Protein AF-A0A845LA15-F1 (afdb_monomer)

InterPro domains:
  IPR004951 Protein of unknown function DUF268, Caenorhabditis species [PF03269] (158-229)

Nearest PDB structures (foldseek):
  6g4w-assembly1_q  TM=6.075E-01  e=6.977E-07  Homo sapiens
  4krg-assembly2_B  TM=3.910E-01  e=1.037E-08  Haemonchus contortus
  3zm8-assembly1_A  TM=5.331E-01  e=7.445E-05  Podospora anserina S mat+
  7ehg-assembly5_E  TM=5.276E-01  e=3.333E-04  Microbacterium sp. XT11
  1c28-assembly1_A  TM=5.295E-01  e=1.409E-03  Mus musculus

Radius of gyration: 29.68 Å; Cα contacts (8 Å, |Δi|>4): 1166; chains: 1; bounding box: 63×70×90 Å

pLDDT: mean 76.3, std 18.87, range [25.08, 98.31]

Structure (mmCIF, N/CA/C/O backbone):
data_AF-A0A845LA15-F1
#
_entry.id   AF-A0A845LA15-F1
#
loop_
_atom_site.group_PDB
_atom_site.id
_atom_site.type_symbol
_atom_site.label_atom_id
_atom_site.label_alt_id
_atom_site.label_comp_id
_atom_site.label_asym_id
_atom_site.label_entity_id
_atom_site.label_seq_id
_atom_site.pdbx_PDB_ins_code
_atom_site.Cartn_x
_atom_site.Cartn_y
_atom_site.Cartn_z
_atom_site.occupancy
_atom_site.B_iso_or_equiv
_atom_site.auth_seq_id
_atom_site.auth_comp_id
_atom_site.auth_asym_id
_atom_site.auth_atom_id
_atom_site.pdbx_PDB_model_num
ATOM 1 N N . MET A 1 1 ? -0.984 33.141 44.984 1.00 30.88 1 MET A N 1
ATOM 2 C CA . MET A 1 1 ? -0.407 31.795 45.170 1.00 30.88 1 MET A CA 1
ATOM 3 C C . MET A 1 1 ? -0.55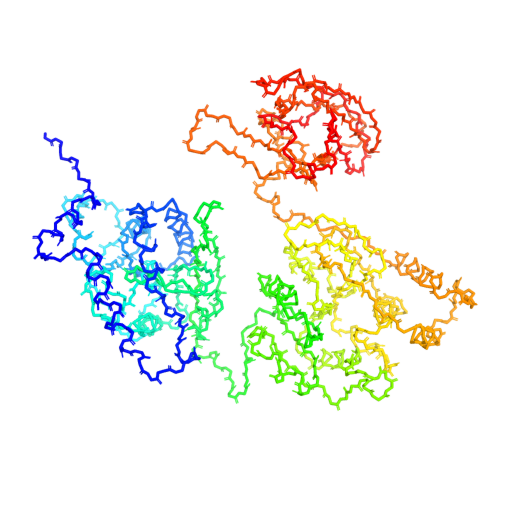1 31.074 43.846 1.00 30.88 1 MET A C 1
ATOM 5 O O . MET A 1 1 ? -1.642 30.621 43.533 1.00 30.88 1 MET A O 1
ATOM 9 N N . GLU A 1 2 ? 0.498 31.080 43.029 1.00 25.08 2 GLU A N 1
ATOM 10 C CA . GLU A 1 2 ? 0.548 30.295 41.794 1.00 25.08 2 GLU A CA 1
ATOM 11 C C . GLU A 1 2 ? 0.959 28.870 42.159 1.00 25.08 2 GLU A C 1
ATOM 13 O O . GLU A 1 2 ? 2.102 28.629 42.536 1.00 25.08 2 GLU A O 1
ATOM 18 N N . TYR A 1 3 ? 0.018 27.933 42.086 1.00 27.19 3 TYR A N 1
ATOM 19 C CA . TYR A 1 3 ? 0.346 26.514 42.022 1.00 27.19 3 TYR A CA 1
ATOM 20 C C . TYR A 1 3 ? 0.452 26.143 40.541 1.00 27.19 3 TYR A C 1
ATOM 22 O O . TYR A 1 3 ? -0.563 26.055 39.848 1.00 27.19 3 TYR A O 1
ATOM 30 N N . ARG A 1 4 ? 1.683 25.959 40.048 1.00 26.77 4 ARG A N 1
ATOM 31 C CA . ARG A 1 4 ? 1.937 25.173 38.835 1.00 26.77 4 ARG A CA 1
ATOM 32 C C . ARG A 1 4 ? 1.674 23.714 39.199 1.00 26.77 4 ARG A C 1
ATOM 34 O O . ARG A 1 4 ? 2.314 23.200 40.107 1.00 26.77 4 ARG A O 1
ATOM 41 N N . ILE A 1 5 ? 0.716 23.083 38.532 1.00 28.22 5 ILE A N 1
ATOM 42 C CA . ILE A 1 5 ? 0.511 21.637 38.616 1.00 28.22 5 ILE A CA 1
ATOM 43 C C . ILE A 1 5 ? 1.300 21.049 37.443 1.00 28.22 5 ILE A C 1
ATOM 45 O O . ILE A 1 5 ? 0.876 21.209 36.300 1.00 28.22 5 ILE A O 1
ATOM 49 N N . ASN A 1 6 ? 2.456 20.439 37.718 1.00 30.17 6 ASN A N 1
ATOM 50 C CA . ASN A 1 6 ? 3.094 19.509 36.786 1.00 30.17 6 ASN A CA 1
ATOM 51 C C . ASN A 1 6 ? 2.346 18.180 36.936 1.00 30.17 6 ASN A C 1
ATOM 53 O O . ASN A 1 6 ? 2.409 17.558 37.990 1.00 30.17 6 ASN A O 1
ATOM 57 N N . LEU A 1 7 ? 1.574 17.786 35.923 1.00 35.59 7 LEU A N 1
ATOM 58 C CA . LEU A 1 7 ? 0.745 16.574 35.976 1.00 35.59 7 LEU A CA 1
ATOM 59 C C . LEU A 1 7 ? 1.553 15.271 35.829 1.00 35.59 7 LEU A C 1
ATOM 61 O O . LEU A 1 7 ? 1.043 14.222 36.210 1.00 35.59 7 LEU A O 1
ATOM 65 N N . ASP A 1 8 ? 2.794 15.337 35.339 1.00 38.72 8 ASP A N 1
ATOM 66 C CA . ASP A 1 8 ? 3.554 14.141 34.949 1.00 38.72 8 ASP A CA 1
ATOM 67 C C . ASP A 1 8 ? 4.658 13.752 35.956 1.00 38.72 8 ASP A C 1
ATOM 69 O O . ASP A 1 8 ? 4.781 12.575 36.295 1.00 38.72 8 ASP A O 1
ATOM 73 N N . ASP A 1 9 ? 5.399 14.717 36.520 1.00 35.00 9 ASP A N 1
ATOM 74 C CA . ASP A 1 9 ? 6.544 14.423 37.408 1.00 35.00 9 ASP A CA 1
ATOM 75 C C . ASP A 1 9 ? 6.121 13.898 38.796 1.00 35.00 9 ASP A C 1
ATOM 77 O O . ASP A 1 9 ? 6.729 12.974 39.341 1.00 35.00 9 ASP A O 1
ATOM 81 N N . ASP A 1 10 ? 5.032 14.430 39.362 1.00 36.22 10 ASP A N 1
ATOM 82 C CA . ASP A 1 10 ? 4.578 14.069 40.714 1.00 36.22 10 ASP A CA 1
ATOM 83 C C . ASP A 1 10 ? 3.952 12.657 40.778 1.00 36.22 10 ASP A C 1
ATOM 85 O O . ASP A 1 10 ? 3.848 12.060 41.853 1.00 36.22 10 ASP A O 1
ATOM 89 N N . PHE A 1 11 ? 3.538 12.084 39.640 1.00 39.53 11 PHE A N 1
ATOM 90 C CA . PHE A 1 11 ? 2.797 10.818 39.598 1.00 39.53 11 PHE A CA 1
ATOM 91 C C . PHE A 1 11 ? 3.698 9.591 39.828 1.00 39.53 11 PHE A C 1
ATOM 93 O O . PHE A 1 11 ? 3.362 8.700 40.617 1.00 39.53 11 PHE A O 1
ATOM 100 N N . TYR A 1 12 ? 4.872 9.556 39.192 1.00 36.78 12 TYR A N 1
ATOM 101 C CA . TYR A 1 12 ? 5.842 8.465 39.356 1.00 36.78 12 TYR A CA 1
ATOM 102 C C . TYR A 1 12 ? 6.683 8.609 40.630 1.00 36.78 12 TYR A C 1
ATOM 104 O O . TYR A 1 12 ? 7.019 7.605 41.273 1.00 36.78 12 TYR A O 1
ATOM 112 N N . GLU A 1 13 ? 6.953 9.842 41.070 1.00 37.31 13 GLU A N 1
ATOM 113 C CA . GLU A 1 13 ? 7.638 10.085 42.342 1.00 37.31 13 GLU A CA 1
ATOM 114 C C . GLU A 1 13 ? 6.774 9.662 43.549 1.00 37.31 13 GLU A C 1
ATOM 116 O O . GLU A 1 13 ? 7.295 9.200 44.566 1.00 37.31 13 GLU A O 1
ATOM 121 N N . PHE A 1 14 ? 5.443 9.739 43.424 1.00 38.41 14 PHE A N 1
ATOM 122 C CA . PHE A 1 14 ? 4.502 9.252 44.435 1.00 38.41 14 PHE A CA 1
ATOM 123 C C . PHE A 1 14 ? 4.411 7.716 44.477 1.00 38.41 14 PHE A C 1
ATOM 125 O O . PHE A 1 14 ? 4.381 7.131 45.560 1.00 38.41 14 PHE A O 1
ATOM 132 N N . PHE A 1 15 ? 4.425 7.037 43.323 1.00 35.81 15 PHE A N 1
ATOM 133 C CA . PHE A 1 15 ? 4.341 5.569 43.257 1.00 35.81 15 PHE A CA 1
ATOM 134 C C . PHE A 1 15 ? 5.639 4.859 43.665 1.00 35.81 15 PHE A C 1
ATOM 136 O O . PHE A 1 15 ? 5.583 3.819 44.328 1.00 35.81 15 PHE A O 1
ATOM 143 N N . SER A 1 16 ? 6.803 5.423 43.326 1.00 38.25 16 SER A N 1
ATOM 144 C CA . SER A 1 16 ? 8.108 4.865 43.722 1.00 38.25 16 SER A CA 1
ATOM 145 C C . SER A 1 16 ? 8.349 4.922 45.236 1.00 38.25 16 SER A C 1
ATOM 147 O O . SER A 1 16 ? 9.049 4.073 45.780 1.00 38.25 16 SER A O 1
ATOM 149 N N . LYS A 1 17 ? 7.711 5.863 45.948 1.00 39.09 17 LYS A N 1
ATOM 150 C CA . LYS A 1 17 ? 7.799 5.984 47.414 1.00 39.09 17 LYS A CA 1
ATOM 151 C C . LYS A 1 17 ? 6.936 4.976 48.189 1.00 39.09 17 LYS A C 1
ATOM 153 O O . LYS A 1 17 ? 7.162 4.807 49.383 1.00 39.09 17 LYS A O 1
ATOM 158 N N . ILE A 1 18 ? 5.959 4.315 47.556 1.00 42.53 18 ILE A N 1
ATOM 159 C CA . ILE A 1 18 ? 4.987 3.428 48.239 1.00 42.53 18 ILE A CA 1
ATOM 160 C C . ILE A 1 18 ? 5.390 1.945 48.186 1.00 42.53 18 ILE A C 1
ATOM 162 O O . ILE A 1 18 ? 4.988 1.153 49.042 1.00 42.53 18 ILE A O 1
ATOM 166 N N . HIS A 1 19 ? 6.195 1.543 47.205 1.00 42.62 19 HIS A N 1
ATOM 167 C CA . HIS A 1 19 ? 6.642 0.165 47.045 1.00 42.62 19 HIS A CA 1
ATOM 168 C C . HIS A 1 19 ? 8.164 0.154 46.965 1.00 42.62 19 HIS A C 1
ATOM 170 O O . HIS A 1 19 ? 8.716 0.663 46.002 1.00 42.62 19 HIS A O 1
ATOM 176 N N . GLU A 1 20 ? 8.820 -0.415 47.979 1.00 48.84 20 GLU A N 1
ATOM 177 C CA . GLU A 1 20 ? 10.280 -0.543 48.166 1.00 48.84 20 GLU A CA 1
ATOM 178 C C . GLU A 1 20 ? 10.981 -1.406 47.080 1.00 48.84 20 GLU A C 1
ATOM 180 O O . GLU A 1 20 ? 11.827 -2.238 47.388 1.00 48.84 20 GLU A O 1
ATOM 185 N N . ILE A 1 21 ? 10.586 -1.279 45.811 1.00 55.25 21 ILE A N 1
ATOM 186 C CA . ILE A 1 21 ? 11.031 -2.075 44.664 1.00 55.25 21 ILE A CA 1
ATOM 187 C C . ILE A 1 21 ? 11.322 -1.105 43.518 1.00 55.25 21 ILE A C 1
ATOM 189 O O . ILE A 1 21 ? 10.469 -0.283 43.173 1.00 55.25 21 ILE A O 1
ATOM 193 N N . SER A 1 22 ? 12.499 -1.205 42.900 1.00 62.16 22 SER A N 1
ATOM 194 C CA . SER A 1 22 ? 12.835 -0.342 41.762 1.00 62.16 22 SER A CA 1
ATOM 195 C C . SER A 1 22 ? 11.936 -0.647 40.541 1.00 62.16 22 SER A C 1
ATOM 197 O O . SER A 1 22 ? 11.459 -1.778 40.383 1.00 62.16 22 SER A O 1
ATOM 199 N N . PRO A 1 23 ? 11.686 0.318 39.632 1.00 64.81 23 PRO A N 1
ATOM 200 C CA . PRO A 1 23 ? 10.934 0.065 38.396 1.00 64.81 23 PRO A CA 1
ATOM 201 C C . PRO A 1 23 ? 11.494 -1.105 37.568 1.00 64.81 23 PRO A C 1
ATOM 203 O O . PRO A 1 23 ? 10.730 -1.875 36.981 1.00 64.81 23 PRO A O 1
ATOM 206 N N . GLU A 1 24 ? 12.816 -1.286 37.581 1.00 65.38 24 GLU A N 1
ATOM 207 C CA . GLU A 1 24 ? 13.521 -2.372 36.892 1.00 65.38 24 GLU A CA 1
ATOM 208 C C . GLU A 1 24 ? 13.239 -3.741 37.530 1.00 65.38 24 GLU A C 1
ATOM 210 O O . GLU A 1 24 ? 12.949 -4.717 36.828 1.00 65.38 24 GLU A O 1
ATOM 215 N N . GLU A 1 25 ? 13.260 -3.814 38.865 1.00 65.88 25 GLU A N 1
ATOM 216 C CA . GLU A 1 25 ? 12.931 -5.022 39.626 1.00 65.88 25 GLU A CA 1
ATOM 217 C C . GLU A 1 25 ? 11.462 -5.414 39.434 1.00 65.88 25 GLU A C 1
ATOM 219 O O . GLU A 1 25 ? 11.152 -6.592 39.223 1.00 65.88 25 GLU A O 1
ATOM 224 N N . LYS A 1 26 ? 10.548 -4.431 39.433 1.00 74.00 26 LYS A N 1
ATOM 225 C CA . LYS A 1 26 ? 9.128 -4.653 39.122 1.00 74.00 26 LYS A CA 1
ATOM 226 C C . LYS A 1 26 ? 8.970 -5.230 37.712 1.00 74.00 26 LYS A C 1
ATOM 228 O O . LYS A 1 26 ? 8.324 -6.266 37.563 1.00 74.00 26 LYS A O 1
ATOM 233 N N . ARG A 1 27 ? 9.571 -4.602 36.694 1.00 74.06 27 ARG A N 1
ATOM 234 C CA . ARG A 1 27 ? 9.454 -5.014 35.282 1.00 74.06 27 ARG A CA 1
ATOM 235 C C . ARG A 1 27 ? 10.022 -6.412 35.047 1.00 74.06 27 ARG A C 1
ATOM 237 O O . ARG A 1 27 ? 9.375 -7.231 34.401 1.00 74.06 27 ARG A O 1
ATOM 244 N N . SER A 1 28 ? 11.176 -6.715 35.640 1.00 73.38 28 SER A N 1
ATOM 245 C CA . SER A 1 28 ? 11.803 -8.040 35.558 1.00 73.38 28 SER A CA 1
ATOM 246 C C . SER A 1 28 ? 10.932 -9.120 36.202 1.00 73.38 28 SER A C 1
ATOM 248 O O . SER A 1 28 ? 10.681 -10.169 35.607 1.00 73.38 28 SER A O 1
ATOM 250 N N . ARG A 1 29 ? 10.399 -8.852 37.400 1.00 78.56 29 ARG A N 1
ATOM 251 C CA . ARG A 1 29 ? 9.486 -9.766 38.099 1.00 78.56 29 ARG A CA 1
ATOM 252 C C . ARG A 1 29 ? 8.194 -9.994 37.314 1.00 78.56 29 ARG A C 1
ATOM 254 O O . ARG A 1 29 ? 7.706 -11.123 37.246 1.00 78.56 29 ARG A O 1
ATOM 261 N N . ASP A 1 30 ? 7.621 -8.933 36.762 1.00 82.44 30 ASP A N 1
ATOM 262 C CA . ASP A 1 30 ? 6.372 -9.001 36.012 1.00 82.44 30 ASP A CA 1
ATOM 263 C C . ASP A 1 30 ? 6.577 -9.741 34.676 1.00 82.44 30 ASP A C 1
ATOM 265 O O . ASP A 1 30 ? 5.717 -10.527 34.288 1.00 82.44 30 ASP A O 1
ATOM 269 N N . LEU A 1 31 ? 7.749 -9.623 34.036 1.00 81.56 31 LEU A N 1
ATOM 270 C CA . LEU A 1 31 ? 8.079 -10.363 32.812 1.00 81.56 31 LEU A CA 1
ATOM 271 C C . LEU A 1 31 ? 8.160 -11.865 33.057 1.00 81.56 31 LEU A C 1
ATOM 273 O O . LEU A 1 31 ? 7.640 -12.643 32.258 1.00 81.56 31 LEU A O 1
ATOM 277 N N . VAL A 1 32 ? 8.781 -12.280 34.165 1.00 79.75 32 VAL A N 1
ATOM 278 C CA . VAL A 1 32 ? 8.838 -13.696 34.557 1.00 79.75 32 VAL A CA 1
ATOM 279 C C . VAL A 1 32 ? 7.423 -14.247 34.718 1.00 79.75 32 VAL A C 1
ATOM 281 O O . VAL A 1 32 ? 7.100 -15.294 34.161 1.00 79.75 32 VAL A O 1
ATOM 284 N N . LYS A 1 33 ? 6.544 -13.509 35.408 1.00 83.38 33 LYS A N 1
ATOM 285 C CA . LYS A 1 33 ? 5.134 -13.896 35.564 1.00 83.38 33 LYS A CA 1
ATOM 286 C C . LYS A 1 33 ? 4.399 -13.943 34.224 1.00 83.38 33 LYS A C 1
ATOM 288 O O . LYS A 1 33 ? 3.691 -14.905 33.960 1.00 83.38 33 LYS A O 1
ATOM 293 N N . PHE A 1 34 ? 4.570 -12.936 33.373 1.00 83.50 34 PHE A N 1
ATOM 294 C CA . PHE A 1 34 ? 3.921 -12.864 32.062 1.00 83.50 34 PHE A CA 1
ATOM 295 C C . PHE A 1 34 ? 4.379 -13.975 31.111 1.00 83.50 34 PHE A C 1
ATOM 297 O O . PHE A 1 34 ? 3.571 -14.514 30.358 1.00 83.50 34 PHE A O 1
ATOM 304 N N . THR A 1 35 ? 5.660 -14.339 31.177 1.00 81.31 35 THR A N 1
ATOM 305 C CA . THR A 1 35 ? 6.244 -15.454 30.422 1.00 81.31 35 THR A CA 1
ATOM 306 C C . THR A 1 35 ? 5.689 -16.786 30.914 1.00 81.31 35 THR A C 1
ATOM 308 O O . THR A 1 35 ? 5.275 -17.603 30.096 1.00 81.31 35 THR A O 1
ATOM 311 N N . ALA A 1 36 ? 5.585 -16.968 32.236 1.00 81.69 36 ALA A N 1
ATOM 312 C CA . ALA A 1 36 ? 4.983 -18.155 32.844 1.00 81.69 36 ALA A CA 1
ATOM 313 C C . ALA A 1 36 ? 3.515 -18.356 32.425 1.00 81.69 36 ALA A C 1
ATOM 315 O O . ALA A 1 36 ? 3.083 -19.482 32.195 1.00 81.69 36 ALA A O 1
ATOM 316 N N . LEU A 1 37 ? 2.752 -17.271 32.236 1.00 82.31 37 LEU A N 1
ATOM 317 C CA . LEU A 1 37 ? 1.374 -17.330 31.718 1.00 82.31 37 LEU A CA 1
ATOM 318 C C . LEU A 1 37 ? 1.279 -17.821 30.259 1.00 82.31 37 LEU A C 1
ATOM 320 O O . LEU A 1 37 ? 0.179 -18.079 29.779 1.00 82.31 37 LEU A O 1
ATOM 324 N N . GLN A 1 38 ? 2.406 -17.931 29.553 1.00 77.94 38 GLN A N 1
ATOM 325 C CA . GLN A 1 38 ? 2.506 -18.366 28.154 1.00 77.94 38 GLN A CA 1
ATOM 326 C C . GLN A 1 38 ? 3.403 -19.607 27.989 1.00 77.94 38 GLN A C 1
ATOM 328 O O . GLN A 1 38 ? 3.808 -19.960 26.871 1.00 77.94 38 GLN A O 1
ATOM 333 N N . GLU A 1 39 ? 3.746 -20.266 29.099 1.00 75.56 39 GLU A N 1
ATOM 334 C CA . GLU A 1 39 ? 4.447 -21.546 29.087 1.00 75.56 39 GLU A CA 1
ATOM 335 C C . GLU A 1 39 ? 3.563 -22.628 28.455 1.00 75.56 39 GLU A C 1
ATOM 337 O O . GLU A 1 39 ? 2.364 -22.711 28.706 1.00 75.56 39 GLU A O 1
ATOM 342 N N . GLY A 1 40 ? 4.160 -23.452 27.591 1.00 65.31 40 GLY A N 1
ATOM 343 C CA . GLY A 1 40 ? 3.448 -24.500 26.852 1.00 65.31 40 GLY A CA 1
ATOM 344 C C . GLY A 1 40 ? 2.797 -24.055 25.537 1.00 65.31 40 GLY A C 1
ATOM 345 O O . GLY A 1 40 ? 2.449 -24.925 24.747 1.00 65.31 40 GLY A O 1
ATOM 346 N N . LEU A 1 41 ? 2.702 -22.749 25.258 1.00 71.44 41 LEU A N 1
ATOM 347 C CA . LEU A 1 41 ? 2.280 -22.245 23.946 1.00 71.44 41 LEU A CA 1
ATOM 348 C C . LEU A 1 41 ? 3.419 -22.372 22.923 1.00 71.44 41 LEU A C 1
ATOM 350 O O . LEU A 1 41 ? 4.568 -22.008 23.197 1.00 71.44 41 LEU A O 1
ATOM 354 N N . SER A 1 42 ? 3.095 -22.855 21.729 1.00 59.16 42 SER A N 1
ATOM 355 C CA . SER A 1 42 ? 3.957 -22.801 20.549 1.00 59.16 42 SER A CA 1
ATOM 356 C C . SER A 1 42 ? 4.228 -21.353 20.120 1.00 59.16 42 SER A C 1
ATOM 358 O O . SER A 1 42 ? 3.540 -20.414 20.524 1.00 59.16 42 SER A O 1
ATOM 360 N N . ASN A 1 43 ? 5.236 -21.148 19.269 1.00 55.75 43 ASN A N 1
ATOM 361 C CA . ASN A 1 43 ? 5.524 -19.816 18.728 1.00 55.75 43 ASN A CA 1
ATOM 362 C C . ASN A 1 43 ? 4.383 -19.267 17.851 1.00 55.75 43 ASN A C 1
ATOM 364 O O . ASN A 1 43 ? 4.262 -18.055 17.743 1.00 55.75 43 ASN A O 1
ATOM 368 N N . GLU A 1 44 ? 3.547 -20.131 17.268 1.00 50.69 44 GLU A N 1
ATOM 369 C CA . GLU A 1 44 ? 2.351 -19.728 16.512 1.00 50.69 44 GLU A CA 1
ATOM 370 C C . GLU A 1 44 ? 1.190 -19.338 17.437 1.00 50.69 44 GLU A C 1
ATOM 372 O O . GLU A 1 44 ? 0.450 -18.399 17.152 1.00 50.69 44 GLU A O 1
ATOM 377 N N . GLU A 1 45 ? 1.053 -20.011 18.583 1.00 55.97 45 GLU A N 1
ATOM 378 C CA . GLU A 1 45 ? 0.058 -19.663 19.606 1.00 55.97 45 GLU A CA 1
ATOM 379 C C . GLU A 1 45 ? 0.427 -18.370 20.351 1.00 55.97 45 GLU A C 1
ATOM 381 O O . GLU A 1 45 ? -0.441 -17.647 20.852 1.00 55.97 45 GLU A O 1
ATOM 386 N N . ARG A 1 46 ? 1.720 -18.029 20.385 1.00 66.56 46 ARG A N 1
ATOM 387 C CA . ARG A 1 46 ? 2.216 -16.750 20.897 1.00 66.56 46 ARG A CA 1
ATOM 388 C C . ARG A 1 46 ? 1.976 -15.645 19.874 1.00 66.56 46 ARG A C 1
ATOM 390 O O . ARG A 1 46 ? 2.759 -15.422 18.958 1.00 66.56 46 ARG A O 1
ATOM 397 N N . ARG A 1 47 ? 0.904 -14.876 20.091 1.00 74.62 47 ARG A N 1
ATOM 398 C CA . ARG A 1 47 ? 0.528 -13.723 19.248 1.00 74.62 47 ARG A CA 1
ATOM 399 C C . ARG A 1 47 ? 1.640 -12.686 19.093 1.00 74.62 47 ARG A C 1
ATOM 401 O O . ARG A 1 47 ? 1.668 -11.983 18.092 1.00 74.62 47 ARG A O 1
ATOM 408 N N . PHE A 1 48 ? 2.526 -12.545 20.073 1.00 80.94 48 PHE A N 1
ATOM 409 C CA . PHE A 1 48 ? 3.659 -11.628 20.013 1.00 80.94 48 PHE A CA 1
ATOM 410 C C . PHE A 1 48 ? 4.939 -12.349 20.431 1.00 80.94 48 PHE A C 1
ATOM 412 O O . PHE A 1 48 ? 4.891 -13.159 21.361 1.00 80.94 48 PHE A O 1
ATOM 419 N N . PRO A 1 49 ? 6.087 -12.029 19.808 1.00 78.44 49 PRO A N 1
ATOM 420 C CA . PRO A 1 49 ? 7.367 -12.503 20.308 1.00 78.44 49 PRO A CA 1
ATOM 421 C C . PRO A 1 49 ? 7.606 -11.942 21.715 1.00 78.44 49 PRO A C 1
ATOM 423 O O . PRO A 1 49 ? 7.363 -10.759 21.972 1.00 78.44 49 PRO A O 1
ATOM 426 N N . LEU A 1 50 ? 8.068 -12.800 22.627 1.00 73.62 50 LEU A N 1
ATOM 427 C CA . LEU A 1 50 ? 8.487 -12.371 23.958 1.00 73.62 50 LEU A CA 1
ATOM 428 C C . LEU A 1 50 ? 9.829 -11.639 23.854 1.00 73.62 50 LEU A C 1
ATOM 430 O O . LEU A 1 50 ? 10.718 -12.130 23.154 1.00 73.62 50 LEU A O 1
ATOM 434 N N . PRO A 1 51 ? 9.995 -10.502 24.546 1.00 72.06 51 PRO A N 1
ATOM 435 C CA . PRO A 1 51 ? 11.266 -9.803 24.551 1.00 72.06 51 PRO A CA 1
ATOM 436 C C . PRO A 1 51 ? 12.306 -10.605 25.338 1.00 72.06 51 PRO A C 1
ATOM 438 O O . PRO A 1 51 ? 12.020 -11.192 26.385 1.00 72.06 51 PRO A O 1
ATOM 441 N N . SER A 1 52 ? 13.533 -10.613 24.838 1.00 69.12 52 SER A N 1
ATOM 442 C CA . SER A 1 52 ? 14.707 -11.101 25.549 1.00 69.12 52 SER A CA 1
ATOM 443 C C . SER A 1 52 ? 14.999 -10.241 26.791 1.00 69.12 52 SER A C 1
ATOM 445 O O . SER A 1 52 ? 14.615 -9.069 26.846 1.00 69.12 52 SER A O 1
ATOM 447 N N . PRO A 1 53 ? 15.730 -10.773 27.790 1.00 66.25 53 PRO A N 1
ATOM 448 C CA . PRO A 1 53 ? 16.141 -9.991 28.956 1.00 66.25 53 PRO A CA 1
ATOM 449 C C . PRO A 1 53 ? 16.894 -8.702 28.595 1.00 66.25 53 PRO A C 1
ATOM 451 O O . PRO A 1 53 ? 16.706 -7.689 29.261 1.00 66.25 53 PRO A O 1
ATOM 454 N N . GLN A 1 54 ? 17.694 -8.715 27.522 1.00 66.62 54 GLN A N 1
ATOM 455 C CA . GLN A 1 54 ? 18.408 -7.527 27.051 1.00 66.62 54 GLN A CA 1
ATOM 456 C C . GLN A 1 54 ? 17.452 -6.485 26.457 1.00 66.62 54 GLN A C 1
ATOM 458 O O . GLN A 1 54 ? 17.531 -5.319 26.823 1.00 66.62 54 GLN A O 1
ATOM 463 N N . GLU A 1 55 ? 16.483 -6.901 25.634 1.00 66.56 55 GLU A N 1
ATOM 464 C CA . GLU A 1 55 ? 15.455 -5.993 25.102 1.00 66.56 55 GLU A CA 1
ATOM 465 C C . GLU A 1 55 ? 14.634 -5.343 26.221 1.00 66.56 55 GLU A C 1
ATOM 467 O O . GLU A 1 55 ? 14.171 -4.217 26.080 1.00 66.56 55 GLU A O 1
ATOM 472 N N . VAL A 1 56 ? 14.446 -6.021 27.354 1.00 65.69 56 VAL A N 1
ATOM 473 C CA . VAL A 1 56 ? 13.741 -5.455 28.515 1.00 65.69 56 VAL A CA 1
ATOM 474 C C . VAL A 1 56 ? 14.561 -4.342 29.161 1.00 65.69 56 VAL A C 1
ATOM 476 O O . VAL A 1 56 ? 13.984 -3.312 29.499 1.00 65.69 56 VAL A O 1
ATOM 479 N N . VAL A 1 57 ? 15.880 -4.518 29.285 1.00 62.62 57 VAL A N 1
ATOM 480 C CA . VAL A 1 57 ? 16.809 -3.491 29.787 1.00 62.62 57 VAL A CA 1
ATOM 481 C C . VAL A 1 57 ? 16.876 -2.302 28.825 1.00 62.62 57 VAL A C 1
ATOM 483 O O . VAL A 1 57 ? 16.711 -1.158 29.243 1.00 62.62 57 VAL A O 1
ATOM 486 N N . ASP A 1 58 ? 17.011 -2.557 27.525 1.00 61.22 58 ASP A N 1
ATOM 487 C CA . ASP A 1 58 ? 17.082 -1.505 26.504 1.00 61.22 58 ASP A CA 1
ATOM 488 C C . ASP A 1 58 ? 15.763 -0.711 26.417 1.00 61.22 58 ASP A C 1
ATOM 490 O O . ASP A 1 58 ? 15.758 0.512 26.257 1.00 61.22 58 ASP A O 1
ATOM 494 N N . ASN A 1 59 ? 14.622 -1.387 26.603 1.00 61.25 59 ASN A N 1
ATOM 495 C CA . ASN A 1 59 ? 13.304 -0.758 26.693 1.00 61.25 59 ASN A CA 1
ATOM 496 C C . ASN A 1 59 ? 13.105 0.064 27.975 1.00 61.25 59 ASN A C 1
ATOM 498 O O . ASN A 1 59 ? 12.119 0.789 28.048 1.00 61.25 59 ASN A O 1
ATOM 502 N N . ILE A 1 60 ? 13.939 -0.076 29.012 1.00 56.81 60 ILE A N 1
ATOM 503 C CA . ILE A 1 60 ? 13.912 0.792 30.206 1.00 56.81 60 ILE A CA 1
ATOM 504 C C . ILE A 1 60 ? 14.663 2.089 29.904 1.00 56.81 60 ILE A C 1
ATOM 506 O O . ILE A 1 60 ? 14.141 3.168 30.167 1.00 56.81 60 ILE A O 1
ATOM 510 N N . ALA A 1 61 ? 15.840 1.990 29.281 1.00 48.53 61 ALA A N 1
ATOM 511 C CA . ALA A 1 61 ? 16.676 3.145 28.953 1.00 48.53 61 ALA A CA 1
ATOM 512 C C . ALA A 1 61 ? 16.040 4.099 27.921 1.00 48.53 61 ALA A C 1
ATOM 514 O O . ALA A 1 61 ? 16.342 5.290 27.917 1.00 48.53 61 ALA A O 1
ATOM 515 N N . ASN A 1 62 ? 15.153 3.585 27.060 1.00 46.31 62 ASN A N 1
ATOM 516 C CA . ASN A 1 62 ? 14.550 4.329 25.949 1.00 46.31 62 ASN A CA 1
ATOM 517 C C . ASN A 1 62 ? 13.133 4.870 26.212 1.00 46.31 62 ASN A C 1
ATOM 519 O O . ASN A 1 62 ? 12.533 5.447 25.301 1.00 46.31 62 ASN A O 1
ATOM 523 N N . ILE A 1 63 ? 12.572 4.722 27.420 1.00 52.06 63 ILE A N 1
ATOM 524 C CA . ILE A 1 63 ? 11.291 5.370 27.744 1.00 52.06 63 ILE A CA 1
ATOM 525 C C . ILE A 1 63 ? 11.543 6.869 27.921 1.00 52.06 63 ILE A C 1
ATOM 527 O O . ILE A 1 63 ? 11.895 7.336 28.999 1.00 52.06 63 ILE A O 1
ATOM 531 N N . LYS A 1 64 ? 11.344 7.650 26.858 1.00 45.66 64 LYS A N 1
ATOM 532 C CA . LYS A 1 64 ? 11.119 9.090 27.003 1.00 45.66 64 LYS A CA 1
ATOM 533 C C . LYS A 1 64 ? 9.692 9.268 27.532 1.00 45.66 64 LYS A C 1
ATOM 535 O O . LYS A 1 64 ? 8.738 9.136 26.773 1.00 45.66 64 LYS A O 1
ATOM 540 N N . GLU A 1 65 ? 9.546 9.531 28.829 1.00 40.03 65 GLU A N 1
ATOM 541 C CA . GLU A 1 65 ? 8.263 9.693 29.549 1.00 40.03 65 GLU A CA 1
ATOM 542 C C . GLU A 1 65 ? 7.493 10.990 29.202 1.00 40.03 65 GLU A C 1
ATOM 544 O O . GLU A 1 65 ? 6.745 11.519 30.015 1.00 40.03 65 GLU A O 1
ATOM 549 N N . GLY A 1 66 ? 7.638 11.515 27.983 1.00 39.28 66 GLY A N 1
ATOM 550 C CA . GLY A 1 66 ? 6.877 12.669 27.504 1.00 39.28 66 GLY A CA 1
ATOM 551 C C . GLY A 1 66 ? 5.777 12.250 26.534 1.00 39.28 66 GLY A C 1
ATOM 552 O O . GLY A 1 66 ? 5.990 11.375 25.694 1.00 39.28 66 GLY A O 1
ATOM 553 N N . TYR A 1 67 ? 4.610 12.896 26.603 1.00 44.91 67 TYR A N 1
ATOM 554 C CA . TYR A 1 67 ? 3.624 12.838 25.522 1.00 44.91 67 TYR A CA 1
ATOM 555 C C . TYR A 1 67 ? 4.306 13.247 24.210 1.00 44.91 67 TYR A C 1
ATOM 557 O O . TYR A 1 67 ? 4.694 14.406 24.048 1.00 44.91 67 TYR A O 1
ATOM 565 N N . SER A 1 68 ? 4.487 12.304 23.281 1.00 53.19 68 SER A N 1
ATOM 566 C CA . SER A 1 68 ? 5.023 12.638 21.966 1.00 53.19 68 SER A CA 1
ATOM 567 C C . SER A 1 68 ? 4.064 13.555 21.210 1.00 53.19 68 SER A C 1
ATOM 569 O O . SER A 1 68 ? 2.845 13.496 21.376 1.00 53.19 68 SER A O 1
ATOM 571 N N . HIS A 1 69 ? 4.632 14.419 20.365 1.00 55.75 69 HIS A N 1
ATOM 572 C CA . HIS A 1 69 ? 3.920 15.420 19.559 1.00 55.75 69 HIS A CA 1
ATOM 573 C C . HIS A 1 69 ? 2.743 14.817 18.762 1.00 55.75 69 HIS A C 1
ATOM 575 O O . HIS A 1 69 ? 1.729 15.479 18.540 1.00 55.75 69 HIS A O 1
ATOM 581 N N . ASN A 1 70 ? 2.840 13.524 18.432 1.00 71.44 70 ASN A N 1
ATOM 582 C CA . ASN A 1 70 ? 1.818 12.754 17.730 1.00 71.44 70 ASN A CA 1
ATOM 583 C C . ASN A 1 70 ? 0.443 12.712 18.419 1.00 71.44 70 ASN A C 1
ATOM 585 O O . ASN A 1 70 ? -0.555 12.499 17.735 1.00 71.44 70 ASN A O 1
ATOM 589 N N . ILE A 1 71 ? 0.338 12.933 19.737 1.00 77.12 71 ILE A N 1
ATOM 590 C CA . ILE A 1 71 ? -0.960 12.870 20.425 1.00 77.12 71 ILE A CA 1
ATOM 591 C C . ILE A 1 71 ? -1.931 13.928 19.898 1.00 77.12 71 ILE A C 1
ATOM 593 O O . ILE A 1 71 ? -3.115 13.642 19.739 1.00 77.12 71 ILE A O 1
ATOM 597 N N . PHE A 1 72 ? -1.443 15.126 19.567 1.00 82.19 72 PHE A N 1
ATOM 598 C CA . PHE A 1 72 ? -2.283 16.207 19.055 1.00 82.19 72 PHE A CA 1
ATOM 599 C C . PHE A 1 72 ? -2.815 15.904 17.655 1.00 82.19 72 PHE A C 1
ATOM 601 O O . PHE A 1 72 ? -3.981 16.174 17.377 1.00 82.19 72 PHE A O 1
ATOM 608 N N . GLU A 1 73 ? -1.998 15.289 16.801 1.00 82.06 73 GLU A N 1
ATOM 609 C CA . GLU A 1 73 ? -2.411 14.860 15.462 1.00 82.06 73 GLU A CA 1
ATOM 610 C C . GLU A 1 73 ? -3.459 13.748 15.528 1.00 82.06 73 GLU A C 1
ATOM 612 O O . GLU A 1 73 ? -4.470 13.805 14.824 1.00 82.06 73 GLU A O 1
ATOM 617 N N . ILE A 1 74 ? -3.274 12.777 16.429 1.00 86.44 74 ILE A N 1
ATOM 618 C CA . ILE A 1 74 ? -4.265 11.719 16.646 1.00 86.44 74 ILE A CA 1
ATOM 619 C C . ILE A 1 74 ? -5.582 12.324 17.157 1.00 86.44 74 ILE A C 1
ATOM 621 O O . ILE A 1 74 ? -6.650 12.000 16.636 1.00 86.44 74 ILE A O 1
ATOM 625 N N . LEU A 1 75 ? -5.522 13.234 18.138 1.00 88.75 75 LEU A N 1
ATOM 626 C CA . LEU A 1 75 ? -6.701 13.929 18.665 1.00 88.75 75 LEU A CA 1
ATOM 627 C C . LEU A 1 75 ? -7.422 14.733 17.572 1.00 88.75 75 LEU A C 1
ATOM 629 O O . LEU A 1 75 ? -8.649 14.672 17.479 1.00 88.75 75 LEU A O 1
ATOM 633 N N . ALA A 1 76 ? -6.679 15.450 16.723 1.00 87.56 76 ALA A N 1
ATOM 634 C CA . ALA A 1 76 ? -7.238 16.216 15.613 1.00 87.56 76 ALA A CA 1
ATOM 635 C C . ALA A 1 76 ? -7.935 15.306 14.594 1.00 87.56 76 ALA A C 1
ATOM 637 O O . ALA A 1 76 ? -9.080 15.562 14.215 1.00 87.56 76 ALA A O 1
ATOM 638 N N . TRP A 1 77 ? -7.286 14.211 14.191 1.00 91.88 77 TRP A N 1
ATOM 639 C CA . TRP A 1 77 ? -7.873 13.250 13.262 1.00 91.88 77 TRP A CA 1
ATOM 640 C C . TRP A 1 77 ? -9.131 12.588 13.837 1.00 91.88 77 TRP A C 1
ATOM 642 O O . TRP A 1 77 ? -10.149 12.494 13.145 1.00 91.88 77 TRP A O 1
ATOM 652 N N . MET A 1 78 ? -9.106 12.180 15.111 1.00 92.38 78 MET A N 1
ATOM 653 C CA . MET A 1 78 ? -10.272 11.592 15.777 1.00 92.38 78 MET A CA 1
ATOM 654 C C . MET A 1 78 ? -11.431 12.583 15.852 1.00 92.38 78 MET A C 1
ATOM 656 O O . MET A 1 78 ? -12.558 12.227 15.511 1.00 92.38 78 MET A O 1
ATOM 660 N N . MET A 1 79 ? -11.158 13.831 16.239 1.00 90.62 79 MET A N 1
ATOM 661 C CA . MET A 1 79 ? -12.168 14.885 16.293 1.00 90.62 79 MET A CA 1
ATOM 662 C C . MET A 1 79 ? -12.829 15.087 14.927 1.00 90.62 79 MET A C 1
ATOM 664 O O . MET A 1 79 ? -14.055 15.069 14.841 1.00 90.62 79 MET A O 1
ATOM 668 N N . LEU A 1 80 ? -12.037 15.231 13.859 1.00 89.94 80 LEU A N 1
ATOM 669 C CA . LEU A 1 80 ? -12.558 15.398 12.500 1.00 89.94 80 LEU A CA 1
ATOM 670 C C . LEU A 1 80 ? -13.381 14.181 12.060 1.00 89.94 80 LEU A C 1
ATOM 672 O O . LEU A 1 80 ? -14.446 14.338 11.468 1.00 89.94 80 LEU A O 1
ATOM 676 N N . SER A 1 81 ? -12.928 12.972 12.385 1.00 92.06 81 SER A N 1
ATOM 677 C CA . SER A 1 81 ? -13.631 11.727 12.060 1.00 92.06 81 SER A CA 1
ATOM 678 C C . SER A 1 81 ? -14.985 11.629 12.768 1.00 92.06 81 SER A C 1
ATOM 680 O O . SER A 1 81 ? -16.001 11.336 12.138 1.00 92.06 81 SER A O 1
ATOM 682 N N . ILE A 1 82 ? -15.031 11.951 14.062 1.00 93.25 82 ILE A N 1
ATOM 683 C CA . ILE A 1 82 ? -16.266 11.943 14.856 1.00 93.25 82 ILE A CA 1
ATOM 684 C C . ILE A 1 82 ? -17.215 13.058 14.396 1.00 93.25 82 ILE A C 1
ATOM 686 O O . ILE A 1 82 ? -18.419 12.834 14.284 1.00 93.25 82 ILE A O 1
ATOM 690 N N . GLN A 1 83 ? -16.696 14.240 14.054 1.00 88.56 83 GLN A N 1
ATOM 691 C CA . GLN A 1 83 ? -17.499 15.336 13.503 1.00 88.56 83 GLN A CA 1
ATOM 692 C C . GLN A 1 83 ? -18.113 14.993 12.141 1.00 88.56 83 GLN A C 1
ATOM 694 O O . GLN A 1 83 ? -19.274 15.327 11.916 1.00 88.56 83 GLN A O 1
ATOM 699 N N . LYS A 1 84 ? -17.383 14.295 11.255 1.00 88.31 84 LYS A N 1
ATOM 700 C CA . LYS A 1 84 ? -17.924 13.799 9.974 1.00 88.31 84 LYS A CA 1
ATOM 701 C C . LYS A 1 84 ? -19.108 12.850 10.187 1.00 88.31 84 LYS A C 1
ATOM 703 O O . LYS A 1 84 ? -20.077 12.917 9.438 1.00 88.31 84 LYS A O 1
ATOM 708 N N . ILE A 1 85 ? -19.032 11.983 11.201 1.00 91.62 85 ILE A N 1
ATOM 709 C CA . ILE A 1 85 ? -20.129 11.072 11.572 1.00 91.62 85 ILE A CA 1
ATOM 710 C C . ILE A 1 85 ? -21.322 11.847 12.143 1.00 91.62 85 ILE A C 1
ATOM 712 O O . ILE A 1 85 ? -22.466 11.450 11.934 1.00 91.62 85 ILE A O 1
ATOM 716 N N . ASN A 1 86 ? -21.050 12.941 12.861 1.00 88.69 86 ASN A N 1
ATOM 717 C CA . ASN A 1 86 ? -22.038 13.776 13.542 1.00 88.69 86 ASN A CA 1
ATOM 718 C C . ASN A 1 86 ? -23.017 12.955 14.414 1.00 88.69 86 ASN A C 1
ATOM 720 O O . ASN A 1 86 ? -24.228 12.946 14.164 1.00 88.69 86 ASN A O 1
ATOM 724 N N . PRO A 1 87 ? -22.512 12.209 15.416 1.00 92.19 87 PRO A N 1
ATOM 725 C CA . PRO A 1 87 ? -23.343 11.309 16.198 1.00 92.19 87 PRO A CA 1
ATOM 726 C C . PRO A 1 87 ? -24.268 12.069 17.157 1.00 92.19 87 PRO A C 1
ATOM 728 O O . PRO A 1 87 ? -23.942 13.145 17.654 1.00 92.19 87 PRO A O 1
ATOM 731 N N . ILE A 1 88 ? -25.410 11.456 17.481 1.00 89.44 88 ILE A N 1
ATOM 732 C CA . ILE A 1 88 ? -26.374 11.995 18.458 1.00 89.44 88 ILE A CA 1
ATOM 733 C C . ILE A 1 88 ? -25.756 12.067 19.865 1.00 89.44 88 ILE A C 1
ATOM 735 O O . ILE A 1 88 ? -26.064 12.979 20.625 1.00 89.44 88 ILE A O 1
ATOM 739 N N . GLN A 1 89 ? -24.889 11.110 20.199 1.00 92.25 89 GLN A N 1
ATOM 740 C CA . GLN A 1 89 ? -24.096 11.056 21.426 1.00 92.25 89 GLN A CA 1
ATOM 741 C C . GLN A 1 89 ? -22.798 10.295 21.147 1.00 92.25 89 GLN A C 1
ATOM 743 O O . GLN A 1 89 ? -22.779 9.412 20.282 1.00 92.25 89 GLN A O 1
ATOM 748 N N . HIS A 1 90 ? -21.741 10.599 21.891 1.00 96.00 90 HIS A N 1
ATOM 749 C CA . HIS A 1 90 ? -20.454 9.926 21.755 1.00 96.00 90 HIS A CA 1
ATOM 750 C C . HIS A 1 90 ? -19.941 9.420 23.105 1.00 96.00 90 HIS A C 1
ATOM 752 O O . HIS A 1 90 ? -20.055 10.106 24.117 1.00 96.00 90 HIS A O 1
ATOM 758 N N . VAL A 1 91 ? -19.374 8.217 23.121 1.00 96.06 91 VAL A N 1
ATOM 759 C CA . VAL A 1 91 ? -18.715 7.645 24.299 1.00 96.06 91 VAL A CA 1
ATOM 760 C C . VAL A 1 91 ? -17.215 7.632 24.056 1.00 96.06 91 VAL A C 1
ATOM 762 O O . VAL A 1 91 ? -16.769 7.099 23.053 1.00 96.06 91 VAL A O 1
ATOM 765 N N . ASP A 1 92 ? -16.426 8.173 24.968 1.00 94.44 92 ASP A N 1
ATOM 766 C CA . ASP A 1 92 ? -14.968 8.182 24.852 1.00 94.44 92 ASP A CA 1
ATOM 767 C C . ASP A 1 92 ? -14.358 7.403 26.014 1.00 94.44 92 ASP A C 1
ATOM 769 O O . ASP A 1 92 ? -14.682 7.658 27.175 1.00 94.44 92 ASP A O 1
ATOM 773 N N . ILE A 1 93 ? -13.501 6.430 25.703 1.00 92.38 93 ILE A N 1
ATOM 774 C CA . ILE A 1 93 ? -12.780 5.619 26.687 1.00 92.38 93 ILE A CA 1
ATOM 775 C C . ILE A 1 93 ? -11.286 5.751 26.414 1.00 92.38 93 ILE A C 1
ATOM 777 O O . ILE A 1 93 ? -10.709 4.972 25.646 1.00 92.38 93 ILE A O 1
ATOM 781 N N . SER A 1 94 ? -10.677 6.765 27.020 1.00 85.88 94 SER A N 1
ATOM 782 C CA . SER A 1 94 ? -9.346 7.240 26.650 1.00 85.88 94 SER A CA 1
ATOM 783 C C . SER A 1 94 ? -8.630 7.883 27.843 1.00 85.88 94 SER A C 1
ATOM 785 O O . SER A 1 94 ? -9.283 8.536 28.654 1.00 85.88 94 SER A O 1
ATOM 787 N N . PRO A 1 95 ? -7.286 7.846 27.892 1.00 77.12 95 PRO A N 1
ATOM 788 C CA . PRO A 1 95 ? -6.511 8.450 28.979 1.00 77.12 95 PRO A CA 1
ATOM 789 C C . PRO A 1 95 ? -6.485 9.985 28.949 1.00 77.12 95 PRO A C 1
ATOM 791 O O . PRO A 1 95 ? -5.931 10.612 29.849 1.00 77.12 95 PRO A O 1
ATOM 794 N N . VAL A 1 96 ? -7.056 10.613 27.913 1.00 76.69 96 VAL A N 1
ATOM 795 C CA . VAL A 1 96 ? -6.985 12.059 27.674 1.00 76.69 96 VAL A CA 1
ATOM 796 C C . VAL A 1 96 ? -8.388 12.633 27.489 1.00 76.69 96 VAL A C 1
ATOM 798 O O . VAL A 1 96 ? -9.021 12.425 26.458 1.00 76.69 96 VAL A O 1
ATOM 801 N N . ILE A 1 97 ? -8.846 13.434 28.455 1.00 79.88 97 ILE A N 1
ATOM 802 C CA . ILE A 1 97 ? -10.180 14.064 28.433 1.00 79.88 97 ILE A CA 1
ATOM 803 C C . ILE A 1 97 ? -10.333 15.158 27.363 1.00 79.88 97 ILE A C 1
ATOM 805 O O . ILE A 1 97 ? -11.448 15.519 26.998 1.00 79.88 97 ILE A O 1
ATOM 809 N N . THR A 1 98 ? -9.226 15.686 26.831 1.00 82.94 98 THR A N 1
ATOM 810 C CA . THR A 1 98 ? -9.208 16.825 25.898 1.00 82.94 98 THR A CA 1
ATOM 811 C C . THR A 1 98 ? -10.131 16.636 24.694 1.00 82.94 98 THR A C 1
ATOM 813 O O . THR A 1 98 ? -10.858 17.565 24.341 1.00 82.94 98 THR A O 1
ATOM 816 N N . LEU A 1 99 ? -10.147 15.441 24.086 1.00 85.50 99 LEU A N 1
ATOM 817 C CA . LEU A 1 99 ? -11.046 15.128 22.968 1.00 85.50 99 LEU A CA 1
ATOM 818 C C . LEU A 1 99 ? -12.509 15.315 23.381 1.00 85.50 99 LEU A C 1
ATOM 820 O O . LEU A 1 99 ? -13.261 16.044 22.733 1.00 85.50 99 LEU A O 1
ATOM 824 N N . SER A 1 100 ? -12.879 14.694 24.499 1.00 87.69 100 SER A N 1
ATOM 825 C CA . SER A 1 100 ? -14.220 14.755 25.070 1.00 87.69 100 SER A CA 1
ATOM 826 C C . SER A 1 100 ? -14.645 16.176 25.430 1.00 87.69 100 SER A C 1
ATOM 828 O O . SER A 1 100 ? -15.758 16.582 25.097 1.00 87.69 100 SER A O 1
ATOM 830 N N . SER A 1 101 ? -13.757 16.969 26.036 1.00 82.00 101 SER A N 1
ATOM 831 C CA . SER A 1 101 ? -14.027 18.376 26.351 1.00 82.00 101 SER A CA 1
ATOM 832 C C . SER A 1 101 ? -14.356 19.187 25.096 1.00 82.00 101 SER A C 1
ATOM 834 O O . SER A 1 101 ? -15.340 19.926 25.093 1.00 82.00 101 SER A O 1
ATOM 836 N N . ILE A 1 102 ? -13.595 19.018 24.010 1.00 84.69 102 ILE A N 1
ATOM 837 C CA . ILE A 1 102 ? -13.827 19.750 22.756 1.00 84.69 102 ILE A CA 1
ATOM 838 C C . ILE A 1 102 ? -15.113 19.274 22.071 1.00 84.69 102 ILE A C 1
ATOM 840 O O . ILE A 1 102 ? -15.949 20.096 21.692 1.00 84.69 102 ILE A O 1
ATOM 844 N N . LEU A 1 103 ? -15.317 17.961 21.942 1.00 87.62 103 LEU A N 1
ATOM 845 C CA . LEU A 1 103 ? -16.517 17.398 21.314 1.00 87.62 103 LEU A CA 1
ATOM 846 C C . LEU A 1 103 ? -17.799 17.802 22.059 1.00 87.62 103 LEU A C 1
ATOM 848 O O . LEU A 1 103 ? -18.802 18.127 21.416 1.00 87.62 103 LEU A O 1
ATOM 852 N N . SER A 1 104 ? -17.740 17.887 23.395 1.00 87.00 104 SER A N 1
ATOM 853 C CA . SER A 1 104 ? -18.885 18.238 24.250 1.00 87.00 104 SER A CA 1
ATOM 854 C C . SER A 1 104 ? -19.487 19.627 23.993 1.00 87.00 104 SER A C 1
ATOM 856 O O . SER A 1 104 ? -20.609 19.917 24.414 1.00 87.00 104 SER A O 1
ATOM 858 N N . THR A 1 105 ? -18.774 20.490 23.261 1.00 84.50 105 THR A N 1
ATOM 859 C CA . THR A 1 105 ? -19.285 21.794 22.811 1.00 84.50 105 THR A CA 1
ATOM 860 C C . THR A 1 105 ? -20.436 21.659 21.809 1.00 84.50 105 THR A C 1
ATOM 862 O O . THR A 1 105 ? -21.329 22.505 21.786 1.00 84.50 105 THR A O 1
ATOM 865 N N . ASN A 1 106 ? -20.455 20.585 21.010 1.00 84.62 106 ASN A N 1
ATOM 866 C CA . ASN A 1 106 ? -21.385 20.419 19.889 1.00 84.62 106 ASN A CA 1
ATOM 867 C C . ASN A 1 106 ? -22.237 19.144 19.962 1.00 84.62 106 ASN A C 1
ATOM 869 O O . ASN A 1 106 ? -23.349 19.140 19.417 1.00 84.62 106 ASN A O 1
ATOM 873 N N . ILE A 1 107 ? -21.771 18.103 20.657 1.00 89.00 107 ILE A N 1
ATOM 874 C CA . ILE A 1 107 ? -22.465 16.818 20.841 1.00 89.00 107 ILE A CA 1
ATOM 875 C C . ILE A 1 107 ? -22.417 16.388 22.318 1.00 89.00 107 ILE A C 1
ATOM 877 O O . ILE A 1 107 ? -21.439 16.699 22.982 1.00 89.00 107 ILE A O 1
ATOM 881 N N . PRO A 1 108 ? -23.431 15.698 22.869 1.00 90.50 108 PRO A N 1
ATOM 882 C CA . PRO A 1 108 ? -23.330 15.063 24.185 1.00 90.50 108 PRO A CA 1
ATOM 883 C C . PRO A 1 108 ? -22.210 14.013 24.223 1.00 90.50 108 PRO A C 1
ATOM 885 O O . PRO A 1 108 ? -22.127 13.172 23.319 1.00 90.50 108 PRO A O 1
ATOM 888 N N . VAL A 1 109 ? -21.366 14.045 25.259 1.00 91.69 109 VAL A N 1
ATOM 889 C CA . VAL A 1 109 ? -20.227 13.124 25.406 1.00 91.69 109 VAL A CA 1
ATOM 890 C C . VAL A 1 109 ? -20.208 12.462 26.783 1.00 91.69 109 VAL A C 1
ATOM 892 O O . VAL A 1 109 ? -20.349 13.127 27.809 1.00 91.69 109 VAL A O 1
ATOM 895 N N . SER A 1 110 ? -19.961 11.153 26.814 1.00 91.62 110 SER A N 1
ATOM 896 C CA . SER A 1 110 ? -19.657 10.410 28.038 1.00 91.62 110 SER A CA 1
ATOM 897 C C . SER A 1 110 ? -18.209 9.935 28.031 1.00 91.62 110 SER A C 1
ATOM 899 O O . SER A 1 110 ? -17.861 9.015 27.296 1.00 91.62 110 SER A O 1
ATOM 901 N N . PHE A 1 111 ? -17.377 10.566 28.855 1.00 89.88 111 PHE A N 1
ATOM 902 C CA . PHE A 1 111 ? -15.965 10.245 29.021 1.00 89.88 111 PHE A CA 1
ATOM 903 C C . PHE A 1 111 ? -15.760 9.241 30.157 1.00 89.88 111 PHE A C 1
ATOM 905 O O . PHE A 1 111 ? -16.274 9.430 31.264 1.00 89.88 111 PHE A O 1
ATOM 912 N N . TYR A 1 112 ? -14.970 8.201 29.910 1.00 88.44 112 TYR A N 1
ATOM 913 C CA . TYR A 1 112 ? -14.635 7.190 30.901 1.00 88.44 112 TYR A CA 1
ATOM 914 C C . TYR A 1 112 ? -13.141 6.870 30.925 1.00 88.44 112 TYR A C 1
ATOM 916 O O . TYR A 1 112 ? -12.506 6.741 29.885 1.00 88.44 112 TYR A O 1
ATOM 924 N N . GLU A 1 113 ? -12.608 6.656 32.128 1.00 81.06 113 GLU A N 1
ATOM 925 C CA . GLU A 1 113 ? -11.198 6.315 32.352 1.00 81.06 113 GLU A CA 1
ATOM 926 C C . GLU A 1 113 ? -11.059 5.279 33.485 1.00 81.06 113 GLU A C 1
ATOM 928 O O . GLU A 1 113 ? -11.930 5.159 34.351 1.00 81.06 113 GLU A O 1
ATOM 933 N N . TYR A 1 114 ? -9.979 4.498 33.498 1.00 77.38 114 TYR A N 1
ATOM 934 C CA . TYR A 1 114 ? -9.685 3.521 34.544 1.00 77.38 114 TYR A CA 1
ATOM 935 C C . TYR A 1 114 ? -9.078 4.168 35.802 1.00 77.38 114 TYR A C 1
ATOM 937 O O . TYR A 1 114 ? -9.358 3.720 36.918 1.00 77.38 114 TYR A O 1
ATOM 945 N N . SER A 1 115 ? -8.268 5.226 35.668 1.00 67.31 115 SER A N 1
ATOM 946 C CA . SER A 1 115 ? -7.600 5.883 36.806 1.00 67.31 115 SER A CA 1
ATOM 947 C C . SER A 1 115 ? -8.334 7.137 37.322 1.00 67.31 115 SER A C 1
ATOM 949 O O . SER A 1 115 ? -8.516 8.096 36.573 1.00 67.31 115 SER A O 1
ATOM 951 N N . PRO A 1 116 ? -8.678 7.217 38.627 1.00 54.62 116 PRO A N 1
ATOM 952 C CA . PRO A 1 116 ? -9.256 8.424 39.228 1.00 54.62 116 PRO A CA 1
ATOM 953 C C . PRO A 1 116 ? -8.331 9.649 39.190 1.00 54.62 116 PRO A C 1
ATOM 955 O O . PRO A 1 116 ? -8.824 10.770 39.245 1.00 54.62 116 PRO A O 1
ATOM 958 N N . ALA A 1 117 ? -7.008 9.458 39.107 1.00 51.09 117 ALA A N 1
ATOM 959 C CA . ALA A 1 117 ? -6.024 10.545 39.142 1.00 51.09 117 ALA A CA 1
ATOM 960 C C . ALA A 1 117 ? -6.175 11.521 37.962 1.00 51.09 117 ALA A C 1
ATOM 962 O O . ALA A 1 117 ? -6.045 12.726 38.148 1.00 51.09 117 ALA A O 1
ATOM 963 N N . CYS A 1 118 ? -6.560 11.024 36.782 1.00 50.62 118 CYS A N 1
ATOM 964 C CA . CYS A 1 118 ? -6.833 11.846 35.598 1.00 50.62 118 CYS A CA 1
ATOM 965 C C . CYS A 1 118 ? -8.139 12.656 35.710 1.00 50.62 118 CYS A C 1
ATOM 967 O O . CYS A 1 118 ? -8.380 13.553 34.906 1.00 50.62 118 CYS A O 1
ATOM 969 N N . LEU A 1 119 ? -8.980 12.361 36.709 1.00 52.12 119 LEU A N 1
ATOM 970 C CA . LEU A 1 119 ? -10.222 13.087 36.990 1.00 52.12 119 LEU A CA 1
ATOM 971 C C . LEU A 1 119 ? -10.018 14.214 38.024 1.00 52.12 119 LEU A C 1
ATOM 973 O O . LEU A 1 119 ? -10.888 15.077 38.181 1.00 52.12 119 LEU A O 1
ATOM 977 N N . TYR A 1 120 ? -8.872 14.243 38.720 1.00 44.09 120 TYR A N 1
ATOM 978 C CA . TYR A 1 120 ? -8.553 15.279 39.704 1.00 44.09 120 TYR A CA 1
ATOM 979 C C . TYR A 1 120 ? -8.240 16.612 39.008 1.00 44.09 120 TYR A C 1
ATOM 981 O O . TYR A 1 120 ? -7.180 16.805 38.425 1.00 44.09 120 TYR A O 1
ATOM 989 N N . GLY A 1 121 ? -9.174 17.562 39.104 1.00 46.91 121 GLY A N 1
ATOM 990 C CA . GLY A 1 121 ? -9.021 18.933 38.597 1.00 46.91 121 GLY A CA 1
ATOM 991 C C . GLY A 1 121 ? -10.124 19.393 37.644 1.00 46.91 121 GLY A C 1
ATOM 992 O O . GLY A 1 121 ? -10.215 20.591 37.372 1.00 46.91 121 GLY A O 1
ATOM 993 N N . TYR A 1 122 ? -10.984 18.480 37.178 1.00 50.94 122 TYR A N 1
ATOM 994 C CA . TYR A 1 122 ? -12.078 18.820 36.263 1.00 50.94 122 TYR A CA 1
ATOM 995 C C . TYR A 1 122 ? -13.314 19.374 36.995 1.00 50.94 122 TYR A C 1
ATOM 997 O O . TYR A 1 122 ? -13.889 20.379 36.577 1.00 50.94 122 TYR A O 1
ATOM 1005 N N . ASP A 1 123 ? -13.663 18.781 38.141 1.00 51.25 123 ASP A N 1
ATOM 1006 C CA . ASP A 1 123 ? -14.929 19.026 38.856 1.00 51.25 123 ASP A CA 1
ATOM 1007 C C . ASP A 1 123 ? -15.063 20.455 39.436 1.00 51.25 123 ASP A C 1
ATOM 1009 O O . ASP A 1 123 ? -16.161 20.986 39.593 1.00 51.25 123 ASP A O 1
ATOM 1013 N N . SER A 1 124 ? -13.941 21.137 39.710 1.00 45.47 124 SER A N 1
ATOM 1014 C CA . SER A 1 124 ? -13.945 22.477 40.325 1.00 45.47 124 SER A CA 1
ATOM 1015 C C . SER A 1 124 ? -13.700 23.644 39.362 1.00 45.47 124 SER A C 1
ATOM 1017 O O . SER A 1 124 ? -13.992 24.782 39.725 1.00 45.47 124 SER A O 1
ATOM 1019 N N . LYS A 1 125 ? -13.180 23.406 38.146 1.00 49.72 125 LYS A N 1
ATOM 1020 C CA . LYS A 1 125 ? -12.792 24.476 37.197 1.00 49.72 125 LYS A CA 1
ATOM 1021 C C . LYS A 1 125 ? -13.749 24.672 36.018 1.00 49.72 125 LYS A C 1
ATOM 1023 O O . LYS A 1 125 ? -13.686 25.717 35.379 1.00 49.72 125 LYS A O 1
ATOM 1028 N N . TRP A 1 126 ? -14.624 23.706 35.737 1.00 51.06 126 TRP A N 1
ATOM 1029 C CA . TRP A 1 126 ? -15.481 23.705 34.540 1.00 51.06 126 TRP A CA 1
ATOM 1030 C C . TRP A 1 126 ? -16.975 23.932 34.814 1.00 51.06 126 TRP A C 1
ATOM 1032 O O . TRP A 1 126 ? -17.784 23.897 33.885 1.00 51.06 126 TRP A O 1
ATOM 1042 N N . GLN A 1 127 ? -17.360 24.226 36.061 1.00 45.94 127 GLN A N 1
ATOM 1043 C CA . GLN A 1 127 ? -18.734 24.626 36.372 1.00 45.94 127 GLN A CA 1
ATOM 1044 C C . GLN A 1 127 ? -19.068 25.957 35.672 1.00 45.94 127 GLN A C 1
ATOM 1046 O O . GLN A 1 127 ? -18.551 27.008 36.044 1.00 45.94 127 GLN A O 1
ATOM 1051 N N . GLY A 1 128 ? -19.929 25.904 34.648 1.00 51.25 128 GLY A N 1
ATOM 1052 C CA . GLY A 1 128 ? -20.440 27.077 33.920 1.00 51.25 128 GLY A CA 1
ATOM 1053 C C . GLY A 1 128 ? -19.989 27.227 32.460 1.00 51.25 128 GLY A C 1
ATOM 1054 O O . GLY A 1 128 ? -20.409 28.182 31.809 1.00 51.25 128 GLY A O 1
ATOM 1055 N N . HIS A 1 129 ? -19.174 26.315 31.917 1.00 53.81 129 HIS A N 1
ATOM 1056 C CA . HIS A 1 129 ? -18.784 26.360 30.501 1.00 53.81 129 HIS A CA 1
ATOM 1057 C C . HIS A 1 129 ? -19.925 25.844 29.595 1.00 53.81 129 HIS A C 1
ATOM 1059 O O . HIS A 1 129 ? -20.531 24.822 29.927 1.00 53.81 129 HIS A O 1
ATOM 1065 N N . PRO A 1 130 ? -20.232 26.495 28.453 1.00 52.66 130 PRO A N 1
ATOM 1066 C CA . PRO A 1 130 ? -21.283 26.047 27.540 1.00 52.66 130 PRO A CA 1
ATOM 1067 C C . PRO A 1 130 ? -20.881 24.728 26.864 1.00 52.66 130 PRO A C 1
ATOM 1069 O O . PRO A 1 130 ? -20.175 24.712 25.859 1.00 52.66 130 PRO A O 1
ATOM 1072 N N . THR A 1 131 ? -21.320 23.615 27.441 1.00 60.22 131 THR A N 1
ATOM 1073 C CA . THR A 1 131 ? -21.266 22.272 26.848 1.00 60.22 131 THR A CA 1
ATOM 1074 C C . THR A 1 131 ? -22.699 21.776 26.687 1.00 60.22 131 THR A C 1
ATOM 1076 O O . THR A 1 131 ? -23.577 22.184 27.452 1.00 60.22 131 THR A O 1
ATOM 1079 N N . LYS A 1 132 ? -22.972 20.944 25.673 1.00 58.94 132 LYS A N 1
ATOM 1080 C CA . LYS A 1 132 ? -24.309 20.356 25.511 1.00 58.94 132 LYS A CA 1
ATOM 1081 C C . LYS A 1 132 ? -24.613 19.365 26.631 1.00 58.94 132 LYS A C 1
ATOM 1083 O O . LYS A 1 132 ? -25.718 19.419 27.150 1.00 58.94 132 LYS A O 1
ATOM 1088 N N . GLU A 1 133 ? -23.636 18.524 26.989 1.00 75.56 133 GLU A N 1
ATOM 1089 C CA . GLU A 1 133 ? -23.588 17.652 28.176 1.00 75.56 133 GLU A CA 1
ATOM 1090 C C . GLU A 1 133 ? -22.246 16.883 28.155 1.00 75.56 133 GLU A C 1
ATOM 1092 O O . GLU A 1 133 ? -21.935 16.250 27.145 1.00 75.56 133 GLU A O 1
ATOM 1097 N N . LEU A 1 134 ? -21.436 16.934 29.223 1.00 82.81 134 LEU A N 1
ATOM 1098 C CA . LEU A 1 134 ? -20.250 16.077 29.392 1.00 82.81 134 LEU A CA 1
ATOM 1099 C C . LEU A 1 134 ? -20.368 15.303 30.704 1.00 82.81 134 LEU A C 1
ATOM 1101 O O . LEU A 1 134 ? -20.290 15.890 31.783 1.00 82.81 134 LEU A O 1
ATOM 1105 N N . THR A 1 135 ? -20.523 13.986 30.616 1.00 84.19 135 THR A N 1
ATOM 1106 C CA . THR A 1 135 ? -20.547 13.105 31.790 1.00 84.19 135 THR A CA 1
ATOM 1107 C C . THR A 1 135 ? -19.213 12.398 31.938 1.00 84.19 135 THR A C 1
ATOM 1109 O O . THR A 1 135 ? -18.672 11.905 30.952 1.00 84.19 135 THR A O 1
ATOM 1112 N N . ILE A 1 136 ? -18.713 12.297 33.165 1.00 83.75 136 ILE A N 1
ATOM 1113 C CA . ILE A 1 136 ? -17.430 11.665 33.471 1.00 83.75 136 ILE A CA 1
ATOM 1114 C C . ILE A 1 136 ? -17.680 10.447 34.353 1.00 83.75 136 ILE A C 1
ATOM 1116 O O . ILE A 1 136 ? -18.423 10.526 35.332 1.00 83.75 136 ILE A O 1
ATOM 1120 N N . GLY A 1 137 ? -17.049 9.324 34.027 1.00 83.69 137 GLY A N 1
ATOM 1121 C CA . GLY A 1 137 ? -17.163 8.100 34.804 1.00 83.69 137 GLY A CA 1
ATOM 1122 C C . GLY A 1 137 ? -15.886 7.272 34.832 1.00 83.69 137 GLY A C 1
ATOM 1123 O O . GLY A 1 137 ? -14.869 7.610 34.232 1.00 83.69 137 GLY A O 1
ATOM 1124 N N . LYS A 1 138 ? -15.965 6.146 35.543 1.00 85.38 138 LYS A N 1
ATOM 1125 C CA . LYS A 1 138 ? -14.882 5.169 35.654 1.00 85.38 138 LYS A CA 1
ATOM 1126 C C . LYS A 1 138 ? -15.296 3.840 35.030 1.00 85.38 138 LYS A C 1
ATOM 1128 O O . LYS A 1 138 ? -16.372 3.342 35.360 1.00 85.38 138 LYS A O 1
ATOM 1133 N N . VAL A 1 139 ? -14.445 3.246 34.191 1.00 88.00 139 VAL A N 1
ATOM 1134 C CA . VAL A 1 139 ? -14.686 1.914 33.597 1.00 88.00 139 VAL A CA 1
ATOM 1135 C C . VAL A 1 139 ? -13.424 1.062 33.554 1.00 88.00 139 VAL A C 1
ATOM 1137 O O . VAL A 1 139 ? -12.311 1.573 33.508 1.00 88.00 139 VAL A O 1
ATOM 1140 N N . ASP A 1 140 ? -13.618 -0.255 33.545 1.00 86.06 140 ASP A N 1
ATOM 1141 C CA . ASP A 1 140 ? -12.600 -1.231 33.160 1.00 86.06 140 ASP A CA 1
ATOM 1142 C C . ASP A 1 140 ? -12.871 -1.657 31.715 1.00 86.06 140 ASP A C 1
ATOM 1144 O O . ASP A 1 140 ? -13.949 -2.172 31.408 1.00 86.06 140 ASP A O 1
ATOM 1148 N N . LEU A 1 141 ? -11.903 -1.445 30.821 1.00 88.06 141 LEU A N 1
ATOM 1149 C CA . LEU A 1 141 ? -12.046 -1.771 29.403 1.00 88.06 141 LEU A CA 1
ATOM 1150 C C . LEU A 1 141 ? -12.223 -3.282 29.161 1.00 88.06 141 LEU A C 1
ATOM 1152 O O . LEU A 1 141 ? -12.877 -3.673 28.197 1.00 88.06 141 LEU A O 1
ATOM 1156 N N . ASN A 1 142 ? -11.731 -4.140 30.063 1.00 83.06 142 ASN A N 1
ATOM 1157 C CA . ASN A 1 142 ? -11.977 -5.585 30.006 1.00 83.06 142 ASN A CA 1
ATOM 1158 C C . ASN A 1 142 ? -13.399 -5.972 30.432 1.00 83.06 142 ASN A C 1
ATOM 1160 O O . ASN A 1 142 ? -13.826 -7.107 30.201 1.00 83.06 142 ASN A O 1
ATOM 1164 N N . ARG A 1 143 ? -14.153 -5.047 31.039 1.00 86.94 143 ARG A N 1
ATOM 1165 C CA . ARG A 1 143 ? -15.523 -5.272 31.506 1.00 86.94 143 ARG A CA 1
ATOM 1166 C C . ARG A 1 143 ? -16.342 -3.979 31.479 1.00 86.94 143 ARG A C 1
ATOM 1168 O O . ARG A 1 143 ? -16.622 -3.373 32.514 1.00 86.94 143 ARG A O 1
ATOM 1175 N N . LEU A 1 144 ? -16.779 -3.594 30.284 1.00 89.19 144 LEU A N 1
ATOM 1176 C CA . LEU A 1 144 ? -17.573 -2.383 30.104 1.00 89.19 144 LEU A CA 1
ATOM 1177 C C . LEU A 1 144 ? -18.989 -2.532 30.698 1.00 89.19 144 LEU A C 1
ATOM 1179 O O . LEU A 1 144 ? -19.661 -3.526 30.412 1.00 89.19 144 LEU A O 1
ATOM 1183 N N . PRO A 1 145 ? -19.493 -1.549 31.469 1.00 92.00 145 PRO A N 1
ATOM 1184 C CA . PRO A 1 145 ? -20.802 -1.613 32.127 1.00 92.00 145 PRO A CA 1
ATOM 1185 C C . PRO A 1 145 ? -21.978 -1.241 31.203 1.00 92.00 145 PRO A C 1
ATOM 1187 O O . PRO A 1 145 ? -23.041 -0.853 31.679 1.00 92.00 145 PRO A O 1
ATOM 1190 N N . PHE A 1 146 ? -21.797 -1.335 29.885 1.00 92.69 146 PHE A N 1
ATOM 1191 C CA . PHE A 1 146 ? -22.832 -1.036 28.894 1.00 92.69 146 PHE A CA 1
ATOM 1192 C C . PHE A 1 146 ? -23.500 -2.318 28.403 1.00 92.69 146 PHE A C 1
ATOM 1194 O O . PHE A 1 146 ? -22.883 -3.389 28.417 1.00 92.69 146 PHE A O 1
ATOM 1201 N N . ALA A 1 147 ? -24.751 -2.210 27.961 1.00 91.62 147 ALA A N 1
ATOM 1202 C CA . ALA A 1 147 ? -25.448 -3.314 27.317 1.00 91.62 147 ALA A CA 1
ATOM 1203 C C . ALA A 1 147 ? -24.816 -3.639 25.951 1.00 91.62 147 ALA A C 1
ATOM 1205 O O . ALA A 1 147 ? -24.077 -2.841 25.373 1.00 91.62 147 ALA A O 1
ATOM 1206 N N . ASP A 1 148 ? -25.081 -4.840 25.449 1.00 90.06 148 ASP A N 1
ATOM 1207 C CA . ASP A 1 148 ? -24.699 -5.211 24.088 1.00 90.06 148 ASP A CA 1
ATOM 1208 C C . ASP A 1 148 ? -25.432 -4.301 23.095 1.00 90.06 148 ASP A C 1
ATOM 1210 O O . ASP A 1 148 ? -26.602 -3.972 23.297 1.00 90.06 148 ASP A O 1
ATOM 1214 N N . ASN A 1 149 ? -24.755 -3.920 22.012 1.00 90.62 149 ASN A N 1
ATOM 1215 C CA . ASN A 1 149 ? -25.333 -3.143 20.917 1.00 90.62 149 ASN A CA 1
ATOM 1216 C C . ASN A 1 149 ? -26.049 -1.844 21.345 1.00 90.62 149 ASN A C 1
ATOM 1218 O O . ASN A 1 149 ? -27.056 -1.472 20.745 1.00 90.62 149 ASN A O 1
ATOM 1222 N N . SER A 1 150 ? -25.561 -1.150 22.377 1.00 94.25 150 SER A N 1
ATOM 1223 C CA . SER A 1 150 ? -26.228 0.038 22.927 1.00 94.25 150 SER A CA 1
ATOM 1224 C C . SER A 1 150 ? -25.561 1.368 22.574 1.00 94.25 150 SER A C 1
ATOM 1226 O O . SER A 1 150 ? -26.132 2.421 22.850 1.00 94.25 150 SER A O 1
ATOM 1228 N N . ILE A 1 151 ? -24.340 1.349 22.029 1.00 95.56 151 ILE A N 1
ATOM 1229 C CA . ILE A 1 151 ? -23.545 2.562 21.799 1.00 95.56 151 ILE A CA 1
ATOM 1230 C C . ILE A 1 151 ? -23.483 2.900 20.301 1.00 95.56 151 ILE A C 1
ATOM 1232 O O . ILE A 1 151 ? -22.957 2.103 19.524 1.00 95.56 151 ILE A O 1
ATOM 1236 N N . PRO A 1 152 ? -23.967 4.084 19.874 1.00 93.06 152 PRO A N 1
ATOM 1237 C CA . PRO A 1 152 ? -23.952 4.501 18.470 1.00 93.06 152 PRO A CA 1
ATOM 1238 C C . PRO A 1 152 ? -22.580 4.965 17.972 1.00 93.06 152 PRO A C 1
ATOM 1240 O O . PRO A 1 152 ? -22.280 4.828 16.788 1.00 93.06 152 PRO A O 1
ATOM 1243 N N . SER A 1 153 ? -21.756 5.541 18.846 1.00 97.38 153 SER A N 1
ATOM 1244 C CA . SER A 1 153 ? -20.443 6.074 18.495 1.00 97.38 153 SER A CA 1
ATOM 1245 C C . SER A 1 153 ? -19.521 6.005 19.707 1.00 97.38 153 SER A C 1
ATOM 1247 O O . SER A 1 153 ? -19.896 6.491 20.776 1.00 97.38 153 SER A O 1
ATOM 1249 N N . LEU A 1 154 ? -18.349 5.388 19.544 1.00 97.81 154 LEU A N 1
ATOM 1250 C CA . LEU A 1 154 ? -17.361 5.234 20.609 1.00 97.81 154 LEU A CA 1
ATOM 1251 C C . LEU A 1 154 ? -15.942 5.519 20.114 1.00 97.81 154 LEU A C 1
ATOM 1253 O O . LEU A 1 154 ? -15.577 5.047 19.038 1.00 97.81 154 LEU A O 1
ATOM 1257 N N . SER A 1 155 ? -15.131 6.218 20.906 1.00 96.56 155 SER A N 1
ATOM 1258 C CA . SER A 1 155 ? -13.679 6.302 20.728 1.00 96.56 155 SER A CA 1
ATOM 1259 C C . SER A 1 155 ? -12.914 5.534 21.803 1.00 96.56 155 SER A C 1
ATOM 1261 O O . SER A 1 155 ? -13.321 5.474 22.962 1.00 96.56 155 SER A O 1
ATOM 1263 N N . CYS A 1 156 ? -11.789 4.935 21.411 1.00 94.12 156 CYS A N 1
ATOM 1264 C CA . CYS A 1 156 ? -10.810 4.375 22.335 1.00 94.12 156 CYS A CA 1
ATOM 1265 C C . CYS A 1 156 ? -9.391 4.683 21.844 1.00 94.12 156 CYS A C 1
ATOM 1267 O O . CYS A 1 156 ? -8.896 4.105 20.870 1.00 94.12 156 CYS A O 1
ATOM 1269 N N . LEU A 1 157 ? -8.751 5.640 22.512 1.00 88.50 157 LEU A N 1
ATOM 1270 C CA . LEU A 1 157 ? -7.463 6.207 22.131 1.00 88.50 157 LEU A CA 1
ATOM 1271 C C . LEU A 1 157 ? -6.338 5.611 22.984 1.00 88.50 157 LEU A C 1
ATOM 1273 O O . LEU A 1 157 ? -6.322 5.796 24.197 1.00 88.50 157 LEU A O 1
ATOM 1277 N N . ARG A 1 158 ? -5.354 4.972 22.340 1.00 85.62 158 ARG A N 1
ATOM 1278 C CA . ARG A 1 158 ? -4.047 4.605 22.931 1.00 85.62 158 ARG A CA 1
ATOM 1279 C C . ARG A 1 158 ? -4.141 3.875 24.274 1.00 85.62 158 ARG A C 1
ATOM 1281 O O . ARG A 1 158 ? -3.435 4.185 25.239 1.00 85.62 158 ARG A O 1
ATOM 1288 N N . LEU A 1 159 ? -5.081 2.943 24.341 1.00 87.19 159 LEU A N 1
ATOM 1289 C CA . LEU A 1 159 ? -5.406 2.218 25.559 1.00 87.19 159 LEU A CA 1
ATOM 1290 C C . LEU A 1 159 ? -5.303 0.703 25.366 1.00 87.19 159 LEU A C 1
ATOM 1292 O O . LEU A 1 159 ? -4.701 0.021 26.196 1.00 87.19 159 LEU A O 1
ATOM 1296 N N . ILE A 1 160 ? -5.832 0.177 24.252 1.00 92.38 160 ILE A N 1
ATOM 1297 C CA . ILE A 1 160 ? -5.876 -1.263 23.934 1.00 92.38 160 ILE A CA 1
ATOM 1298 C C . ILE A 1 160 ? -4.487 -1.902 24.033 1.00 92.38 160 ILE A C 1
ATOM 1300 O O . ILE A 1 160 ? -4.342 -2.993 24.586 1.00 92.38 160 ILE A O 1
ATOM 1304 N N . GLU A 1 161 ? -3.458 -1.216 23.538 1.00 90.38 161 GLU A N 1
ATOM 1305 C CA . GLU A 1 161 ? -2.096 -1.731 23.466 1.00 90.38 161 GLU A CA 1
ATOM 1306 C C . GLU A 1 161 ? -1.473 -2.027 24.833 1.00 90.38 161 GLU A C 1
ATOM 1308 O O . GLU A 1 161 ? -0.556 -2.848 24.922 1.00 90.38 161 GLU A O 1
ATOM 1313 N N . ARG A 1 162 ? -1.974 -1.382 25.892 1.00 88.25 162 ARG A N 1
ATOM 1314 C CA . ARG A 1 162 ? -1.425 -1.453 27.252 1.00 88.25 162 ARG A CA 1
ATOM 1315 C C . ARG A 1 162 ? -2.094 -2.532 28.103 1.00 88.25 162 ARG A C 1
ATOM 1317 O O . ARG A 1 162 ? -1.507 -3.004 29.073 1.00 88.25 162 ARG A O 1
ATOM 1324 N N . ILE A 1 163 ? -3.305 -2.960 27.738 1.00 87.69 163 ILE A N 1
ATOM 1325 C CA . ILE A 1 163 ? -4.142 -3.812 28.591 1.00 87.69 163 ILE A CA 1
ATOM 1326 C C . ILE A 1 163 ? -3.484 -5.171 28.860 1.00 87.69 163 ILE A C 1
ATOM 1328 O O . ILE A 1 163 ? -3.151 -5.919 27.939 1.00 87.69 163 ILE A O 1
ATOM 1332 N N . GLY A 1 164 ? -3.328 -5.515 30.140 1.00 87.94 164 GLY A N 1
ATOM 1333 C CA . GLY A 1 164 ? -2.762 -6.795 30.571 1.00 87.94 164 GLY A CA 1
ATOM 1334 C C . GLY A 1 164 ? -1.232 -6.850 30.553 1.00 87.94 164 GLY A C 1
ATOM 1335 O O . GLY A 1 164 ? -0.672 -7.939 30.683 1.00 87.94 164 GLY A O 1
ATOM 1336 N N . LEU A 1 165 ? -0.552 -5.709 30.392 1.00 87.94 165 LEU A N 1
ATOM 1337 C CA . LEU A 1 165 ? 0.907 -5.614 30.515 1.00 87.94 165 LEU A CA 1
ATOM 1338 C C . LEU A 1 165 ? 1.372 -5.147 31.900 1.00 87.94 165 LEU A C 1
ATOM 1340 O O . LEU A 1 165 ? 2.570 -5.114 32.130 1.00 87.94 165 LEU A O 1
ATOM 1344 N N . GLY A 1 166 ? 0.478 -4.804 32.829 1.00 81.81 166 GLY A N 1
ATOM 1345 C CA . GLY A 1 166 ? 0.848 -4.376 34.184 1.00 81.81 166 GLY A CA 1
ATOM 1346 C C . GLY A 1 166 ? 1.379 -2.940 34.259 1.00 81.81 166 GLY A C 1
ATOM 1347 O O . GLY A 1 166 ? 2.054 -2.583 35.233 1.00 81.81 166 GLY A O 1
ATOM 1348 N N . HIS A 1 167 ? 1.077 -2.116 33.249 1.00 75.50 167 HIS A N 1
ATOM 1349 C CA . HIS A 1 167 ? 1.592 -0.754 33.089 1.00 75.50 167 HIS A CA 1
ATOM 1350 C C . HIS A 1 167 ? 1.234 0.137 34.292 1.00 75.50 167 HIS A C 1
ATOM 1352 O O . HIS A 1 167 ? 2.101 0.782 34.879 1.00 75.50 167 HIS A O 1
ATOM 1358 N N . HIS A 1 168 ? -0.014 0.073 34.758 1.00 67.88 168 HIS A N 1
ATOM 1359 C CA . HIS A 1 168 ? -0.522 0.796 35.928 1.00 67.88 168 HIS A CA 1
ATOM 1360 C C . HIS A 1 168 ? -0.663 -0.099 37.173 1.00 67.88 168 HIS A C 1
ATOM 1362 O O . HIS A 1 168 ? -1.277 0.293 38.165 1.00 67.88 168 HIS A O 1
ATOM 1368 N N . GLY A 1 169 ? -0.077 -1.302 37.148 1.00 72.44 169 GLY A N 1
ATOM 1369 C CA . GLY A 1 169 ? -0.209 -2.299 38.217 1.00 72.44 169 GLY A CA 1
ATOM 1370 C C . GLY A 1 169 ? -1.479 -3.150 38.129 1.00 72.44 169 GLY A C 1
ATOM 1371 O O . GLY A 1 169 ? -1.803 -3.861 39.080 1.00 72.44 169 GLY A O 1
ATOM 1372 N N . GLU A 1 170 ? -2.193 -3.095 37.004 1.00 79.00 170 GLU A N 1
ATOM 1373 C CA . GLU A 1 170 ? -3.277 -4.017 36.683 1.00 79.00 170 GLU A CA 1
ATOM 1374 C C . GLU A 1 170 ? -2.771 -5.467 36.529 1.00 79.00 170 GLU A C 1
ATOM 1376 O O . GLU A 1 170 ? -1.580 -5.691 36.288 1.00 79.00 170 GLU A O 1
ATOM 1381 N N . PRO A 1 171 ? -3.647 -6.480 36.676 1.00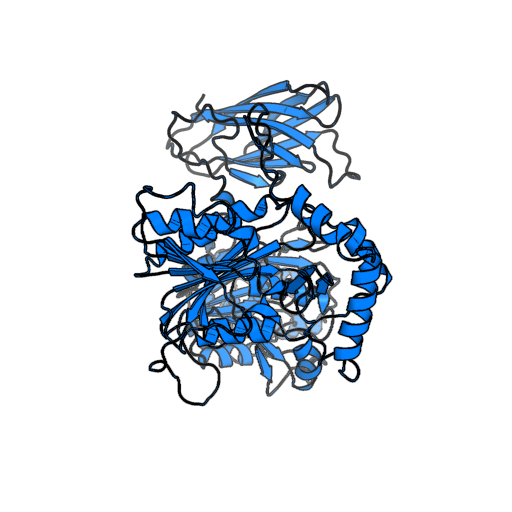 82.69 171 PRO A N 1
ATOM 1382 C CA . PRO A 1 171 ? -3.254 -7.873 36.495 1.00 82.69 171 PRO A CA 1
ATOM 1383 C C . PRO A 1 171 ? -2.637 -8.136 35.115 1.00 82.69 171 PRO A C 1
ATOM 1385 O O . PRO A 1 171 ? -3.147 -7.674 34.094 1.00 82.69 171 PRO A O 1
ATOM 1388 N N . LEU A 1 172 ? -1.564 -8.929 35.092 1.00 87.44 172 LEU A N 1
ATOM 1389 C CA . LEU A 1 172 ? -0.952 -9.406 33.854 1.00 87.44 172 LEU A CA 1
ATOM 1390 C C . LEU A 1 172 ? -1.901 -10.371 33.142 1.00 87.44 172 LEU A C 1
ATOM 1392 O O . LEU A 1 172 ? -2.374 -11.341 33.734 1.00 87.44 172 LEU A O 1
ATOM 1396 N N . ASP A 1 173 ? -2.146 -10.108 31.864 1.00 85.19 173 ASP A N 1
ATOM 1397 C CA . ASP A 1 173 ? -3.044 -10.884 31.019 1.00 85.19 173 ASP A CA 1
ATOM 1398 C C . ASP A 1 173 ? -2.547 -10.847 29.565 1.00 85.19 173 ASP A C 1
ATOM 1400 O O . ASP A 1 173 ? -2.709 -9.830 28.876 1.00 85.19 173 ASP A O 1
ATOM 1404 N N . PRO A 1 174 ? -1.940 -11.942 29.066 1.00 83.69 174 PRO A N 1
ATOM 1405 C CA . PRO A 1 174 ? -1.476 -12.027 27.687 1.00 83.69 174 PRO A CA 1
ATOM 1406 C C . PRO A 1 174 ? -2.555 -11.711 26.648 1.00 83.69 174 PRO A C 1
ATOM 1408 O O . PRO A 1 174 ? -2.214 -11.152 25.606 1.00 83.69 174 PRO A O 1
ATOM 1411 N N . ASP A 1 175 ? -3.831 -11.993 26.937 1.00 81.44 175 ASP A N 1
ATOM 1412 C CA . ASP A 1 175 ? -4.990 -11.747 26.064 1.00 81.44 175 ASP A CA 1
ATOM 1413 C C . ASP A 1 175 ? -5.814 -10.509 26.475 1.00 81.44 175 ASP A C 1
ATOM 1415 O O . ASP A 1 175 ? -6.930 -10.314 25.983 1.00 81.44 175 ASP A O 1
ATOM 1419 N N . GLY A 1 176 ? -5.289 -9.658 27.363 1.00 85.12 176 GLY A N 1
ATOM 1420 C CA . GLY A 1 176 ? -6.000 -8.479 27.864 1.00 85.12 176 GLY A CA 1
ATOM 1421 C C . GLY A 1 176 ? -6.481 -7.536 26.753 1.00 85.12 176 GLY A C 1
ATOM 1422 O O . GLY A 1 176 ? -7.637 -7.127 26.738 1.00 85.12 176 GLY A O 1
ATOM 1423 N N . ASP A 1 177 ? -5.644 -7.264 25.753 1.00 89.81 177 ASP A N 1
ATOM 1424 C CA . ASP A 1 177 ? -6.022 -6.468 24.577 1.00 89.81 177 ASP A CA 1
ATOM 1425 C C . ASP A 1 177 ? -7.187 -7.091 23.784 1.00 89.81 177 ASP A C 1
ATOM 1427 O O . ASP A 1 177 ? -8.087 -6.380 23.344 1.00 89.81 177 ASP A O 1
ATOM 1431 N N . ARG A 1 178 ? -7.237 -8.422 23.641 1.00 83.00 178 ARG A N 1
ATOM 1432 C CA . ARG A 1 178 ? -8.345 -9.117 22.958 1.00 83.00 178 ARG A CA 1
ATOM 1433 C C . ARG A 1 178 ? -9.645 -9.038 23.740 1.00 83.00 178 ARG A C 1
ATOM 1435 O O . ARG A 1 178 ? -10.704 -8.898 23.130 1.00 83.00 178 ARG A O 1
ATOM 1442 N N . LYS A 1 179 ? -9.581 -9.125 25.070 1.00 83.62 179 LYS A N 1
ATOM 1443 C CA . LYS A 1 179 ? -10.751 -8.960 25.947 1.00 83.62 179 LYS A CA 1
ATOM 1444 C C . LYS A 1 179 ? -11.291 -7.533 25.866 1.00 83.62 179 LYS A C 1
ATOM 1446 O O . LYS A 1 179 ? -12.497 -7.362 25.691 1.00 83.62 179 LYS A O 1
ATOM 1451 N N . ALA A 1 180 ? -10.405 -6.540 25.886 1.00 87.69 180 ALA A N 1
ATOM 1452 C CA . ALA A 1 180 ? -10.739 -5.140 25.647 1.00 87.69 180 ALA A CA 1
ATOM 1453 C C . ALA A 1 180 ? -11.403 -4.930 24.275 1.00 87.69 180 ALA A C 1
ATOM 1455 O O . ALA A 1 180 ? -12.502 -4.380 24.197 1.00 87.69 180 ALA A O 1
ATOM 1456 N N . ILE A 1 181 ? -10.795 -5.438 23.196 1.00 88.38 181 ILE A N 1
ATOM 1457 C CA . ILE A 1 181 ? -11.374 -5.352 21.847 1.00 88.38 181 ILE A CA 1
ATOM 1458 C C . ILE A 1 181 ? -12.744 -6.037 21.799 1.00 88.38 181 ILE A C 1
ATOM 1460 O O . ILE A 1 181 ? -13.693 -5.465 21.273 1.00 88.38 181 ILE A O 1
ATOM 1464 N N . PHE A 1 182 ? -12.894 -7.225 22.389 1.00 81.50 182 PHE A N 1
ATOM 1465 C CA . PHE A 1 182 ? -14.187 -7.906 22.459 1.00 81.50 182 PHE A CA 1
ATOM 1466 C C . PHE A 1 182 ? -15.261 -7.041 23.134 1.00 81.50 182 PHE A C 1
ATOM 1468 O O . PHE A 1 182 ? -16.366 -6.929 22.606 1.00 81.50 182 PHE A O 1
ATOM 1475 N N . GLN A 1 183 ? -14.946 -6.390 24.260 1.00 90.50 183 GLN A N 1
ATOM 1476 C CA . GLN A 1 183 ? -15.887 -5.494 24.933 1.00 90.50 183 GLN A CA 1
ATOM 1477 C C . GLN A 1 183 ? -16.265 -4.290 24.069 1.00 90.50 183 GLN A C 1
ATOM 1479 O O . GLN A 1 183 ? -17.451 -3.988 23.963 1.00 90.50 183 GLN A O 1
ATOM 1484 N N . LEU A 1 184 ? -15.294 -3.645 23.416 1.00 95.12 184 LEU A N 1
ATOM 1485 C CA . LEU A 1 184 ? -15.547 -2.531 22.497 1.00 95.12 184 LEU A CA 1
ATOM 1486 C C . LEU A 1 184 ? -16.502 -2.949 21.372 1.00 95.12 184 LEU A C 1
ATOM 1488 O O . LEU A 1 184 ? -17.503 -2.283 21.121 1.00 95.12 184 LEU A O 1
ATOM 1492 N N . LYS A 1 185 ? -16.258 -4.103 20.747 1.00 91.69 185 LYS A N 1
ATOM 1493 C CA . LYS A 1 185 ? -17.117 -4.630 19.677 1.00 91.69 185 LYS A CA 1
ATOM 1494 C C . LYS A 1 185 ? -18.520 -4.993 20.163 1.00 91.69 185 LYS A C 1
ATOM 1496 O O . LYS A 1 185 ? -19.499 -4.755 19.453 1.00 91.69 185 LYS A O 1
ATOM 1501 N N . ARG A 1 186 ? -18.624 -5.554 21.372 1.00 92.81 186 ARG A N 1
ATOM 1502 C CA . ARG A 1 186 ? -19.887 -5.954 22.009 1.00 92.81 186 ARG A CA 1
ATOM 1503 C C . ARG A 1 186 ? -20.821 -4.764 22.230 1.00 92.81 186 ARG A C 1
ATOM 1505 O O . ARG A 1 186 ? -22.010 -4.873 21.947 1.00 92.81 186 ARG A O 1
ATOM 1512 N N . VAL A 1 187 ? -20.301 -3.648 22.740 1.00 94.81 187 VAL A N 1
ATOM 1513 C CA . VAL A 1 187 ? -21.134 -2.503 23.155 1.00 94.81 187 VAL A CA 1
ATOM 1514 C C . VAL A 1 187 ? -21.584 -1.624 21.991 1.00 94.81 187 VAL A C 1
ATOM 1516 O O . VAL A 1 187 ? -22.621 -0.971 22.094 1.00 94.81 187 VAL A O 1
ATOM 1519 N N . ILE A 1 188 ? -20.843 -1.612 20.879 1.00 96.00 188 ILE A N 1
ATOM 1520 C CA . ILE A 1 188 ? -21.226 -0.856 19.683 1.00 96.00 188 ILE A CA 1
ATOM 1521 C C . ILE A 1 188 ? -22.476 -1.466 19.051 1.00 96.00 188 ILE A C 1
ATOM 1523 O O . ILE A 1 188 ? -22.524 -2.668 18.787 1.00 96.00 188 ILE A O 1
ATOM 1527 N N . GLN A 1 189 ? -23.480 -0.629 18.799 1.00 93.88 189 GLN A N 1
ATOM 1528 C CA . GLN A 1 189 ? -24.701 -1.016 18.097 1.00 93.88 189 GLN A CA 1
ATOM 1529 C C . GLN A 1 189 ? -24.443 -1.297 16.614 1.00 93.88 189 GLN A C 1
ATOM 1531 O O . GLN A 1 189 ? -23.465 -0.835 16.028 1.00 93.88 189 GLN A O 1
ATOM 1536 N N . GLU A 1 190 ? -25.367 -2.000 15.977 1.00 90.62 190 GLU A N 1
ATOM 1537 C CA . GLU A 1 190 ? -25.349 -2.207 14.530 1.00 90.62 190 GLU A CA 1
ATOM 1538 C C . GLU A 1 190 ? -25.425 -0.886 13.752 1.00 90.62 190 GLU A C 1
ATOM 1540 O O . GLU A 1 190 ? -26.215 0.007 14.064 1.00 90.62 190 GLU A O 1
ATOM 1545 N N . GLY A 1 191 ? -24.577 -0.736 12.734 1.00 89.50 191 GLY A N 1
ATOM 1546 C CA . GLY A 1 191 ? -24.389 0.528 12.021 1.00 89.50 191 GLY A CA 1
ATOM 1547 C C . GLY A 1 191 ? -23.699 1.624 12.841 1.00 89.50 191 GLY A C 1
ATOM 1548 O O . GLY A 1 191 ? -23.530 2.727 12.321 1.00 89.50 191 GLY A O 1
ATOM 1549 N N . GLY A 1 192 ? -23.329 1.352 14.097 1.00 95.00 192 GLY A N 1
ATOM 1550 C CA . GLY A 1 192 ? -22.588 2.264 14.961 1.00 95.00 192 GLY A CA 1
ATOM 1551 C C . GLY A 1 192 ? -21.102 2.328 14.615 1.00 95.00 192 GLY A C 1
ATOM 1552 O O . GLY A 1 192 ? -20.574 1.465 13.912 1.00 95.00 192 GLY A O 1
ATOM 1553 N N . TYR A 1 193 ? -20.428 3.355 15.125 1.00 97.50 193 TYR A N 1
ATOM 1554 C CA . TYR A 1 193 ? -19.047 3.678 14.772 1.00 97.50 193 TYR A CA 1
ATOM 1555 C C . TYR A 1 193 ? -18.084 3.474 15.939 1.00 97.50 193 TYR A C 1
ATOM 1557 O O . TYR A 1 193 ? -18.380 3.850 17.073 1.00 97.50 193 TYR A O 1
ATOM 1565 N N . LEU A 1 194 ? -16.906 2.939 15.635 1.00 97.44 194 LEU A N 1
ATOM 1566 C CA . LEU A 1 194 ? -15.804 2.734 16.561 1.00 97.44 194 LEU A CA 1
ATOM 1567 C C . LEU A 1 194 ? -14.549 3.437 16.028 1.00 97.44 194 LEU A C 1
ATOM 1569 O O . LEU A 1 194 ? -14.043 3.090 14.965 1.00 97.44 194 LEU A O 1
ATOM 1573 N N . CYS A 1 195 ? -14.051 4.425 16.765 1.00 96.50 195 CYS A N 1
ATOM 1574 C CA . CYS A 1 195 ? -12.856 5.196 16.435 1.00 96.50 195 CYS A CA 1
ATOM 1575 C C . CYS A 1 195 ? -11.696 4.761 17.345 1.00 96.50 195 CYS A C 1
ATOM 1577 O O . CYS A 1 195 ? -11.790 4.883 18.563 1.00 96.50 195 CYS A O 1
ATOM 1579 N N . LEU A 1 196 ? -10.611 4.224 16.792 1.00 95.50 196 LEU A N 1
ATOM 1580 C CA . LEU A 1 196 ? -9.512 3.631 17.564 1.00 95.50 196 LEU A CA 1
ATOM 1581 C C . LEU A 1 196 ? -8.172 4.254 17.213 1.00 95.50 196 LEU A C 1
ATOM 1583 O O . LEU A 1 196 ? -7.965 4.671 16.077 1.00 95.50 196 LEU A O 1
ATOM 1587 N N . SER A 1 197 ? -7.223 4.208 18.148 1.00 92.56 197 SER A N 1
ATOM 1588 C CA . SER A 1 197 ? -5.807 4.355 17.805 1.00 92.56 197 SER A CA 1
ATOM 1589 C C . SER A 1 197 ? -4.926 3.344 18.524 1.00 92.56 197 SER A C 1
ATOM 1591 O O . SER A 1 197 ? -5.063 3.179 19.737 1.00 92.56 197 SER A O 1
ATOM 1593 N N . VAL A 1 198 ? -3.958 2.766 17.815 1.00 91.81 198 VAL A N 1
ATOM 1594 C CA . VAL A 1 198 ? -2.954 1.853 18.385 1.00 91.81 198 VAL A CA 1
ATOM 1595 C C . VAL A 1 198 ? -1.586 2.028 17.717 1.00 91.81 198 VAL A C 1
ATOM 1597 O O . VAL A 1 198 ? -1.525 2.480 16.571 1.00 91.81 198 VAL A O 1
ATOM 1600 N N . PRO A 1 199 ? -0.479 1.641 18.374 1.00 87.44 199 PRO A N 1
ATOM 1601 C CA . PRO A 1 199 ? 0.830 1.620 17.736 1.00 87.44 199 PRO A CA 1
ATOM 1602 C C . PRO A 1 199 ? 0.880 0.572 16.613 1.00 87.44 199 PRO A C 1
ATOM 1604 O O . PRO A 1 199 ? 0.518 -0.590 16.820 1.00 87.44 199 PRO A O 1
ATOM 1607 N N . LEU A 1 200 ? 1.363 0.975 15.439 1.00 82.62 200 LEU A N 1
ATOM 1608 C CA . LEU A 1 200 ? 1.528 0.156 14.244 1.00 82.62 200 LEU A CA 1
ATOM 1609 C C . LEU A 1 200 ? 2.980 0.124 13.761 1.00 82.62 200 LEU A C 1
ATOM 1611 O O . LEU A 1 200 ? 3.584 1.162 13.495 1.00 82.62 200 LEU A O 1
ATOM 1615 N N . GLY A 1 201 ? 3.509 -1.081 13.565 1.00 76.38 201 GLY A N 1
ATOM 1616 C CA . GLY A 1 201 ? 4.861 -1.317 13.068 1.00 76.38 201 GLY A CA 1
ATOM 1617 C C . GLY A 1 201 ? 5.187 -2.807 12.995 1.00 76.38 201 GLY A C 1
ATOM 1618 O O . GLY A 1 201 ? 4.299 -3.650 12.838 1.00 76.38 201 GLY A O 1
ATOM 1619 N N . LYS A 1 202 ? 6.472 -3.157 13.131 1.00 76.94 202 LYS A N 1
ATOM 1620 C CA . LYS A 1 202 ? 6.872 -4.559 13.313 1.00 76.94 202 LYS A CA 1
ATOM 1621 C C . LYS A 1 202 ? 6.253 -5.079 14.610 1.00 76.94 202 LYS A C 1
ATOM 1623 O O . LYS A 1 202 ? 6.421 -4.459 15.654 1.00 76.94 202 LYS A O 1
ATOM 1628 N N . GLN A 1 203 ? 5.563 -6.212 14.555 1.00 79.31 203 GLN A N 1
ATOM 1629 C CA . GLN A 1 203 ? 4.825 -6.732 15.702 1.00 79.31 203 GLN A CA 1
ATOM 1630 C C . GLN A 1 203 ? 5.753 -7.148 16.850 1.00 79.31 203 GLN A C 1
ATOM 1632 O O . GLN A 1 203 ? 6.583 -8.038 16.673 1.00 79.31 203 GLN A O 1
ATOM 1637 N N . HIS A 1 204 ? 5.612 -6.519 18.016 1.00 82.62 204 HIS A N 1
ATOM 1638 C CA . HIS A 1 204 ? 6.392 -6.837 19.216 1.00 82.62 204 HIS A CA 1
ATOM 1639 C C . HIS A 1 204 ? 5.719 -6.301 20.488 1.00 82.62 204 HIS A C 1
ATOM 1641 O O . HIS A 1 204 ? 4.749 -5.541 20.425 1.00 82.62 204 HIS A O 1
ATOM 1647 N N . ILE A 1 205 ? 6.239 -6.706 21.648 1.00 83.25 205 ILE A N 1
ATOM 1648 C CA . ILE A 1 205 ? 5.841 -6.182 22.958 1.00 83.25 205 ILE A CA 1
ATOM 1649 C C . ILE A 1 205 ? 6.982 -5.339 23.527 1.00 83.25 205 ILE A C 1
ATOM 1651 O O . ILE A 1 205 ? 8.082 -5.842 23.742 1.00 83.25 205 ILE A O 1
ATOM 1655 N N . GLN A 1 206 ? 6.688 -4.080 23.847 1.00 81.50 206 GLN A N 1
ATOM 1656 C CA . GLN A 1 206 ? 7.480 -3.274 24.772 1.00 81.50 206 GLN A CA 1
ATOM 1657 C C . GLN A 1 206 ? 6.908 -3.521 26.174 1.00 81.50 206 GLN A C 1
ATOM 1659 O O . GLN A 1 206 ? 5.915 -2.917 26.581 1.00 81.50 206 GLN A O 1
ATOM 1664 N N . PHE A 1 207 ? 7.458 -4.513 26.877 1.00 82.56 207 PHE A N 1
ATOM 1665 C CA . PHE A 1 207 ? 6.824 -5.107 28.064 1.00 82.56 207 PHE A CA 1
ATOM 1666 C C . PHE A 1 207 ? 6.576 -4.082 29.186 1.00 82.56 207 PHE A C 1
ATOM 1668 O O . PHE A 1 207 ? 7.402 -3.204 29.379 1.00 82.56 207 PHE A O 1
ATOM 1675 N N . ASN A 1 208 ? 5.466 -4.154 29.930 1.00 80.12 208 ASN A N 1
ATOM 1676 C CA . ASN A 1 208 ? 4.987 -3.104 30.859 1.00 80.12 208 ASN A CA 1
ATOM 1677 C C . ASN A 1 208 ? 4.724 -1.708 30.246 1.00 80.12 208 ASN A C 1
ATOM 1679 O O . ASN A 1 208 ? 4.479 -0.766 30.995 1.00 80.12 208 ASN A O 1
ATOM 1683 N N . ASP A 1 209 ? 4.760 -1.542 28.923 1.00 80.62 209 ASP A N 1
ATOM 1684 C CA . ASP A 1 209 ? 4.398 -0.283 28.256 1.00 80.62 209 ASP A CA 1
ATOM 1685 C C . ASP A 1 209 ? 3.288 -0.521 27.230 1.00 80.62 209 ASP A C 1
ATOM 1687 O O . ASP A 1 209 ? 2.142 -0.145 27.466 1.00 80.62 209 ASP A O 1
ATOM 1691 N N . ARG A 1 210 ? 3.592 -1.194 26.114 1.00 85.75 210 ARG A N 1
ATOM 1692 C CA . ARG A 1 210 ? 2.638 -1.354 25.010 1.00 85.75 210 ARG A CA 1
A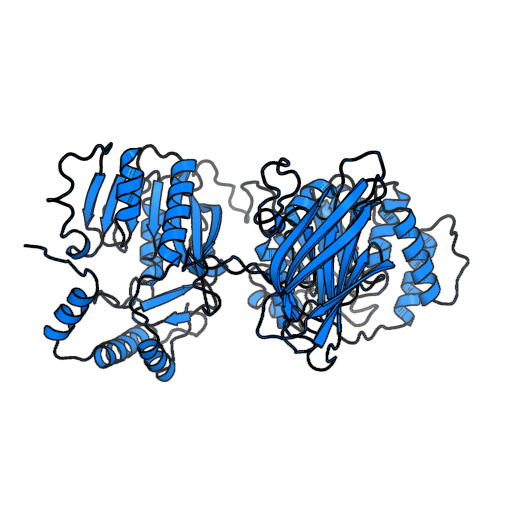TOM 1693 C C . ARG A 1 210 ? 2.921 -2.534 24.090 1.00 85.75 210 ARG A C 1
ATOM 1695 O O . ARG A 1 210 ? 4.045 -3.017 23.963 1.00 85.75 210 ARG A O 1
ATOM 1702 N N . ARG A 1 211 ? 1.878 -2.950 23.375 1.00 88.69 211 ARG A N 1
ATOM 1703 C CA . ARG A 1 211 ? 1.954 -3.785 22.170 1.00 88.69 211 ARG A CA 1
ATOM 1704 C C . ARG A 1 211 ? 2.088 -2.901 20.932 1.00 88.69 211 ARG A C 1
ATOM 1706 O O . ARG A 1 211 ? 1.331 -1.949 20.768 1.00 88.69 211 ARG A O 1
ATOM 1713 N N . VAL A 1 212 ? 3.002 -3.252 20.035 1.00 84.12 212 VAL A N 1
ATOM 1714 C CA . VAL A 1 212 ? 3.039 -2.700 18.676 1.00 84.12 212 VAL A CA 1
ATOM 1715 C C . VAL A 1 212 ? 2.439 -3.737 17.748 1.00 84.12 212 VAL A C 1
ATOM 1717 O O . VAL A 1 212 ? 2.944 -4.857 17.651 1.00 84.12 212 VAL A O 1
ATOM 1720 N N . TYR A 1 213 ? 1.336 -3.387 17.098 1.00 82.19 213 TYR A N 1
ATOM 1721 C CA . TYR A 1 213 ? 0.623 -4.287 16.204 1.00 82.19 213 TYR A CA 1
ATOM 1722 C C . TYR A 1 213 ? 1.168 -4.167 14.786 1.00 82.19 213 TYR A C 1
ATOM 1724 O O . TYR A 1 213 ? 1.593 -3.098 14.358 1.00 82.19 213 TYR A O 1
ATOM 1732 N N . SER A 1 214 ? 1.085 -5.242 14.007 1.00 76.31 214 SER A N 1
ATOM 1733 C CA . SER A 1 214 ? 1.045 -5.056 12.558 1.00 76.31 214 SER A CA 1
ATOM 1734 C C . SER A 1 214 ? -0.362 -4.594 12.163 1.00 76.31 214 SER A C 1
ATOM 1736 O O . SER A 1 214 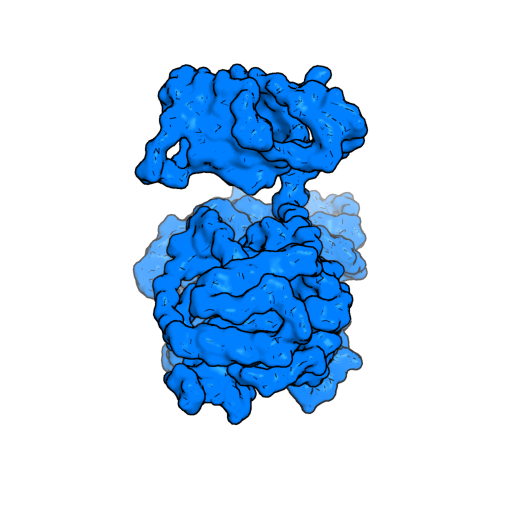? -1.352 -5.104 12.697 1.00 76.31 214 SER A O 1
ATOM 1738 N N . TYR A 1 215 ? -0.457 -3.647 11.223 1.00 70.19 215 TYR A N 1
ATOM 1739 C CA . TYR A 1 215 ? -1.731 -3.180 10.655 1.00 70.19 215 TYR A CA 1
ATOM 1740 C C . TYR A 1 215 ? -2.720 -4.324 10.358 1.00 70.19 215 TYR A C 1
ATOM 1742 O O . TYR A 1 215 ? -3.851 -4.286 10.849 1.00 70.19 215 TYR A O 1
ATOM 1750 N N . PRO A 1 216 ? -2.317 -5.393 9.648 1.00 55.59 216 PRO A N 1
ATOM 1751 C CA . PRO A 1 216 ? -3.262 -6.444 9.311 1.00 55.59 216 PRO A CA 1
ATOM 1752 C C . PRO A 1 216 ? -3.688 -7.336 10.477 1.00 55.59 216 PRO A C 1
ATOM 1754 O O . PRO A 1 216 ? -4.852 -7.730 10.541 1.00 55.59 216 PRO A O 1
ATOM 1757 N N . HIS A 1 217 ? -2.785 -7.682 11.404 1.00 66.12 217 HIS A N 1
ATOM 1758 C CA . HIS A 1 217 ? -3.194 -8.460 12.576 1.00 66.12 217 HIS A CA 1
ATOM 1759 C C . HIS A 1 217 ? -4.154 -7.668 13.456 1.00 66.12 217 HIS A C 1
ATOM 1761 O O . HIS A 1 217 ? -5.043 -8.265 14.057 1.00 66.12 217 HIS A O 1
ATOM 1767 N N . PHE A 1 218 ? -4.012 -6.341 13.499 1.00 81.81 218 PHE A N 1
ATOM 1768 C CA . PHE A 1 218 ? -4.954 -5.498 14.217 1.00 81.81 218 PHE A CA 1
ATOM 1769 C C . PHE A 1 218 ? -6.345 -5.499 13.567 1.00 81.81 218 PHE A C 1
ATOM 1771 O O . PHE A 1 218 ? -7.336 -5.731 14.257 1.00 81.81 218 PHE A O 1
ATOM 1778 N N . LEU A 1 219 ? -6.438 -5.329 12.241 1.00 79.19 219 LEU A N 1
ATOM 1779 C CA . LEU A 1 219 ? -7.733 -5.340 11.543 1.00 79.19 219 LEU A CA 1
ATOM 1780 C C . LEU A 1 219 ? -8.470 -6.683 11.636 1.00 79.19 219 LEU A C 1
ATOM 1782 O O . LEU A 1 219 ? -9.697 -6.698 11.708 1.00 79.19 219 LEU A O 1
ATOM 1786 N N . ARG A 1 220 ? -7.753 -7.811 11.729 1.00 74.06 220 ARG A N 1
ATOM 1787 C CA . ARG A 1 220 ? -8.365 -9.140 11.938 1.00 74.06 220 ARG A CA 1
ATOM 1788 C C . ARG A 1 220 ? -9.183 -9.254 13.226 1.00 74.06 220 ARG A C 1
ATOM 1790 O O . ARG A 1 220 ? -9.982 -10.180 13.340 1.00 74.06 220 ARG A O 1
ATOM 1797 N N . TYR A 1 221 ? -9.017 -8.350 14.193 1.00 77.69 221 TYR A N 1
ATOM 1798 C CA . TYR A 1 221 ? -9.868 -8.348 15.380 1.00 77.69 221 TYR A CA 1
ATOM 1799 C C . TYR A 1 221 ? -11.287 -7.836 15.117 1.00 77.69 221 TYR A C 1
ATOM 1801 O O . TYR A 1 221 ? -12.158 -8.072 15.957 1.00 77.69 221 TYR A O 1
ATOM 1809 N N . PHE A 1 222 ? -11.541 -7.191 13.975 1.00 84.62 222 PHE A N 1
ATOM 1810 C CA . PHE A 1 222 ? -12.800 -6.513 13.661 1.00 84.62 222 PHE A CA 1
ATOM 1811 C C . PHE A 1 222 ? -13.497 -7.062 12.396 1.00 84.62 222 PHE A C 1
ATOM 1813 O O . PHE A 1 222 ? -13.871 -6.272 11.535 1.00 84.62 222 PHE A O 1
ATOM 1820 N N . PRO A 1 223 ? -13.698 -8.388 12.242 1.00 70.12 223 PRO A N 1
ATOM 1821 C CA . PRO A 1 223 ? -14.335 -8.953 11.047 1.00 70.12 223 PRO A CA 1
ATOM 1822 C C . PRO A 1 223 ? -15.798 -8.515 10.864 1.00 70.12 223 PRO A C 1
ATOM 1824 O O . PRO A 1 223 ? -16.307 -8.542 9.750 1.00 70.12 223 PRO A O 1
ATOM 1827 N N . GLU A 1 224 ? -16.477 -8.115 11.942 1.00 79.62 224 GLU A N 1
ATOM 1828 C CA . GLU A 1 224 ? -17.847 -7.589 11.928 1.00 79.62 224 GLU A CA 1
ATOM 1829 C C . GLU A 1 224 ? -17.925 -6.057 11.745 1.00 79.62 224 GLU A C 1
ATOM 1831 O O . GLU A 1 224 ? -18.971 -5.443 11.969 1.00 79.62 224 GLU A O 1
ATOM 1836 N N . PHE A 1 225 ? -16.818 -5.419 11.354 1.00 84.00 225 PHE A N 1
ATOM 1837 C CA . PHE A 1 225 ? -16.752 -3.987 11.082 1.00 84.00 225 PHE A CA 1
ATOM 1838 C C . PHE A 1 225 ? -16.177 -3.707 9.690 1.00 84.00 225 PHE A C 1
ATOM 1840 O O . PHE A 1 225 ? -15.267 -4.382 9.219 1.00 84.00 225 PHE A O 1
ATOM 1847 N N . GLU A 1 226 ? -16.686 -2.657 9.058 1.00 84.81 226 GLU A N 1
ATOM 1848 C CA . GLU A 1 226 ? -16.145 -2.056 7.844 1.00 84.81 226 GLU A CA 1
ATOM 1849 C C . GLU A 1 226 ? -15.158 -0.937 8.208 1.00 84.81 226 GLU A C 1
ATOM 1851 O O . GLU A 1 226 ? -15.428 -0.142 9.110 1.00 84.81 226 GLU A O 1
ATOM 1856 N N . LEU A 1 227 ? -14.020 -0.858 7.514 1.00 84.25 227 LEU A N 1
ATOM 1857 C CA . LEU A 1 227 ? -13.067 0.245 7.659 1.00 84.25 227 LEU A CA 1
ATOM 1858 C C . LEU A 1 227 ? -13.509 1.441 6.809 1.00 84.25 227 LEU A C 1
ATOM 1860 O O . LEU A 1 227 ? -13.477 1.373 5.585 1.00 84.25 227 LEU A O 1
ATOM 1864 N N . ILE A 1 228 ? -13.879 2.536 7.469 1.00 86.75 228 ILE A N 1
ATOM 1865 C CA . ILE A 1 228 ? -14.397 3.758 6.842 1.00 86.75 228 ILE A CA 1
ATOM 1866 C C . ILE A 1 228 ? -13.284 4.764 6.540 1.00 86.75 228 ILE A C 1
ATOM 1868 O O . ILE A 1 228 ? -13.272 5.369 5.473 1.00 86.75 228 ILE A O 1
ATOM 1872 N N . ASP A 1 229 ? -12.367 4.972 7.485 1.00 80.75 229 ASP A N 1
ATOM 1873 C CA . ASP A 1 229 ? -11.254 5.918 7.350 1.00 80.75 229 ASP A CA 1
ATOM 1874 C C . ASP A 1 229 ? -10.039 5.397 8.131 1.00 80.75 229 ASP A C 1
ATOM 1876 O O . ASP A 1 229 ? -10.181 4.685 9.134 1.00 80.75 229 ASP A O 1
ATOM 1880 N N . TYR A 1 230 ? -8.840 5.735 7.667 1.00 87.88 230 TYR A N 1
ATOM 1881 C CA . TYR A 1 230 ? -7.583 5.317 8.275 1.00 87.88 230 TYR A CA 1
ATOM 1882 C C . TYR A 1 230 ? -6.486 6.356 8.051 1.00 87.88 230 TYR A C 1
ATOM 1884 O O . TYR A 1 230 ? -6.328 6.882 6.952 1.00 87.88 230 TYR A O 1
ATOM 1892 N N . THR A 1 231 ? -5.666 6.585 9.075 1.00 81.12 231 THR A N 1
ATOM 1893 C CA . THR A 1 231 ? -4.395 7.301 8.923 1.00 81.12 231 THR A CA 1
ATOM 1894 C C . THR A 1 231 ? -3.302 6.691 9.796 1.00 81.12 231 THR A C 1
ATOM 1896 O O . THR A 1 231 ? -3.584 6.030 10.797 1.00 81.12 231 THR A O 1
ATOM 1899 N N . LEU A 1 232 ? -2.043 6.935 9.435 1.00 82.38 232 LEU A N 1
ATOM 1900 C CA . LEU A 1 232 ? -0.872 6.586 10.232 1.00 82.38 232 LEU A CA 1
ATOM 1901 C C . LEU A 1 232 ? -0.148 7.864 10.657 1.00 82.38 232 LEU A C 1
ATOM 1903 O O . LEU A 1 232 ? 0.455 8.541 9.829 1.00 82.38 232 LEU A O 1
ATOM 1907 N N . VAL A 1 233 ? -0.157 8.150 11.954 1.00 78.25 233 VAL A N 1
ATOM 1908 C CA . VAL A 1 233 ? 0.558 9.280 12.558 1.00 78.25 233 VAL A CA 1
ATOM 1909 C C . VAL A 1 233 ? 1.950 8.809 12.987 1.00 78.25 233 VAL A C 1
ATOM 1911 O O . VAL A 1 233 ? 2.060 7.925 13.836 1.00 78.25 233 VAL A O 1
ATOM 1914 N N . ARG A 1 234 ? 3.029 9.339 12.404 1.00 71.25 234 ARG A N 1
ATOM 1915 C CA . ARG A 1 234 ? 4.409 8.916 12.727 1.00 71.25 234 ARG A CA 1
ATOM 1916 C C . ARG A 1 234 ? 4.983 9.720 13.897 1.00 71.25 234 ARG A C 1
ATOM 1918 O O . ARG A 1 234 ? 4.616 10.870 14.100 1.00 71.25 234 ARG A O 1
ATOM 1925 N N . ASP A 1 235 ? 5.864 9.103 14.682 1.00 58.22 235 ASP A N 1
ATOM 1926 C CA . ASP A 1 235 ? 6.535 9.747 15.819 1.00 58.22 235 ASP A CA 1
ATOM 1927 C C . ASP A 1 235 ? 7.955 10.168 15.407 1.00 58.22 235 ASP A C 1
ATOM 1929 O O . ASP A 1 235 ? 8.880 9.392 15.568 1.00 58.22 235 ASP A O 1
ATOM 1933 N N . THR A 1 236 ? 8.106 11.346 14.790 1.00 52.75 236 THR A N 1
ATOM 1934 C CA . THR A 1 236 ? 9.368 11.859 14.201 1.00 52.75 236 THR A CA 1
ATOM 1935 C C . THR A 1 236 ? 10.097 10.885 13.242 1.00 52.75 236 THR A C 1
ATOM 1937 O O . THR A 1 236 ? 9.732 9.723 13.071 1.00 52.75 236 THR A O 1
ATOM 1940 N N . ASP A 1 237 ? 11.126 11.359 12.535 1.00 43.88 237 ASP A N 1
ATOM 1941 C CA . ASP A 1 237 ? 11.828 10.564 11.507 1.00 43.88 237 ASP A CA 1
ATOM 1942 C C . ASP A 1 237 ? 12.672 9.396 12.068 1.00 43.88 237 ASP A C 1
ATOM 1944 O O . ASP A 1 237 ? 13.222 8.600 11.308 1.00 43.88 237 ASP A O 1
ATOM 1948 N N . GLU A 1 238 ? 12.754 9.256 13.397 1.00 37.94 238 GLU A N 1
ATOM 1949 C CA . GLU A 1 238 ? 13.570 8.245 14.084 1.00 37.94 238 GLU A CA 1
ATOM 1950 C C . GLU A 1 238 ? 12.763 7.067 14.669 1.00 37.94 238 GLU A C 1
ATOM 1952 O O . GLU A 1 238 ? 13.362 6.067 15.078 1.00 37.94 238 GLU A O 1
ATOM 1957 N N . ALA A 1 239 ? 11.424 7.127 14.738 1.00 46.50 239 ALA A N 1
ATOM 1958 C CA . ALA A 1 239 ? 10.659 6.049 15.369 1.00 46.50 239 ALA A CA 1
ATOM 1959 C C . ALA A 1 239 ? 10.480 4.810 14.480 1.00 46.50 239 ALA A C 1
ATOM 1961 O O . ALA A 1 239 ? 10.081 4.863 13.318 1.00 46.50 239 ALA A O 1
ATOM 1962 N N . VAL A 1 240 ? 10.667 3.644 15.103 1.00 58.19 240 VAL A N 1
ATOM 1963 C CA . VAL A 1 240 ? 10.516 2.305 14.500 1.00 58.19 240 VAL A CA 1
ATOM 1964 C C . VAL A 1 240 ? 9.037 1.935 14.235 1.00 58.19 240 VAL A C 1
ATOM 1966 O O . VAL A 1 240 ? 8.749 0.915 13.604 1.00 58.19 240 VAL A O 1
ATOM 1969 N N . TYR A 1 241 ? 8.076 2.736 14.713 1.00 67.00 241 TYR A N 1
ATOM 1970 C CA . TYR A 1 241 ? 6.633 2.527 14.539 1.00 67.00 241 TYR A CA 1
ATOM 1971 C C . TYR A 1 241 ? 5.846 3.852 14.624 1.00 67.00 241 TYR A C 1
ATOM 1973 O O . TYR A 1 241 ? 6.330 4.833 15.179 1.00 67.00 241 TYR A O 1
ATOM 1981 N N . GLY A 1 242 ? 4.622 3.876 14.081 1.00 78.94 242 GLY A N 1
ATOM 1982 C CA . GLY A 1 242 ? 3.685 5.009 14.177 1.00 78.94 242 GLY A CA 1
ATOM 1983 C C . GLY A 1 242 ? 2.399 4.635 14.917 1.00 78.94 242 GLY A C 1
ATOM 1984 O O . GLY A 1 242 ? 2.289 3.538 15.450 1.00 78.94 242 GLY A O 1
ATOM 1985 N N . TYR A 1 243 ? 1.405 5.517 14.934 1.00 85.69 243 TYR A N 1
ATOM 1986 C CA . TYR A 1 243 ? 0.074 5.287 15.493 1.00 85.69 243 TYR A CA 1
ATOM 1987 C C . TYR A 1 243 ? -0.964 5.215 14.382 1.00 85.69 243 TYR A C 1
ATOM 1989 O O . TYR A 1 243 ? -1.248 6.201 13.705 1.00 85.69 243 TYR A O 1
ATOM 1997 N N . GLY A 1 244 ? -1.532 4.029 14.187 1.00 86.00 244 GLY A N 1
ATOM 1998 C CA . GLY A 1 244 ? -2.666 3.849 13.294 1.00 86.00 244 GLY A CA 1
ATOM 1999 C C . GLY A 1 244 ? -3.930 4.356 13.951 1.00 86.00 244 GLY A C 1
ATOM 2000 O O . GLY A 1 244 ? -4.226 3.948 15.072 1.00 86.00 244 GLY A O 1
ATOM 2001 N N . CYS A 1 245 ? -4.675 5.194 13.245 1.00 91.50 245 CYS A N 1
ATOM 2002 C CA . CYS A 1 245 ? -5.978 5.683 13.662 1.00 91.50 245 CYS A CA 1
ATOM 2003 C C . CYS A 1 245 ? -7.031 5.113 12.712 1.00 91.50 245 CYS A C 1
ATOM 2005 O O . CYS A 1 245 ? -6.872 5.204 11.497 1.00 91.50 245 CYS A O 1
ATOM 2007 N N . PHE A 1 246 ? -8.068 4.487 13.258 1.00 92.06 246 PHE A N 1
ATOM 2008 C CA . PHE A 1 246 ? -9.041 3.695 12.512 1.00 92.06 246 PHE A CA 1
ATOM 2009 C C . PHE A 1 246 ? -10.448 4.176 12.811 1.00 92.06 246 PHE A C 1
ATOM 2011 O O . PHE A 1 246 ? -10.824 4.287 13.977 1.00 92.06 246 PHE A O 1
ATOM 2018 N N . LEU A 1 247 ? -11.237 4.404 11.768 1.00 95.50 247 LEU A N 1
ATOM 2019 C CA . LEU A 1 247 ? -12.663 4.643 11.877 1.00 95.50 247 LEU A CA 1
ATOM 2020 C C . LEU A 1 247 ? -13.385 3.431 11.307 1.00 95.50 247 LEU A C 1
ATOM 2022 O O . LEU A 1 247 ? -13.307 3.160 10.114 1.00 95.50 247 LEU A O 1
ATOM 2026 N N . LEU A 1 248 ? -14.069 2.699 12.173 1.00 92.81 248 LEU A N 1
ATOM 2027 C CA . LEU A 1 248 ? -14.740 1.448 11.856 1.00 92.81 248 LEU A CA 1
ATOM 2028 C C . LEU A 1 248 ? -16.255 1.616 12.001 1.00 92.81 248 LEU A C 1
ATOM 2030 O O . LEU A 1 248 ? -16.708 2.298 12.919 1.00 92.81 248 LEU A O 1
ATOM 2034 N N . GLN A 1 249 ? -17.046 0.961 11.155 1.00 96.19 249 GLN A N 1
ATOM 2035 C CA . GLN A 1 249 ? -18.504 0.901 11.282 1.00 96.19 249 GLN A CA 1
ATOM 2036 C C . GLN A 1 249 ? -18.977 -0.545 11.418 1.00 96.19 249 GLN A C 1
ATOM 2038 O O . GLN A 1 249 ? -18.627 -1.393 10.605 1.00 96.19 249 GLN A O 1
ATOM 2043 N N . LYS A 1 250 ? -19.789 -0.846 12.433 1.00 92.62 250 LYS A N 1
ATOM 2044 C CA . LYS A 1 250 ? -20.321 -2.197 12.646 1.00 92.62 250 LYS A CA 1
ATOM 2045 C C . LYS A 1 250 ? -21.367 -2.532 11.585 1.00 92.62 250 LYS A C 1
ATOM 2047 O O . LYS A 1 250 ? -22.290 -1.744 11.367 1.00 92.62 250 LYS A O 1
ATOM 2052 N N . THR A 1 251 ? -21.267 -3.698 10.954 1.00 84.69 251 THR A N 1
ATOM 2053 C CA . THR A 1 251 ? -22.262 -4.144 9.962 1.00 84.69 251 THR A CA 1
ATOM 2054 C C . THR A 1 251 ? -23.630 -4.395 10.617 1.00 84.69 251 THR A C 1
ATOM 2056 O O . THR A 1 251 ? -23.713 -4.716 11.802 1.00 84.69 251 THR A O 1
ATOM 2059 N N . ARG A 1 252 ? -24.726 -4.204 9.866 1.00 74.94 252 ARG A N 1
ATOM 2060 C CA . ARG A 1 252 ? -26.103 -4.481 10.333 1.00 74.94 252 ARG A CA 1
ATOM 2061 C C . ARG A 1 252 ? -26.449 -5.960 10.137 1.00 74.94 252 ARG A C 1
ATOM 2063 O O . ARG A 1 252 ? -26.075 -6.520 9.111 1.00 74.94 252 ARG A O 1
ATOM 2070 N N . ALA A 1 253 ? -27.182 -6.580 11.063 1.00 55.16 253 ALA A N 1
ATOM 2071 C CA . ALA A 1 253 ? -27.540 -8.002 10.992 1.00 55.16 253 ALA A CA 1
ATOM 2072 C C . ALA A 1 253 ? -28.420 -8.339 9.775 1.00 55.16 253 ALA A C 1
ATOM 2074 O O . ALA A 1 253 ? -28.300 -9.420 9.203 1.00 55.16 253 ALA A O 1
ATOM 2075 N N . ASP A 1 254 ? -29.238 -7.391 9.315 1.00 45.75 254 ASP A N 1
ATOM 2076 C CA . ASP A 1 254 ? -30.068 -7.512 8.107 1.00 45.75 254 ASP A CA 1
ATOM 2077 C C . ASP A 1 254 ? -29.227 -7.601 6.819 1.00 45.75 254 ASP A C 1
ATOM 2079 O O . ASP A 1 254 ? -29.731 -7.964 5.757 1.00 45.75 254 ASP A O 1
ATOM 2083 N N . ALA A 1 255 ? -27.939 -7.257 6.915 1.00 38.31 255 ALA A N 1
ATOM 2084 C CA . ALA A 1 255 ? -26.942 -7.365 5.862 1.00 38.31 255 ALA A CA 1
ATOM 2085 C C . ALA A 1 255 ? -26.068 -8.625 6.022 1.00 38.31 255 ALA A C 1
ATOM 2087 O O . ALA A 1 255 ? -24.908 -8.619 5.618 1.00 38.31 255 ALA A O 1
ATOM 2088 N N . LEU A 1 256 ? -26.597 -9.705 6.613 1.00 30.59 256 LEU A N 1
ATOM 2089 C CA . LEU A 1 256 ? -25.950 -11.018 6.574 1.00 30.59 256 LEU A CA 1
ATOM 2090 C C . LEU A 1 256 ? -26.053 -11.617 5.157 1.00 30.59 256 LEU A C 1
ATOM 2092 O O . LEU A 1 256 ? -27.163 -11.893 4.693 1.00 30.59 256 LEU A O 1
ATOM 2096 N N . PRO A 1 257 ? -24.930 -11.892 4.469 1.00 29.34 257 PRO A N 1
ATOM 2097 C CA . PRO A 1 257 ? -24.929 -12.785 3.320 1.00 29.34 257 PRO A CA 1
ATOM 2098 C C . PRO A 1 257 ? -25.155 -14.237 3.784 1.00 29.34 257 PRO A C 1
ATOM 2100 O O . PRO A 1 257 ? -24.880 -14.568 4.944 1.00 29.34 257 PRO A O 1
ATOM 2103 N N . PRO A 1 258 ? -25.630 -15.138 2.902 1.00 27.75 258 PRO A N 1
ATOM 2104 C CA . PRO A 1 258 ? -25.756 -16.550 3.228 1.00 27.75 258 PRO A CA 1
ATOM 2105 C C . PRO A 1 258 ? -24.385 -17.150 3.545 1.00 27.75 258 PRO A C 1
ATOM 2107 O O . PRO A 1 258 ? -23.359 -16.743 3.008 1.00 27.75 258 PRO A O 1
ATOM 2110 N N . THR A 1 259 ? -24.389 -18.168 4.399 1.00 30.88 259 THR A N 1
ATOM 2111 C CA . THR A 1 259 ? -23.250 -19.030 4.721 1.00 30.88 259 THR A CA 1
ATOM 2112 C C . THR A 1 259 ? -22.645 -19.676 3.468 1.00 30.88 259 THR A C 1
ATOM 2114 O O . THR A 1 259 ? -23.005 -20.795 3.107 1.00 30.88 259 THR A O 1
ATOM 2117 N N . SER A 1 260 ? -21.722 -18.975 2.814 1.00 29.89 260 SER A N 1
ATOM 2118 C CA . SER A 1 260 ? -20.792 -19.490 1.805 1.00 29.89 260 SER A CA 1
ATOM 2119 C C . SER A 1 260 ? -19.742 -18.419 1.488 1.00 29.89 260 SER A C 1
ATOM 2121 O O . SER A 1 260 ? -19.997 -17.551 0.664 1.00 29.89 260 SER A O 1
ATOM 2123 N N . GLY A 1 261 ? -18.565 -18.494 2.119 1.00 27.23 261 GLY A N 1
ATOM 2124 C CA . GLY A 1 261 ? -17.410 -17.654 1.766 1.00 27.23 261 GLY A CA 1
ATOM 2125 C C . GLY A 1 261 ? -17.591 -16.139 1.989 1.00 27.23 261 GLY A C 1
ATOM 2126 O O . GLY A 1 261 ? -18.684 -15.667 2.291 1.00 27.23 261 GLY A O 1
ATOM 2127 N N . PRO A 1 262 ? -16.504 -15.352 1.913 1.00 29.03 262 PRO A N 1
ATOM 2128 C CA . PRO A 1 262 ? -16.575 -13.908 2.077 1.00 29.03 262 PRO A CA 1
ATOM 2129 C C . PRO A 1 262 ? -17.151 -13.270 0.804 1.00 29.03 262 PRO A C 1
ATOM 2131 O O . PRO A 1 262 ? -16.498 -13.203 -0.232 1.00 29.03 262 PRO A O 1
ATOM 2134 N N . THR A 1 263 ? -18.402 -12.825 0.863 1.00 25.56 263 THR A N 1
ATOM 2135 C CA . THR A 1 263 ? -19.080 -11.989 -0.151 1.00 25.56 263 THR A CA 1
ATOM 2136 C C . THR A 1 263 ? -20.320 -11.443 0.568 1.00 25.56 263 THR A C 1
ATOM 2138 O O . THR A 1 263 ? -21.096 -12.240 1.066 1.00 25.56 263 THR A O 1
ATOM 2141 N N . THR A 1 264 ? -20.614 -10.156 0.768 1.00 29.75 264 THR A N 1
ATOM 2142 C CA . THR A 1 264 ? -20.177 -8.910 0.125 1.00 29.75 264 THR A CA 1
ATOM 2143 C C . THR A 1 264 ? -20.758 -7.728 0.916 1.00 29.75 264 THR A C 1
ATOM 2145 O O . THR A 1 264 ? -21.948 -7.742 1.220 1.00 29.75 264 THR A O 1
ATOM 2148 N N . ALA A 1 265 ? -19.978 -6.664 1.116 1.00 26.02 265 ALA A N 1
ATOM 2149 C CA . ALA A 1 265 ? -20.467 -5.287 1.045 1.00 26.02 265 ALA A CA 1
ATOM 2150 C C . ALA A 1 265 ? -19.520 -4.533 0.099 1.00 26.02 265 ALA A C 1
ATOM 2152 O O . ALA A 1 265 ? -18.299 -4.618 0.208 1.00 26.02 265 ALA A O 1
ATOM 2153 N N . ILE A 1 266 ? -20.103 -3.931 -0.930 1.00 30.97 266 ILE A N 1
ATOM 2154 C CA . ILE A 1 266 ? -19.451 -3.532 -2.174 1.00 30.97 266 ILE A CA 1
ATOM 2155 C C . ILE A 1 266 ? -18.994 -2.075 -2.060 1.00 30.97 266 ILE A C 1
ATOM 2157 O O . ILE A 1 266 ? -19.752 -1.157 -2.351 1.00 30.97 266 ILE A O 1
ATOM 2161 N N . GLY A 1 267 ? -17.722 -1.880 -1.728 1.00 32.25 267 GLY A N 1
ATOM 2162 C CA . GLY A 1 267 ? -16.841 -1.026 -2.518 1.00 32.25 267 GLY A CA 1
ATOM 2163 C C . GLY A 1 267 ? -15.892 -1.976 -3.238 1.00 32.25 267 GLY A C 1
ATOM 2164 O O . GLY A 1 267 ? -14.996 -2.513 -2.596 1.00 32.25 267 GLY A O 1
ATOM 2165 N N . ARG A 1 268 ? -16.145 -2.300 -4.517 1.00 45.75 268 ARG A N 1
ATOM 2166 C CA . ARG A 1 268 ? -15.372 -3.324 -5.249 1.00 45.75 268 ARG A CA 1
ATOM 2167 C C . ARG A 1 268 ? -13.875 -3.042 -5.101 1.00 45.75 268 ARG A C 1
ATOM 2169 O O . ARG A 1 268 ? -13.381 -2.043 -5.617 1.00 45.75 268 ARG A O 1
ATOM 2176 N N . THR A 1 269 ? -13.159 -3.906 -4.389 1.00 66.88 269 THR A N 1
ATOM 2177 C CA . THR A 1 269 ? -11.699 -3.895 -4.394 1.00 66.88 269 THR A CA 1
ATOM 2178 C C . THR A 1 269 ? -11.240 -4.271 -5.800 1.00 66.88 269 THR A C 1
ATOM 2180 O O . THR A 1 269 ? -11.784 -5.189 -6.419 1.00 66.88 269 THR A O 1
ATOM 2183 N N . LEU A 1 270 ? -10.293 -3.506 -6.343 1.00 85.06 270 LEU A N 1
ATOM 2184 C CA . LEU A 1 270 ? -9.715 -3.750 -7.662 1.00 85.06 270 LEU A CA 1
ATOM 2185 C C . LEU A 1 270 ? -8.752 -4.946 -7.550 1.00 85.06 270 LEU A C 1
ATOM 2187 O O . LEU A 1 270 ? -7.777 -4.840 -6.798 1.00 85.06 270 LEU A O 1
ATOM 2191 N N . PRO A 1 271 ? -9.018 -6.086 -8.217 1.00 94.38 271 PRO A N 1
ATOM 2192 C CA . PRO A 1 271 ? -8.154 -7.249 -8.116 1.00 94.38 271 PRO A CA 1
ATOM 2193 C C . PRO A 1 271 ? -6.875 -7.083 -8.945 1.00 94.38 271 PRO A C 1
ATOM 2195 O O . PRO A 1 271 ? -6.911 -6.579 -10.069 1.00 94.38 271 PRO A O 1
ATOM 2198 N N . ILE A 1 272 ? -5.758 -7.560 -8.404 1.00 96.38 272 ILE A N 1
ATOM 2199 C CA . ILE A 1 272 ? -4.498 -7.787 -9.112 1.00 96.38 272 ILE A CA 1
ATOM 2200 C C . ILE A 1 272 ? -4.217 -9.284 -9.087 1.00 96.38 272 ILE A C 1
ATOM 2202 O O . ILE A 1 272 ? -4.092 -9.880 -8.019 1.00 96.38 272 ILE A O 1
ATOM 2206 N N . ALA A 1 273 ? -4.068 -9.868 -10.270 1.00 97.88 273 ALA A N 1
ATOM 2207 C CA . ALA A 1 273 ? -3.643 -11.238 -10.456 1.00 97.88 273 ALA A CA 1
ATOM 2208 C C . ALA A 1 273 ? -2.130 -11.286 -10.642 1.00 97.88 273 ALA A C 1
ATOM 2210 O O . ALA A 1 273 ? -1.540 -10.450 -11.332 1.00 97.88 273 ALA A O 1
ATOM 2211 N N . THR A 1 274 ? -1.508 -12.289 -10.042 1.00 98.00 274 THR A N 1
ATOM 2212 C CA . THR A 1 274 ? -0.075 -12.542 -10.161 1.00 98.00 274 THR A CA 1
ATOM 2213 C C . THR A 1 274 ? 0.222 -14.039 -10.027 1.00 98.00 274 THR A C 1
ATOM 2215 O O . THR A 1 274 ? -0.690 -14.855 -9.881 1.00 98.00 274 THR A O 1
ATOM 2218 N N . SER A 1 275 ? 1.499 -14.407 -10.087 1.00 97.19 275 SER A N 1
ATOM 2219 C CA . SER A 1 275 ? 2.000 -15.757 -9.820 1.00 97.19 275 SER A CA 1
ATOM 2220 C C . SER A 1 275 ? 3.268 -15.641 -8.980 1.00 97.19 275 SER A C 1
ATOM 2222 O O . SER A 1 275 ? 4.356 -15.421 -9.512 1.00 97.19 275 SER A O 1
ATOM 2224 N N . ILE A 1 276 ? 3.135 -15.774 -7.662 1.00 96.56 276 ILE A N 1
ATOM 2225 C CA . ILE A 1 276 ? 4.254 -15.637 -6.722 1.00 96.56 276 ILE A CA 1
ATOM 2226 C C . ILE A 1 276 ? 5.168 -16.854 -6.832 1.00 96.56 276 ILE A C 1
ATOM 2228 O O . ILE A 1 276 ? 4.713 -17.989 -6.731 1.00 96.56 276 ILE A O 1
ATOM 2232 N N . ALA A 1 277 ? 6.469 -16.639 -6.996 1.00 93.44 277 ALA A N 1
ATOM 2233 C CA 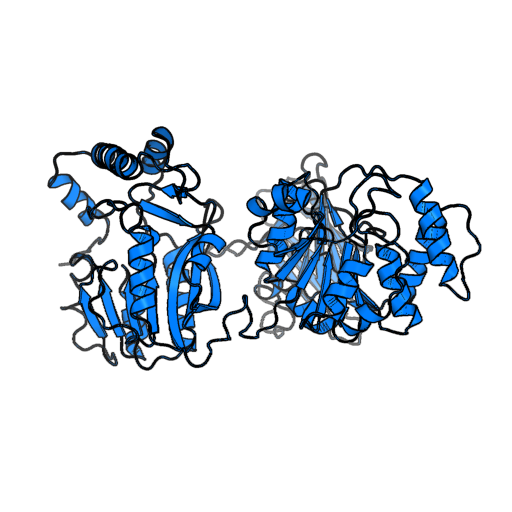. ALA A 1 277 ? 7.429 -17.735 -7.042 1.00 93.44 277 ALA A CA 1
ATOM 2234 C C . ALA A 1 277 ? 7.865 -18.153 -5.619 1.00 93.44 277 ALA A C 1
ATOM 2236 O O . ALA A 1 277 ? 8.085 -17.276 -4.780 1.00 93.44 277 ALA A O 1
ATOM 2237 N N . PRO A 1 278 ? 8.115 -19.448 -5.337 1.00 92.44 278 PRO A N 1
ATOM 2238 C CA . PRO A 1 278 ? 8.638 -19.946 -4.052 1.00 92.44 278 PRO A CA 1
ATOM 2239 C C . PRO A 1 278 ? 10.146 -19.662 -3.872 1.00 92.44 278 PRO A C 1
ATOM 2241 O O . PRO A 1 278 ? 10.928 -20.504 -3.434 1.00 92.44 278 PRO A O 1
ATOM 2244 N N . ARG A 1 279 ? 10.592 -18.474 -4.280 1.00 89.81 279 ARG A N 1
ATOM 2245 C CA . ARG A 1 279 ? 11.972 -17.976 -4.212 1.00 89.81 279 ARG A CA 1
ATOM 2246 C C . ARG A 1 279 ? 11.936 -16.463 -4.081 1.00 89.81 279 ARG A C 1
ATOM 2248 O O . ARG A 1 279 ? 10.964 -15.856 -4.493 1.00 89.81 279 ARG A O 1
ATOM 2255 N N . ASP A 1 280 ? 12.991 -15.855 -3.552 1.00 85.38 280 ASP A N 1
ATOM 2256 C CA . ASP A 1 280 ? 13.051 -14.394 -3.374 1.00 85.38 280 ASP A CA 1
ATOM 2257 C C . ASP A 1 280 ? 11.802 -13.815 -2.668 1.00 85.38 280 ASP A C 1
ATOM 2259 O O . ASP A 1 280 ? 11.187 -12.829 -3.080 1.00 85.38 280 ASP A O 1
ATOM 2263 N N . ILE A 1 281 ? 11.383 -14.509 -1.604 1.00 80.31 281 ILE A N 1
ATOM 2264 C CA . ILE A 1 281 ? 10.149 -14.225 -0.865 1.00 80.31 281 ILE A CA 1
ATOM 2265 C C . ILE A 1 281 ? 10.144 -12.787 -0.343 1.00 80.31 281 ILE A C 1
ATOM 2267 O O . ILE A 1 281 ? 9.138 -12.104 -0.469 1.00 80.31 281 ILE A O 1
ATOM 2271 N N . THR A 1 282 ? 11.269 -12.297 0.184 1.00 69.44 282 THR A N 1
ATOM 2272 C CA . THR A 1 282 ? 11.376 -10.952 0.767 1.00 69.44 282 THR A CA 1
ATOM 2273 C C . THR A 1 282 ? 11.088 -9.843 -0.247 1.00 69.44 282 THR A C 1
ATOM 2275 O O . THR A 1 282 ? 10.386 -8.884 0.079 1.00 69.44 282 THR A O 1
ATOM 2278 N N . THR A 1 283 ? 11.618 -9.950 -1.468 1.00 71.69 283 THR A N 1
ATOM 2279 C CA . THR A 1 283 ? 11.412 -8.940 -2.518 1.00 71.69 283 THR A CA 1
ATOM 2280 C C . THR A 1 283 ? 9.955 -8.928 -2.961 1.00 71.69 283 THR A C 1
ATOM 2282 O O . THR A 1 283 ? 9.317 -7.875 -2.938 1.00 71.69 283 THR A O 1
ATOM 2285 N N . GLN A 1 284 ? 9.390 -10.107 -3.236 1.00 87.88 284 GLN A N 1
ATOM 2286 C CA . GLN A 1 284 ? 7.980 -10.240 -3.604 1.00 87.88 284 GLN A CA 1
ATOM 2287 C C . GLN A 1 284 ? 7.038 -9.806 -2.470 1.00 87.88 284 GLN A C 1
ATOM 2289 O O . GLN A 1 284 ? 6.019 -9.172 -2.721 1.00 87.88 284 GLN A O 1
ATOM 2294 N N . GLN A 1 285 ? 7.385 -10.070 -1.205 1.00 72.81 285 GLN A N 1
ATOM 2295 C CA . GLN A 1 285 ? 6.637 -9.574 -0.046 1.00 72.81 285 GLN A CA 1
ATOM 2296 C C . GLN A 1 285 ? 6.594 -8.052 -0.036 1.00 72.81 285 GLN A C 1
ATOM 2298 O O . GLN A 1 285 ? 5.515 -7.491 0.106 1.00 72.81 285 GLN A O 1
ATOM 2303 N N . ARG A 1 286 ? 7.734 -7.373 -0.214 1.00 61.97 286 ARG A N 1
ATOM 2304 C CA . ARG A 1 286 ? 7.781 -5.902 -0.253 1.00 61.97 286 ARG A CA 1
ATOM 2305 C C . ARG A 1 286 ? 6.982 -5.333 -1.422 1.00 61.97 286 ARG A C 1
ATOM 2307 O O . ARG A 1 286 ? 6.297 -4.330 -1.241 1.00 61.97 286 ARG A O 1
ATOM 2314 N N . ALA A 1 287 ? 7.077 -5.949 -2.597 1.00 74.00 287 ALA A N 1
ATOM 2315 C CA . ALA A 1 287 ? 6.302 -5.580 -3.777 1.00 74.00 287 ALA A CA 1
ATOM 2316 C C . ALA A 1 287 ? 4.796 -5.710 -3.509 1.00 74.00 287 ALA A C 1
ATOM 2318 O O . ALA A 1 287 ? 4.081 -4.712 -3.512 1.00 74.00 287 ALA A O 1
ATOM 2319 N N . ILE A 1 288 ? 4.327 -6.894 -3.124 1.00 72.12 288 ILE A N 1
ATOM 2320 C CA . ILE A 1 288 ? 2.909 -7.148 -2.840 1.00 72.12 288 ILE A CA 1
ATOM 2321 C C . ILE A 1 288 ? 2.391 -6.280 -1.692 1.00 72.12 288 ILE A C 1
ATOM 2323 O O . ILE A 1 288 ? 1.264 -5.790 -1.747 1.00 72.12 288 ILE A O 1
ATOM 2327 N N . TRP A 1 289 ? 3.213 -6.017 -0.672 1.00 60.03 289 TRP A N 1
ATOM 2328 C CA . TRP A 1 289 ? 2.834 -5.128 0.425 1.00 60.03 289 TRP A CA 1
ATOM 2329 C C . TRP A 1 289 ? 2.519 -3.714 -0.058 1.00 60.03 289 TRP A C 1
ATOM 2331 O O . TRP A 1 289 ? 1.568 -3.103 0.424 1.00 60.03 289 TRP A O 1
ATOM 2341 N N . SER A 1 290 ? 3.271 -3.205 -1.037 1.00 63.88 290 SER A N 1
ATOM 2342 C CA . SER A 1 290 ? 2.997 -1.895 -1.633 1.00 63.88 290 SER A CA 1
ATOM 2343 C C . SER A 1 290 ? 1.630 -1.841 -2.324 1.00 63.88 290 SER A C 1
ATOM 2345 O O . SER A 1 290 ? 0.971 -0.807 -2.289 1.00 63.88 290 SER A O 1
ATOM 2347 N N . TRP A 1 291 ? 1.154 -2.962 -2.876 1.00 77.88 291 TRP A N 1
ATOM 2348 C CA . TRP A 1 291 ? -0.166 -3.061 -3.504 1.00 77.88 291 TRP A CA 1
ATOM 2349 C C . TRP A 1 291 ? -1.271 -3.137 -2.450 1.00 77.88 291 TRP A C 1
ATOM 2351 O O . TRP A 1 291 ? -2.279 -2.436 -2.535 1.00 77.88 291 TRP A O 1
ATOM 2361 N N . VAL A 1 292 ? -1.060 -3.949 -1.411 1.00 58.84 292 VAL A N 1
ATOM 2362 C CA . VAL A 1 292 ? -1.995 -4.084 -0.285 1.00 58.84 292 VAL A CA 1
ATOM 2363 C C . VAL A 1 292 ? -2.200 -2.738 0.415 1.00 58.84 292 VAL A C 1
ATOM 2365 O O . VAL A 1 292 ? -3.337 -2.375 0.709 1.00 58.84 292 VAL A O 1
ATOM 2368 N N . LEU A 1 293 ? -1.131 -1.958 0.620 1.00 49.81 293 LEU A N 1
ATOM 2369 C CA . LEU A 1 293 ? -1.205 -0.615 1.213 1.00 49.81 293 LEU A CA 1
ATOM 2370 C C . LEU A 1 293 ? -2.050 0.372 0.393 1.00 49.81 293 LEU A C 1
ATOM 2372 O O . LEU A 1 293 ? -2.579 1.326 0.955 1.00 49.81 293 LEU A O 1
ATOM 2376 N N . GLN A 1 294 ? -2.212 0.135 -0.908 1.00 61.78 294 GLN A N 1
ATOM 2377 C CA . GLN A 1 294 ? -3.060 0.941 -1.795 1.00 61.78 294 GLN A CA 1
ATOM 2378 C C . GLN A 1 294 ? -4.493 0.390 -1.918 1.00 61.78 294 GLN A C 1
ATOM 2380 O O . GLN A 1 294 ? -5.323 0.924 -2.657 1.00 61.78 294 GLN A O 1
ATOM 2385 N N . GLY A 1 295 ? -4.811 -0.681 -1.187 1.00 60.22 295 GLY A N 1
ATOM 2386 C CA . GLY A 1 295 ? -6.146 -1.269 -1.129 1.00 60.22 295 GLY A CA 1
ATOM 2387 C C . GLY A 1 295 ? -6.508 -2.162 -2.318 1.00 60.22 295 GLY A C 1
ATOM 2388 O O . GLY A 1 295 ? -7.698 -2.352 -2.580 1.00 60.22 295 GLY A O 1
ATOM 2389 N N . PHE A 1 296 ? -5.525 -2.698 -3.047 1.00 78.94 296 PHE A N 1
ATOM 2390 C CA . PHE A 1 296 ? -5.767 -3.732 -4.058 1.00 78.94 296 PHE A CA 1
ATOM 2391 C C . PHE A 1 296 ? -6.099 -5.085 -3.414 1.00 78.94 296 PHE A C 1
ATOM 2393 O O . PHE A 1 296 ? -5.580 -5.426 -2.350 1.00 78.94 296 PHE A O 1
ATOM 2400 N N . HIS A 1 297 ? -6.936 -5.877 -4.087 1.00 84.81 297 HIS A N 1
ATOM 2401 C CA . HIS A 1 297 ? -7.187 -7.273 -3.724 1.00 84.81 297 HIS A CA 1
ATOM 2402 C C . HIS A 1 297 ? -6.229 -8.181 -4.496 1.00 84.81 297 HIS A C 1
ATOM 2404 O O . HIS A 1 297 ? -6.234 -8.164 -5.721 1.00 84.81 297 HIS A O 1
ATOM 2410 N N . ILE A 1 298 ? -5.373 -8.938 -3.812 1.00 90.44 298 ILE A N 1
ATOM 2411 C CA . ILE A 1 298 ? -4.296 -9.674 -4.485 1.00 90.44 298 ILE A CA 1
ATOM 2412 C C . ILE A 1 298 ? -4.679 -11.139 -4.636 1.00 90.44 298 ILE A C 1
ATOM 2414 O O . ILE A 1 298 ? -4.985 -11.797 -3.647 1.00 90.44 298 ILE A O 1
ATOM 2418 N N . ILE A 1 299 ? -4.609 -11.644 -5.865 1.00 96.75 299 ILE A N 1
ATOM 2419 C CA . ILE A 1 299 ? -4.931 -13.023 -6.225 1.00 96.75 299 ILE A CA 1
ATOM 2420 C C . ILE A 1 299 ? -3.683 -13.647 -6.855 1.00 96.75 299 ILE A C 1
ATOM 2422 O O . ILE A 1 299 ? -3.241 -13.225 -7.922 1.00 96.75 299 ILE A O 1
ATOM 2426 N N . SER A 1 300 ? -3.086 -14.643 -6.207 1.00 98.00 300 SER A N 1
ATOM 2427 C CA . SER A 1 300 ? -1.953 -15.384 -6.763 1.00 98.00 300 SER A CA 1
ATOM 2428 C C . SER A 1 300 ? -2.400 -16.742 -7.270 1.00 98.00 300 SER A C 1
ATOM 2430 O O . SER A 1 300 ? -2.999 -17.535 -6.545 1.00 98.00 300 SER A O 1
ATOM 2432 N N . PHE A 1 301 ? -2.076 -17.018 -8.524 1.00 98.31 301 PHE A N 1
ATOM 2433 C CA . PHE A 1 301 ? -2.319 -18.299 -9.164 1.00 98.31 301 PHE A CA 1
ATOM 2434 C C . PHE A 1 301 ? -1.057 -19.139 -9.047 1.00 98.31 301 PHE A C 1
ATOM 2436 O O . PHE A 1 301 ? 0.027 -18.667 -9.375 1.00 98.31 301 PHE A O 1
ATOM 2443 N N . ASN A 1 302 ? -1.187 -20.371 -8.564 1.00 98.00 302 ASN A N 1
ATOM 2444 C CA . ASN A 1 302 ? -0.048 -21.251 -8.313 1.00 98.00 302 ASN A CA 1
ATOM 2445 C C . ASN A 1 302 ? -0.479 -22.720 -8.339 1.00 98.00 302 ASN A C 1
ATOM 2447 O O . ASN A 1 302 ? -1.658 -23.044 -8.164 1.00 98.00 302 ASN A O 1
ATOM 2451 N N . ILE A 1 303 ? 0.481 -23.632 -8.505 1.00 96.69 303 ILE A N 1
ATOM 2452 C CA . ILE A 1 303 ? 0.223 -25.060 -8.282 1.00 96.69 303 ILE A CA 1
ATOM 2453 C C . ILE A 1 303 ? 0.056 -25.349 -6.777 1.00 96.69 303 ILE A C 1
ATOM 2455 O O . ILE A 1 303 ? 0.653 -24.651 -5.952 1.00 96.69 303 ILE A O 1
ATOM 2459 N N . PRO A 1 304 ? -0.693 -26.397 -6.378 1.00 96.50 304 PRO A N 1
ATOM 2460 C CA . PRO A 1 304 ? -0.976 -26.676 -4.966 1.00 96.50 304 PRO A CA 1
ATOM 2461 C C . PRO A 1 304 ? 0.259 -26.749 -4.054 1.00 96.50 304 PRO A C 1
ATOM 2463 O O . PRO A 1 304 ? 0.226 -26.233 -2.940 1.00 96.50 304 PRO A O 1
ATOM 2466 N N . SER A 1 305 ? 1.363 -27.335 -4.528 1.00 94.38 305 SER A N 1
ATOM 2467 C CA . SER A 1 305 ? 2.600 -27.446 -3.743 1.00 94.38 305 SER A CA 1
ATOM 2468 C C . SER A 1 305 ? 3.303 -26.103 -3.527 1.00 94.38 305 SER A C 1
ATOM 2470 O O . SER A 1 305 ? 3.925 -25.898 -2.489 1.00 94.38 305 SER A O 1
ATOM 2472 N N . GLU A 1 306 ? 3.208 -25.171 -4.481 1.00 96.56 306 GLU A N 1
ATOM 2473 C CA . GLU A 1 306 ? 3.730 -23.814 -4.288 1.00 96.56 306 GLU A CA 1
ATOM 2474 C C . GLU A 1 306 ? 2.865 -23.046 -3.288 1.00 96.56 306 GLU A C 1
ATOM 2476 O O . GLU A 1 306 ? 3.411 -22.420 -2.382 1.00 96.56 306 GLU A O 1
ATOM 2481 N N . ILE A 1 307 ? 1.534 -23.164 -3.382 1.00 95.75 307 ILE A N 1
ATOM 2482 C CA . ILE A 1 307 ? 0.595 -22.537 -2.436 1.00 95.75 307 ILE A CA 1
ATOM 2483 C C . ILE A 1 307 ? 0.908 -22.965 -1.003 1.00 95.75 307 ILE A C 1
ATOM 2485 O O . ILE A 1 307 ? 0.960 -22.122 -0.109 1.00 95.75 307 ILE A O 1
ATOM 2489 N N . GLU A 1 308 ? 1.157 -24.256 -0.780 1.00 93.31 308 GLU A N 1
ATOM 2490 C CA . GLU A 1 308 ? 1.508 -24.774 0.542 1.00 93.31 308 GLU A CA 1
ATOM 2491 C C . GLU A 1 308 ? 2.757 -24.097 1.119 1.00 93.31 308 GLU A C 1
ATOM 2493 O O . GLU A 1 308 ? 2.764 -23.751 2.297 1.00 93.31 308 GLU A O 1
ATOM 2498 N N . SER A 1 309 ? 3.765 -23.836 0.281 1.00 93.38 309 SER A N 1
ATOM 2499 C CA . SER A 1 309 ? 4.993 -23.141 0.685 1.00 93.38 309 SER A CA 1
ATOM 2500 C C . SER A 1 309 ? 4.850 -21.619 0.819 1.00 93.38 309 SER A C 1
ATOM 2502 O O . SER A 1 309 ? 5.658 -20.994 1.497 1.00 93.38 309 SER A O 1
ATOM 2504 N N . LEU A 1 310 ? 3.854 -21.007 0.170 1.00 89.69 310 LEU A N 1
ATOM 2505 C CA . LEU A 1 310 ? 3.728 -19.551 0.038 1.00 89.69 310 LEU A CA 1
ATOM 2506 C C . LEU A 1 310 ? 2.687 -18.934 0.976 1.00 89.69 310 LEU A C 1
ATOM 2508 O O . LEU A 1 310 ? 2.871 -17.802 1.423 1.00 89.69 310 LEU A O 1
ATOM 2512 N N . LYS A 1 311 ? 1.602 -19.651 1.284 1.00 83.00 311 LYS A N 1
ATOM 2513 C CA . LYS A 1 311 ? 0.430 -19.116 2.004 1.00 83.00 311 LYS A CA 1
ATOM 2514 C C . LYS A 1 311 ? 0.778 -18.418 3.326 1.00 83.00 311 LYS A C 1
ATOM 2516 O O . LYS A 1 311 ? 0.212 -17.370 3.628 1.00 83.00 311 LYS A O 1
ATOM 2521 N N . ASP A 1 312 ? 1.750 -18.945 4.071 1.00 77.69 312 ASP A N 1
ATOM 2522 C CA . ASP A 1 312 ? 2.140 -18.406 5.380 1.00 77.69 312 ASP A CA 1
ATOM 2523 C C . ASP A 1 312 ? 3.006 -17.143 5.243 1.00 77.69 312 ASP A C 1
ATOM 2525 O O . ASP A 1 312 ? 3.002 -16.269 6.110 1.00 77.69 312 ASP A O 1
ATOM 2529 N N . HIS A 1 313 ? 3.707 -17.001 4.114 1.00 67.88 313 HIS A N 1
ATOM 2530 C CA . HIS A 1 313 ? 4.495 -15.815 3.786 1.00 67.88 313 HIS A CA 1
ATOM 2531 C C . HIS A 1 313 ? 3.647 -14.672 3.210 1.00 67.88 313 HIS A C 1
ATOM 2533 O O . HIS A 1 313 ? 4.052 -13.512 3.324 1.00 67.88 313 HIS A O 1
ATOM 2539 N N . PHE A 1 314 ? 2.485 -14.965 2.618 1.00 69.31 314 PHE A N 1
ATOM 2540 C CA . PHE A 1 314 ? 1.631 -13.985 1.935 1.00 69.31 314 PHE A CA 1
ATOM 2541 C C . PHE A 1 314 ? 0.180 -13.991 2.459 1.00 69.31 314 PHE A C 1
ATOM 2543 O O . PHE A 1 314 ? -0.754 -14.296 1.721 1.00 69.31 314 PHE A O 1
ATOM 2550 N N . PRO A 1 315 ? -0.053 -13.591 3.722 1.00 57.97 315 PRO A N 1
ATOM 2551 C CA . PRO A 1 315 ? -1.361 -13.710 4.377 1.00 57.97 315 PRO A CA 1
ATOM 2552 C C . PRO A 1 315 ? -2.465 -12.759 3.862 1.00 57.97 315 PRO A C 1
ATOM 2554 O O . PRO A 1 315 ? -3.586 -12.825 4.373 1.00 57.97 315 PRO A O 1
ATOM 2557 N N . PHE A 1 316 ? -2.160 -11.870 2.904 1.00 58.38 316 PHE A N 1
ATOM 2558 C CA . PHE A 1 316 ? -3.100 -10.933 2.243 1.00 58.38 316 PHE A CA 1
ATOM 2559 C C . PHE A 1 316 ? -3.381 -11.293 0.785 1.00 58.38 316 PHE A C 1
ATOM 2561 O O . PHE A 1 316 ? -3.979 -10.501 0.061 1.00 58.38 316 PHE A O 1
ATOM 2568 N N . VAL A 1 317 ? -2.910 -12.461 0.354 1.00 73.06 317 VAL A N 1
ATOM 2569 C CA . VAL A 1 317 ? -3.055 -12.949 -1.011 1.00 73.06 317 VAL A CA 1
ATOM 2570 C C . VAL A 1 317 ? -4.070 -14.085 -1.012 1.00 73.06 317 VAL A C 1
ATOM 2572 O O . VAL A 1 317 ? -3.916 -15.069 -0.287 1.00 73.06 317 VAL A O 1
ATOM 2575 N N . GLU A 1 318 ? -5.112 -13.956 -1.829 1.00 90.94 318 GLU A N 1
ATOM 2576 C CA . GLU A 1 318 ? -5.969 -15.078 -2.199 1.00 90.94 318 GLU A CA 1
ATOM 2577 C C . GLU A 1 318 ? -5.164 -16.011 -3.105 1.00 90.94 318 GLU A C 1
ATOM 2579 O O . GLU A 1 318 ? -4.712 -15.608 -4.173 1.00 90.94 318 GLU A O 1
ATOM 2584 N N . PHE A 1 319 ? -4.975 -17.263 -2.694 1.00 95.06 319 PHE A N 1
ATOM 2585 C CA . PHE A 1 319 ? -4.319 -18.257 -3.537 1.00 95.06 319 PHE A CA 1
ATOM 2586 C C . PHE A 1 319 ? -5.346 -19.079 -4.309 1.00 95.06 319 PHE A C 1
ATOM 2588 O O . PHE A 1 319 ? -6.187 -19.758 -3.718 1.00 95.06 319 PHE A O 1
ATOM 2595 N N . VAL A 1 320 ? -5.225 -19.069 -5.635 1.00 96.75 320 VAL A N 1
ATOM 2596 C CA . VAL A 1 320 ? -6.045 -19.870 -6.545 1.00 96.75 320 VAL A CA 1
ATOM 2597 C C . VAL A 1 320 ? -5.195 -21.005 -7.104 1.00 96.75 320 VAL A C 1
ATOM 2599 O O . VAL A 1 320 ? -4.215 -20.787 -7.818 1.00 96.75 320 VAL A O 1
ATOM 2602 N N . ALA A 1 321 ? -5.583 -22.239 -6.784 1.00 97.00 321 ALA A N 1
ATOM 2603 C CA . ALA A 1 321 ? -4.932 -23.426 -7.321 1.00 97.00 321 ALA A CA 1
ATOM 2604 C C . ALA A 1 321 ? -5.256 -23.592 -8.811 1.00 97.00 321 ALA A C 1
ATOM 2606 O O . ALA A 1 321 ? -6.426 -23.703 -9.191 1.00 97.00 321 ALA A O 1
ATOM 2607 N N . VAL A 1 322 ? -4.224 -23.645 -9.653 1.00 95.62 322 VAL A N 1
ATOM 2608 C CA . VAL A 1 322 ? -4.392 -23.936 -11.083 1.00 95.62 322 VAL A CA 1
ATOM 2609 C C . VAL A 1 322 ? -4.537 -25.439 -11.318 1.00 95.62 322 VAL A C 1
ATOM 2611 O O . VAL A 1 322 ? -3.924 -26.260 -10.637 1.00 95.62 322 VAL A O 1
ATOM 2614 N N . SER A 1 323 ? -5.374 -25.810 -12.289 1.00 91.88 323 SER A N 1
ATOM 2615 C CA . SER A 1 323 ? -5.618 -27.218 -12.652 1.00 91.88 323 SER A CA 1
ATOM 2616 C C . SER A 1 323 ? -4.590 -27.779 -13.640 1.00 91.88 323 SER A C 1
ATOM 2618 O O . SER A 1 323 ? -4.495 -28.994 -13.809 1.00 91.88 323 SER A O 1
ATOM 2620 N N . ARG A 1 324 ? -3.824 -26.893 -14.284 1.00 94.56 324 ARG A N 1
ATOM 2621 C CA . ARG A 1 324 ? -2.741 -27.191 -15.221 1.00 94.56 324 ARG A CA 1
ATOM 2622 C C . ARG A 1 324 ? -1.635 -26.150 -15.075 1.00 94.56 324 ARG A C 1
ATOM 2624 O O . ARG A 1 324 ? -1.889 -25.025 -14.654 1.00 94.56 324 ARG A O 1
ATOM 2631 N N . ASP A 1 325 ? -0.432 -26.522 -15.480 1.00 94.75 325 ASP A N 1
ATOM 2632 C CA . ASP A 1 325 ? 0.743 -25.657 -15.489 1.00 94.75 325 ASP A CA 1
ATOM 2633 C C . ASP A 1 325 ? 1.673 -26.019 -16.659 1.00 94.75 325 ASP A C 1
ATOM 2635 O O . ASP A 1 325 ? 1.425 -26.965 -17.418 1.00 94.75 325 ASP A O 1
ATOM 2639 N N . ALA A 1 326 ? 2.731 -25.236 -16.842 1.00 93.81 326 ALA A N 1
ATOM 2640 C CA . ALA A 1 326 ? 3.642 -25.372 -17.971 1.00 93.81 326 ALA A CA 1
ATOM 2641 C C . ALA A 1 326 ? 4.901 -26.223 -17.681 1.00 93.81 326 ALA A C 1
ATOM 2643 O O . ALA A 1 326 ? 5.883 -26.150 -18.428 1.00 93.81 326 ALA A O 1
ATOM 2644 N N . SER A 1 327 ? 4.884 -27.071 -16.642 1.00 92.69 327 SER A N 1
ATOM 2645 C CA . SER A 1 327 ? 6.037 -27.909 -16.267 1.00 92.69 327 SER A CA 1
ATOM 2646 C C . SER A 1 327 ? 6.433 -28.889 -17.358 1.00 92.69 327 SER A C 1
ATOM 2648 O O . SER A 1 327 ? 7.622 -29.096 -17.585 1.00 92.69 327 SER A O 1
ATOM 2650 N N . GLN A 1 328 ? 5.462 -29.489 -18.051 1.00 92.06 328 GLN A N 1
ATOM 2651 C CA . GLN A 1 328 ? 5.757 -30.450 -19.114 1.00 92.06 328 GLN A CA 1
ATOM 2652 C C . GLN A 1 328 ? 6.429 -29.793 -20.339 1.00 92.06 328 GLN A C 1
ATOM 2654 O O . GLN A 1 328 ? 7.478 -30.293 -20.747 1.00 92.06 328 GLN A O 1
ATOM 2659 N N . PRO A 1 329 ? 5.899 -28.697 -20.924 1.00 90.50 329 PRO A N 1
ATOM 2660 C CA . PRO A 1 329 ? 6.531 -28.058 -22.081 1.00 90.50 329 PRO A CA 1
ATOM 2661 C C . PRO A 1 329 ? 7.776 -27.220 -21.748 1.00 90.50 329 PRO A C 1
ATOM 2663 O O . PRO A 1 329 ? 8.673 -27.141 -22.582 1.00 90.50 329 PRO A O 1
ATOM 2666 N N . PHE A 1 330 ? 7.867 -26.605 -20.558 1.00 90.56 330 PHE A N 1
ATOM 2667 C CA . PHE A 1 330 ? 8.916 -25.611 -20.253 1.00 90.56 330 PHE A CA 1
ATOM 2668 C C . PHE A 1 330 ? 9.734 -25.898 -18.983 1.00 90.56 330 PHE A C 1
ATOM 2670 O O . PHE A 1 330 ? 10.572 -25.086 -18.585 1.00 90.56 330 PHE A O 1
ATOM 2677 N N . GLY A 1 331 ? 9.518 -27.046 -18.335 1.00 88.56 331 GLY A N 1
ATOM 2678 C CA . GLY A 1 331 ? 10.332 -27.537 -17.217 1.00 88.56 331 GLY A CA 1
ATOM 2679 C C . GLY A 1 331 ? 10.089 -26.859 -15.864 1.00 88.56 331 GLY A C 1
ATOM 2680 O O . GLY A 1 331 ? 10.768 -27.195 -14.894 1.00 88.56 331 GLY A O 1
ATOM 2681 N N . LYS A 1 332 ? 9.153 -25.908 -15.777 1.00 89.81 332 LYS A N 1
ATOM 2682 C CA . LYS A 1 332 ? 8.749 -25.226 -14.537 1.00 89.81 332 LYS A CA 1
ATOM 2683 C C . LYS A 1 332 ? 7.238 -24.983 -14.519 1.00 89.81 332 LYS A C 1
ATOM 2685 O O . LYS A 1 332 ? 6.671 -24.805 -15.599 1.00 89.81 332 LYS A O 1
ATOM 2690 N N . PRO A 1 333 ? 6.610 -24.891 -13.335 1.00 93.19 333 PRO A N 1
ATOM 2691 C CA . PRO A 1 333 ? 5.160 -24.762 -13.196 1.00 93.19 333 PRO A CA 1
ATOM 2692 C C . PRO A 1 333 ? 4.660 -23.340 -13.482 1.00 93.19 333 PRO A C 1
ATOM 2694 O O . PRO A 1 333 ? 4.025 -22.706 -12.648 1.00 93.19 333 PRO A O 1
ATOM 2697 N N . TYR A 1 334 ? 4.958 -22.810 -14.669 1.00 94.94 334 TYR A N 1
ATOM 2698 C CA . TYR A 1 334 ? 4.452 -21.505 -15.080 1.00 94.94 334 TYR A CA 1
ATOM 2699 C C . TYR A 1 334 ? 2.928 -21.536 -15.218 1.00 94.94 334 TYR A C 1
ATOM 2701 O O . TYR A 1 334 ? 2.360 -22.498 -15.741 1.00 94.94 334 TYR A O 1
ATOM 2709 N N . VAL A 1 335 ? 2.282 -20.457 -14.783 1.00 97.25 335 VAL A N 1
ATOM 2710 C CA . VAL A 1 335 ? 0.831 -20.286 -14.865 1.00 97.25 335 VAL A CA 1
ATOM 2711 C C . VAL A 1 335 ? 0.443 -19.742 -16.231 1.00 97.25 335 VAL A C 1
ATOM 2713 O O . VAL A 1 335 ? 0.963 -18.710 -16.659 1.00 97.25 335 VAL A O 1
ATOM 2716 N N . TYR A 1 336 ? -0.507 -20.403 -16.892 1.00 97.56 336 TYR A N 1
ATOM 2717 C CA . TYR A 1 336 ? -1.055 -19.931 -18.158 1.00 97.56 336 TYR A CA 1
ATOM 2718 C C . TYR A 1 336 ? -1.839 -18.631 -17.967 1.00 97.56 336 TYR A C 1
ATOM 2720 O O . TYR A 1 336 ? -2.752 -18.552 -17.143 1.00 97.56 336 TYR A O 1
ATOM 2728 N N . LEU A 1 337 ? -1.540 -17.630 -18.796 1.00 97.31 337 LEU A N 1
ATOM 2729 C CA . LEU A 1 337 ? -2.266 -16.361 -18.844 1.00 97.31 337 LEU A CA 1
ATOM 2730 C C . LEU A 1 337 ? -3.764 -16.592 -19.099 1.00 97.31 337 LEU A C 1
ATOM 2732 O O . LEU A 1 337 ? -4.604 -15.925 -18.498 1.00 97.31 337 LEU A O 1
ATOM 2736 N N . HIS A 1 338 ? -4.104 -17.577 -19.939 1.00 96.75 338 HIS A N 1
ATOM 2737 C CA . HIS A 1 338 ? -5.492 -17.937 -20.226 1.00 96.75 338 HIS A CA 1
ATOM 2738 C C . HIS A 1 338 ? -6.281 -18.313 -18.964 1.00 96.75 338 HIS A C 1
ATOM 2740 O O . HIS A 1 338 ? -7.439 -17.924 -18.835 1.00 96.75 338 HIS A O 1
ATOM 2746 N N . ASP A 1 339 ? -5.671 -19.013 -18.005 1.00 96.62 339 ASP A N 1
ATOM 2747 C CA . ASP A 1 339 ? -6.371 -19.457 -16.795 1.00 96.62 339 ASP A CA 1
ATOM 2748 C C . ASP A 1 339 ? -6.710 -18.269 -15.874 1.00 96.62 339 ASP A C 1
ATOM 2750 O O . ASP A 1 339 ? -7.795 -18.234 -15.285 1.00 96.62 339 ASP A O 1
ATOM 2754 N N . ILE A 1 340 ? -5.839 -17.252 -15.831 1.00 97.38 340 ILE A N 1
ATOM 2755 C CA . ILE A 1 340 ? -6.081 -15.979 -15.132 1.00 97.38 340 ILE A CA 1
ATOM 2756 C C . ILE A 1 340 ? -7.217 -15.202 -15.810 1.00 97.38 340 ILE A C 1
ATOM 2758 O O . ILE A 1 340 ? -8.158 -14.757 -15.152 1.00 97.38 340 ILE A O 1
ATOM 2762 N N . LEU A 1 341 ? -7.169 -15.065 -17.138 1.00 96.69 341 LEU A N 1
ATOM 2763 C CA . LEU A 1 341 ? -8.202 -14.357 -17.903 1.00 96.69 341 LEU A CA 1
ATOM 2764 C C . LEU A 1 341 ? -9.566 -15.057 -17.798 1.00 96.69 341 LEU A C 1
ATOM 2766 O O . LEU A 1 341 ? -10.592 -14.400 -17.619 1.00 96.69 341 LEU A O 1
ATOM 2770 N N . ALA A 1 342 ? -9.585 -16.390 -17.830 1.00 94.50 342 ALA A N 1
ATOM 2771 C CA . ALA A 1 342 ? -10.791 -17.188 -17.645 1.00 94.50 342 ALA A CA 1
ATOM 2772 C C . ALA A 1 342 ? -11.354 -17.074 -16.219 1.00 94.50 342 ALA A C 1
ATOM 2774 O O . ALA A 1 342 ? -12.575 -17.082 -16.046 1.00 94.50 342 ALA A O 1
ATOM 2775 N N . TYR A 1 343 ? -10.497 -16.958 -15.197 1.00 94.88 343 TYR A N 1
ATOM 2776 C CA . TYR A 1 343 ? -10.933 -16.632 -13.837 1.00 94.88 343 TYR A CA 1
ATOM 2777 C C . TYR A 1 343 ? -11.610 -15.259 -13.806 1.00 94.88 343 TYR A C 1
ATOM 2779 O O . TYR A 1 343 ? -12.750 -15.161 -13.352 1.00 94.88 343 TYR A O 1
ATOM 2787 N N . TYR A 1 344 ? -10.975 -14.225 -14.367 1.00 94.38 344 TYR A N 1
ATOM 2788 C CA . TYR A 1 344 ? -11.554 -12.882 -14.393 1.00 94.38 344 TYR A CA 1
ATOM 2789 C C . TYR A 1 344 ? -12.882 -12.808 -15.133 1.00 94.38 344 TYR A C 1
ATOM 2791 O O . TYR A 1 344 ? -13.819 -12.179 -14.641 1.00 94.38 344 TYR A O 1
ATOM 2799 N N . HIS A 1 345 ? -13.005 -13.510 -16.258 1.00 89.94 345 HIS A N 1
ATOM 2800 C CA . HIS A 1 345 ? -14.253 -13.588 -17.010 1.00 89.94 345 HIS A CA 1
ATOM 2801 C C . HIS A 1 345 ? -15.428 -14.135 -16.177 1.00 89.94 345 HIS A C 1
ATOM 2803 O O . HIS A 1 345 ? -16.564 -13.703 -16.364 1.00 89.94 345 HIS A O 1
ATOM 2809 N N . ARG A 1 346 ? -15.161 -15.064 -15.249 1.00 89.06 346 ARG A N 1
ATOM 2810 C CA . ARG A 1 346 ? -16.166 -15.655 -14.347 1.00 89.06 346 ARG A CA 1
ATOM 2811 C C . ARG A 1 346 ? -16.369 -14.871 -13.048 1.00 89.06 346 ARG A C 1
ATOM 2813 O O . ARG A 1 346 ? -17.274 -15.206 -12.292 1.00 89.06 346 ARG A O 1
ATOM 2820 N N . SER A 1 347 ? -15.518 -13.888 -12.770 1.00 85.94 347 SER A N 1
ATOM 2821 C CA . SER A 1 347 ? -15.535 -13.124 -11.524 1.00 85.94 347 SER A CA 1
ATOM 2822 C C . SER A 1 347 ? -16.538 -11.962 -11.559 1.00 85.94 347 SER A C 1
ATOM 2824 O O . SER A 1 347 ? -16.907 -11.459 -12.624 1.00 85.94 347 SER A O 1
ATOM 2826 N N . ASP A 1 348 ? -16.928 -11.473 -10.379 1.00 84.94 348 ASP A N 1
ATOM 2827 C CA . ASP A 1 348 ? -17.822 -10.314 -10.233 1.00 84.94 348 ASP A CA 1
ATOM 2828 C C . ASP A 1 348 ? -17.105 -8.950 -10.337 1.00 84.94 348 ASP A C 1
ATOM 2830 O O . ASP A 1 348 ? -17.733 -7.892 -10.175 1.00 84.94 348 ASP A O 1
ATOM 2834 N N . HIS A 1 349 ? -15.797 -8.950 -10.620 1.00 82.38 349 HIS A N 1
ATOM 2835 C CA . HIS A 1 349 ? -14.969 -7.750 -10.749 1.00 82.38 349 HIS A CA 1
ATOM 2836 C C . HIS A 1 349 ? -15.082 -7.142 -12.147 1.00 82.38 349 HIS A C 1
ATOM 2838 O O . HIS A 1 349 ? -14.790 -7.813 -13.126 1.00 82.38 349 HIS A O 1
ATOM 2844 N N . ASP A 1 350 ? -15.466 -5.866 -12.251 1.00 88.12 350 ASP A N 1
ATOM 2845 C CA . ASP A 1 350 ? -15.582 -5.171 -13.547 1.00 88.12 350 ASP A CA 1
ATOM 2846 C C . ASP A 1 350 ? -14.237 -4.705 -14.116 1.00 88.12 350 ASP A C 1
ATOM 2848 O O . ASP A 1 350 ? -14.070 -4.651 -15.333 1.00 88.12 350 ASP A O 1
ATOM 2852 N N . LEU A 1 351 ? -13.286 -4.394 -13.238 1.00 93.56 351 LEU A N 1
ATOM 2853 C CA . LEU A 1 351 ? -11.912 -4.060 -13.587 1.00 93.56 351 LEU A CA 1
ATOM 2854 C C . LEU A 1 351 ? -10.982 -5.161 -13.080 1.00 93.56 351 LEU A C 1
ATOM 2856 O O . LEU A 1 351 ? -11.219 -5.739 -12.019 1.00 93.56 351 LEU A O 1
ATOM 2860 N N . CYS A 1 352 ? -9.926 -5.424 -13.835 1.00 95.06 352 CYS A N 1
ATOM 2861 C CA . CYS A 1 352 ? -8.964 -6.491 -13.602 1.00 95.06 352 CYS A CA 1
ATOM 2862 C C . CYS A 1 352 ? -7.542 -5.935 -13.698 1.00 95.06 352 CYS A C 1
ATOM 2864 O O . CYS A 1 352 ? -7.290 -5.026 -14.487 1.00 95.06 352 CYS A O 1
ATOM 2866 N N . GLY A 1 353 ? -6.612 -6.495 -12.927 1.00 97.19 353 GLY A N 1
ATOM 2867 C CA . GLY A 1 353 ? -5.186 -6.186 -12.999 1.00 97.19 353 GLY A CA 1
ATOM 2868 C C . GLY A 1 353 ? -4.339 -7.446 -13.157 1.00 97.19 353 GLY A C 1
ATOM 2869 O O . GLY A 1 353 ? -4.684 -8.490 -12.610 1.00 97.19 353 GLY A O 1
ATOM 2870 N N . ILE A 1 354 ? -3.227 -7.371 -13.879 1.00 98.25 354 ILE A N 1
ATOM 2871 C CA . ILE A 1 354 ? -2.178 -8.398 -13.902 1.00 98.25 354 ILE A CA 1
ATOM 2872 C C . ILE A 1 354 ? -0.849 -7.690 -13.672 1.00 98.25 354 ILE A C 1
ATOM 2874 O O . ILE A 1 354 ? -0.516 -6.765 -14.411 1.00 98.25 354 ILE A O 1
ATOM 2878 N N . VAL A 1 355 ? -0.114 -8.090 -12.635 1.00 97.50 355 VAL A N 1
ATOM 2879 C CA . VAL A 1 355 ? 1.156 -7.457 -12.253 1.00 97.50 355 VAL A CA 1
ATOM 2880 C C . VAL A 1 355 ? 2.173 -8.531 -11.880 1.00 97.50 355 VAL A C 1
ATOM 2882 O O . VAL A 1 355 ? 1.849 -9.467 -11.143 1.00 97.50 355 VAL A O 1
ATOM 2885 N N . ASN A 1 356 ? 3.409 -8.407 -12.365 1.00 96.19 356 ASN A N 1
ATOM 2886 C CA . ASN A 1 356 ? 4.497 -9.288 -11.936 1.00 96.19 356 ASN A CA 1
ATOM 2887 C C . ASN A 1 356 ? 4.790 -9.116 -10.435 1.00 96.19 356 ASN A C 1
ATOM 2889 O O . ASN A 1 356 ? 4.798 -8.006 -9.909 1.00 96.19 356 ASN A O 1
ATOM 2893 N N . SER A 1 357 ? 5.010 -10.230 -9.730 1.00 94.44 357 SER A N 1
ATOM 2894 C CA . SER A 1 357 ? 5.064 -10.300 -8.258 1.00 94.44 357 SER A CA 1
ATOM 2895 C C . SER A 1 357 ? 6.240 -9.564 -7.610 1.00 94.44 357 SER A C 1
ATOM 2897 O O . SER A 1 357 ? 6.250 -9.392 -6.393 1.00 94.44 357 SER A O 1
ATOM 2899 N N . ASP A 1 358 ? 7.223 -9.131 -8.395 1.00 92.38 358 ASP A N 1
ATOM 2900 C CA . ASP A 1 358 ? 8.416 -8.399 -7.971 1.00 92.38 358 ASP A CA 1
ATOM 2901 C C . ASP A 1 358 ? 8.359 -6.889 -8.280 1.00 92.38 358 ASP A C 1
ATOM 2903 O O . ASP A 1 358 ? 9.343 -6.180 -8.059 1.00 92.38 358 ASP A O 1
ATOM 2907 N N . ILE A 1 359 ? 7.206 -6.371 -8.720 1.00 93.38 359 ILE A N 1
ATOM 2908 C CA . ILE A 1 359 ? 7.003 -4.937 -8.967 1.00 93.38 359 ILE A CA 1
ATOM 2909 C C . ILE A 1 359 ? 6.505 -4.217 -7.714 1.00 93.38 359 ILE A C 1
ATOM 2911 O O . ILE A 1 359 ? 5.405 -4.460 -7.233 1.00 93.38 359 ILE A O 1
ATOM 2915 N N . HIS A 1 360 ? 7.263 -3.250 -7.213 1.00 81.81 360 HIS A N 1
ATOM 2916 C CA . HIS A 1 360 ? 6.870 -2.390 -6.099 1.00 81.81 360 HIS A CA 1
ATOM 2917 C C . HIS A 1 360 ? 6.249 -1.074 -6.579 1.00 81.81 360 HIS A C 1
ATOM 2919 O O . HIS A 1 360 ? 6.792 -0.418 -7.467 1.00 81.81 360 HIS A O 1
ATOM 2925 N N . PHE A 1 361 ? 5.144 -0.650 -5.966 1.00 78.25 361 PHE A N 1
ATOM 2926 C CA . PHE A 1 361 ? 4.487 0.623 -6.255 1.00 78.25 361 PHE A CA 1
ATOM 2927 C C . PHE A 1 361 ? 4.890 1.707 -5.252 1.00 78.25 361 PHE A C 1
ATOM 2929 O O . PHE A 1 361 ? 4.627 1.581 -4.060 1.00 78.25 361 PHE A O 1
ATOM 2936 N N . PHE A 1 362 ? 5.465 2.807 -5.741 1.00 58.84 362 PHE A N 1
ATOM 2937 C CA . PHE A 1 362 ? 5.836 3.961 -4.902 1.00 58.84 362 PHE A CA 1
ATOM 2938 C C . PHE A 1 362 ? 4.782 5.070 -4.853 1.00 58.84 362 PHE A C 1
ATOM 2940 O O . PHE A 1 362 ? 4.913 6.000 -4.063 1.00 58.84 362 PHE A O 1
ATOM 2947 N N . GLN A 1 363 ? 3.744 4.996 -5.688 1.00 55.97 363 GLN A N 1
ATOM 2948 C CA . GLN A 1 363 ? 2.679 5.998 -5.741 1.00 55.97 363 GLN A CA 1
ATOM 2949 C C . GLN A 1 363 ? 1.311 5.332 -5.656 1.00 55.97 363 GLN A C 1
ATOM 2951 O O . GLN A 1 363 ? 1.130 4.249 -6.214 1.00 55.97 363 GLN A O 1
ATOM 2956 N N . ASP A 1 364 ? 0.353 6.000 -5.005 1.00 60.06 364 ASP A N 1
ATOM 2957 C CA . ASP A 1 364 ? -1.058 5.601 -5.015 1.00 60.06 364 ASP A CA 1
ATOM 2958 C C . ASP A 1 364 ? -1.635 5.699 -6.436 1.00 60.06 364 ASP A C 1
ATOM 2960 O O . ASP A 1 364 ? -1.925 6.790 -6.946 1.00 60.06 364 ASP A O 1
ATOM 2964 N N . ILE A 1 365 ? -1.794 4.532 -7.062 1.00 73.75 365 ILE A N 1
ATOM 2965 C CA . ILE A 1 365 ? -2.216 4.384 -8.455 1.00 73.75 365 ILE A CA 1
ATOM 2966 C C . ILE A 1 365 ? -3.690 3.997 -8.594 1.00 73.75 365 ILE A C 1
ATOM 2968 O O . ILE A 1 365 ? -4.282 4.178 -9.659 1.00 73.75 365 ILE A O 1
ATOM 2972 N N . ARG A 1 366 ? -4.319 3.489 -7.528 1.00 79.38 366 ARG A N 1
ATOM 2973 C CA . ARG A 1 366 ? -5.626 2.818 -7.602 1.00 79.38 366 ARG A CA 1
ATOM 2974 C C . ARG A 1 366 ? -6.713 3.706 -8.201 1.00 79.38 366 ARG A C 1
ATOM 2976 O O . ARG A 1 366 ? -7.381 3.303 -9.150 1.00 79.38 366 ARG A O 1
ATOM 2983 N N . TRP A 1 367 ? -6.851 4.926 -7.687 1.00 73.88 367 TRP A N 1
ATOM 2984 C CA . TRP A 1 367 ? -7.856 5.890 -8.155 1.00 73.88 367 TRP A CA 1
ATOM 2985 C C . TRP A 1 367 ? -7.695 6.215 -9.650 1.00 73.88 367 TRP A C 1
ATOM 2987 O O . TRP A 1 367 ? -8.673 6.463 -10.357 1.00 73.88 367 TRP A O 1
ATOM 2997 N N . PHE A 1 368 ? -6.452 6.236 -10.138 1.00 79.44 368 PHE A N 1
ATOM 2998 C CA . PHE A 1 368 ? -6.147 6.540 -11.526 1.00 79.44 368 PHE A CA 1
ATOM 2999 C C . PHE A 1 368 ? -6.499 5.357 -12.418 1.00 79.44 368 PHE A C 1
ATOM 3001 O O . PHE A 1 368 ? -7.080 5.558 -13.480 1.00 79.44 368 PHE A O 1
ATOM 3008 N N . ILE A 1 369 ? -6.231 4.128 -11.967 1.00 90.56 369 ILE A N 1
ATOM 3009 C CA . ILE A 1 369 ? -6.673 2.924 -12.674 1.00 90.56 369 ILE A CA 1
ATOM 3010 C C . ILE A 1 369 ? -8.198 2.858 -12.738 1.00 90.56 369 ILE A C 1
ATOM 3012 O O . ILE A 1 369 ? -8.745 2.634 -13.812 1.00 90.56 369 ILE A O 1
ATOM 3016 N N . GLU A 1 370 ? -8.899 3.109 -11.633 1.00 87.75 370 GLU A N 1
ATOM 3017 C CA . GLU A 1 370 ? -10.369 3.109 -11.602 1.00 87.75 370 GLU A CA 1
ATOM 3018 C C . GLU A 1 370 ? -10.973 4.134 -12.576 1.00 87.75 370 GLU A C 1
ATOM 3020 O O . GLU A 1 370 ? -12.031 3.894 -13.158 1.00 87.75 370 GLU A O 1
ATOM 3025 N N . LYS A 1 371 ? -10.278 5.255 -12.800 1.00 85.94 371 LYS A N 1
ATOM 3026 C CA . LYS A 1 371 ? -10.656 6.272 -13.784 1.00 85.94 371 LYS A CA 1
ATOM 3027 C C . LYS A 1 371 ? -10.305 5.870 -15.218 1.00 85.94 371 LYS A C 1
ATOM 3029 O O . LYS A 1 371 ? -11.104 6.087 -16.127 1.00 85.94 371 LYS A O 1
ATOM 3034 N N . GLU A 1 372 ? -9.092 5.374 -15.448 1.00 91.44 372 GLU A N 1
ATOM 3035 C CA . GLU A 1 372 ? -8.554 5.203 -16.796 1.00 91.44 372 GLU A CA 1
ATOM 3036 C C . GLU A 1 372 ? -8.842 3.824 -17.394 1.00 91.44 372 GLU A C 1
ATOM 3038 O O . GLU A 1 372 ? -9.034 3.758 -18.600 1.00 91.44 372 GLU A O 1
ATOM 3043 N N . ALA A 1 373 ? -8.921 2.748 -16.612 1.00 94.19 373 ALA A N 1
ATOM 3044 C CA . ALA A 1 373 ? -9.104 1.385 -17.120 1.00 94.19 373 ALA A CA 1
ATOM 3045 C C . ALA A 1 373 ? -10.483 1.061 -17.732 1.00 94.19 373 ALA A C 1
ATOM 3047 O O . ALA A 1 373 ? -10.504 0.268 -18.676 1.00 94.19 373 ALA A O 1
ATOM 3048 N N . PRO A 1 374 ? -11.627 1.637 -17.297 1.00 94.44 374 PRO A N 1
ATOM 3049 C CA . PRO A 1 374 ? -12.927 1.315 -17.888 1.00 94.44 374 PRO A CA 1
ATOM 3050 C C . PRO A 1 374 ? -12.938 1.439 -19.420 1.00 94.44 374 PRO A C 1
ATOM 3052 O O . PRO A 1 374 ? -12.576 2.476 -19.979 1.00 94.44 374 PRO A O 1
ATOM 3055 N N . GLY A 1 375 ? -13.343 0.364 -20.105 1.00 94.25 375 GLY A N 1
ATOM 3056 C CA . GLY A 1 375 ? -13.372 0.285 -21.569 1.00 94.25 375 GLY A CA 1
ATOM 3057 C C . GLY A 1 375 ? -12.012 0.360 -22.281 1.00 94.25 375 GLY A C 1
ATOM 3058 O O . GLY A 1 375 ? -11.993 0.619 -23.483 1.00 94.25 375 GLY A O 1
ATOM 3059 N N . SER A 1 376 ? -10.885 0.174 -21.586 1.00 96.62 376 SER A N 1
ATOM 3060 C CA . SER A 1 376 ? -9.543 0.272 -22.180 1.00 96.62 376 SER A CA 1
ATOM 3061 C C . SER A 1 376 ? -8.527 -0.675 -21.527 1.00 96.62 376 SER A C 1
ATOM 3063 O O . SER A 1 376 ? -8.844 -1.373 -20.566 1.00 96.62 376 SER A O 1
ATOM 3065 N N . MET A 1 377 ? -7.311 -0.708 -22.076 1.00 97.75 377 MET A N 1
ATOM 3066 C CA . MET A 1 377 ? -6.144 -1.387 -21.510 1.00 97.75 377 MET A CA 1
ATOM 3067 C C . MET A 1 377 ? -5.125 -0.339 -21.049 1.00 97.75 377 MET A C 1
ATOM 3069 O O . MET A 1 377 ? -4.601 0.423 -21.863 1.00 97.75 377 MET A O 1
ATOM 3073 N N . VAL A 1 378 ? -4.845 -0.298 -19.749 1.00 97.38 378 VAL A N 1
ATOM 3074 C CA . VAL A 1 378 ? -3.866 0.590 -19.112 1.00 97.38 378 VAL A CA 1
ATOM 3075 C C . VAL A 1 378 ? -2.616 -0.211 -18.769 1.00 97.38 378 VAL A C 1
ATOM 3077 O O . VAL A 1 378 ? -2.716 -1.274 -18.164 1.00 97.38 378 VAL A O 1
ATOM 3080 N N . PHE A 1 379 ? -1.439 0.290 -19.130 1.00 96.69 379 PHE A N 1
ATOM 3081 C CA . PHE A 1 379 ? -0.170 -0.411 -18.920 1.00 96.69 379 PHE A CA 1
ATOM 3082 C C . PHE A 1 379 ? 0.995 0.574 -18.784 1.00 96.69 379 PHE A C 1
ATOM 3084 O O . PHE A 1 379 ? 0.831 1.767 -19.037 1.00 96.69 379 PHE A O 1
ATOM 3091 N N . GLY A 1 380 ? 2.181 0.099 -18.410 1.00 91.06 380 GLY A N 1
ATOM 3092 C CA . GLY A 1 380 ? 3.384 0.930 -18.415 1.00 91.06 380 GLY A CA 1
ATOM 3093 C C . GLY A 1 380 ? 4.671 0.141 -18.211 1.00 91.06 380 GLY A C 1
ATOM 3094 O O . GLY A 1 380 ? 4.647 -1.072 -17.995 1.00 91.06 380 GLY A O 1
ATOM 3095 N N . SER A 1 381 ? 5.794 0.851 -18.302 1.00 87.69 381 SER A N 1
ATOM 3096 C CA . SER A 1 381 ? 7.130 0.276 -18.151 1.00 87.69 381 SER A CA 1
ATOM 3097 C C . SER A 1 381 ? 7.597 0.299 -16.697 1.00 87.69 381 SER A C 1
ATOM 3099 O O . SER A 1 381 ? 7.367 1.273 -15.970 1.00 87.69 381 SER A O 1
ATOM 3101 N N . ARG A 1 382 ? 8.285 -0.755 -16.257 1.00 89.44 382 ARG A N 1
ATOM 3102 C CA . ARG A 1 382 ? 8.956 -0.770 -14.953 1.00 89.44 382 ARG A CA 1
ATOM 3103 C C . ARG A 1 382 ? 10.194 0.134 -14.938 1.00 89.44 382 ARG A C 1
ATOM 3105 O O . ARG A 1 382 ? 10.822 0.386 -15.968 1.00 89.44 382 ARG A O 1
ATOM 3112 N N . VAL A 1 383 ? 10.576 0.578 -13.745 1.00 79.62 383 VAL A N 1
ATOM 3113 C CA . VAL A 1 383 ? 11.886 1.184 -13.476 1.00 79.62 383 VAL A CA 1
ATOM 3114 C C . VAL A 1 383 ? 12.781 0.149 -12.817 1.00 79.62 383 VAL A C 1
ATOM 3116 O O . VAL A 1 383 ? 12.472 -0.322 -11.723 1.00 79.62 383 VAL A O 1
ATOM 3119 N N . ASP A 1 384 ? 13.894 -0.180 -13.462 1.00 82.75 384 ASP A N 1
ATOM 3120 C CA . ASP A 1 384 ? 14.899 -1.064 -12.882 1.00 82.75 384 ASP A CA 1
ATOM 3121 C C . ASP A 1 384 ? 15.787 -0.270 -11.919 1.00 82.75 384 ASP A C 1
ATOM 3123 O O . ASP A 1 384 ? 16.416 0.719 -12.304 1.00 82.75 384 ASP A O 1
ATOM 3127 N N . ILE A 1 385 ? 15.828 -0.717 -10.665 1.00 74.25 385 ILE A N 1
ATOM 3128 C CA . ILE A 1 385 ? 16.579 -0.114 -9.558 1.00 74.25 385 ILE A CA 1
ATOM 3129 C C . ILE A 1 385 ? 17.529 -1.138 -8.946 1.00 74.25 385 ILE A C 1
ATOM 3131 O O . ILE A 1 385 ? 17.277 -2.339 -8.984 1.00 74.25 385 ILE A O 1
ATOM 3135 N N . GLU A 1 386 ? 18.620 -0.685 -8.335 1.00 72.00 386 GLU A N 1
ATOM 3136 C CA . GLU A 1 386 ? 19.551 -1.598 -7.655 1.00 72.00 386 GLU A CA 1
ATOM 3137 C C . GLU A 1 386 ? 18.948 -2.161 -6.359 1.00 72.00 386 GLU A C 1
ATOM 3139 O O . GLU A 1 386 ? 19.196 -3.307 -5.988 1.00 72.00 386 GLU A O 1
ATOM 3144 N N . ARG A 1 387 ? 18.165 -1.344 -5.647 1.00 59.50 387 ARG A N 1
ATOM 3145 C CA . ARG A 1 387 ? 17.594 -1.676 -4.339 1.00 59.50 387 ARG A CA 1
ATOM 3146 C C . ARG A 1 387 ? 16.373 -0.814 -4.043 1.00 59.50 387 ARG A C 1
ATOM 3148 O O . ARG A 1 387 ? 16.309 0.332 -4.466 1.00 59.50 387 ARG A O 1
ATOM 3155 N N . ILE A 1 388 ? 15.420 -1.346 -3.282 1.00 52.03 388 ILE A N 1
ATOM 3156 C CA . ILE A 1 388 ? 14.133 -0.672 -3.040 1.00 52.03 388 ILE A CA 1
ATOM 3157 C C . ILE A 1 388 ? 14.244 0.606 -2.193 1.00 52.03 388 ILE A C 1
ATOM 3159 O O . ILE A 1 388 ? 13.452 1.523 -2.333 1.00 52.03 388 ILE A O 1
ATOM 3163 N N . ASP A 1 389 ? 15.241 0.684 -1.321 1.00 45.31 389 ASP A N 1
ATOM 3164 C CA . ASP A 1 389 ? 15.566 1.845 -0.489 1.00 45.31 389 ASP A CA 1
ATOM 3165 C C . ASP A 1 389 ? 16.247 2.980 -1.274 1.00 45.31 389 ASP A C 1
ATOM 3167 O O . ASP A 1 389 ? 16.383 4.085 -0.757 1.00 45.31 389 ASP A O 1
ATOM 3171 N N . ASN A 1 390 ? 16.629 2.731 -2.532 1.00 47.19 390 ASN A N 1
ATOM 3172 C CA . ASN A 1 390 ? 17.149 3.729 -3.458 1.00 47.19 390 ASN A CA 1
ATOM 3173 C C . ASN A 1 390 ? 16.415 3.615 -4.808 1.00 47.19 390 ASN A C 1
ATOM 3175 O O . ASN A 1 390 ? 16.911 2.949 -5.720 1.00 47.19 390 ASN A O 1
ATOM 3179 N N . PRO A 1 391 ? 15.243 4.260 -4.966 1.00 49.62 391 PRO A N 1
ATOM 3180 C CA . PRO A 1 391 ? 14.418 4.142 -6.167 1.00 49.62 391 PRO A CA 1
ATOM 3181 C C . PRO A 1 391 ? 14.979 4.912 -7.382 1.00 49.62 391 PRO A C 1
ATOM 3183 O O . PRO A 1 391 ? 14.235 5.262 -8.298 1.00 49.62 391 PRO A O 1
ATOM 3186 N N . ILE A 1 392 ? 16.285 5.194 -7.410 1.00 48.81 392 ILE A N 1
ATOM 3187 C CA . ILE A 1 392 ? 16.975 5.738 -8.579 1.00 48.81 392 ILE A CA 1
ATOM 3188 C C . ILE A 1 392 ? 17.247 4.588 -9.546 1.00 48.81 392 ILE A C 1
ATOM 3190 O O . ILE A 1 392 ? 17.928 3.617 -9.215 1.00 48.81 392 ILE A O 1
ATOM 3194 N N . GLY A 1 393 ? 16.719 4.711 -10.757 1.00 60.88 393 GLY A N 1
ATOM 3195 C CA . GLY A 1 393 ? 16.798 3.664 -11.760 1.00 60.88 393 GLY A CA 1
ATOM 3196 C C . GLY A 1 393 ? 16.541 4.176 -13.163 1.00 60.88 393 GLY A C 1
ATOM 3197 O O . GLY A 1 393 ? 16.299 5.365 -13.380 1.00 60.88 393 GLY A O 1
ATOM 3198 N N . SER A 1 394 ? 16.579 3.264 -14.125 1.00 64.12 394 SER A N 1
ATOM 3199 C CA . SER A 1 394 ? 16.228 3.554 -15.512 1.00 64.12 394 SER A CA 1
ATOM 3200 C C . SER A 1 394 ? 14.938 2.850 -15.890 1.00 64.12 394 SER A C 1
ATOM 3202 O O . SER A 1 394 ? 14.723 1.696 -15.523 1.00 64.12 394 SER A O 1
ATOM 3204 N N . ILE A 1 395 ? 14.102 3.532 -16.669 1.00 73.38 395 ILE A N 1
ATOM 3205 C CA . ILE A 1 395 ? 12.928 2.911 -17.280 1.00 73.38 395 ILE A CA 1
ATOM 3206 C C . ILE A 1 395 ? 13.412 1.799 -18.213 1.00 73.38 395 ILE A C 1
ATOM 3208 O O . ILE A 1 395 ? 14.109 2.070 -19.196 1.00 73.38 395 ILE A O 1
ATOM 3212 N N . GLU A 1 396 ? 13.017 0.563 -17.924 1.00 82.38 396 GLU A N 1
ATOM 3213 C CA . GLU A 1 396 ? 13.212 -0.559 -18.832 1.00 82.38 396 GLU A CA 1
ATOM 3214 C C . GLU A 1 396 ? 12.089 -0.500 -19.862 1.00 82.38 396 GLU A C 1
ATOM 3216 O O . GLU A 1 396 ? 10.973 -0.962 -19.627 1.00 82.38 396 GLU A O 1
ATOM 3221 N N . LYS A 1 397 ? 12.372 0.144 -21.001 1.00 73.00 397 LYS A N 1
ATOM 3222 C CA . LYS A 1 397 ? 11.381 0.426 -22.052 1.00 73.00 397 LYS A CA 1
ATOM 3223 C C . LYS A 1 397 ? 10.596 -0.821 -22.455 1.00 73.00 397 LYS A C 1
ATOM 3225 O O . LYS A 1 397 ? 9.413 -0.714 -22.751 1.00 73.00 397 LYS A O 1
ATOM 3230 N N . ARG A 1 398 ? 11.233 -1.994 -22.442 1.00 77.56 398 ARG A N 1
ATOM 3231 C CA . ARG A 1 398 ? 10.618 -3.263 -22.850 1.00 77.56 398 ARG A CA 1
ATOM 3232 C C . ARG A 1 398 ? 10.011 -4.055 -21.694 1.00 77.56 398 ARG A C 1
ATOM 3234 O O . ARG A 1 398 ? 9.392 -5.078 -21.955 1.00 77.56 398 ARG A O 1
ATOM 3241 N N . GLY A 1 399 ? 10.198 -3.614 -20.453 1.00 83.44 399 GLY A N 1
ATOM 3242 C CA . GLY A 1 399 ? 9.685 -4.257 -19.247 1.00 83.44 399 GLY A CA 1
ATOM 3243 C C . GLY A 1 399 ? 8.272 -3.781 -18.952 1.00 83.44 399 GLY A C 1
ATOM 3244 O O . GLY A 1 399 ? 8.081 -2.864 -18.155 1.00 83.44 399 GLY A O 1
ATOM 3245 N N . LEU A 1 400 ? 7.297 -4.361 -19.649 1.00 92.56 400 LEU A N 1
ATOM 3246 C CA . LEU A 1 400 ? 5.880 -4.105 -19.413 1.00 92.56 400 LEU A CA 1
ATOM 3247 C C . LEU A 1 400 ? 5.388 -5.123 -18.381 1.00 92.56 400 LEU A C 1
ATOM 3249 O O . LEU A 1 400 ? 5.210 -6.296 -18.690 1.00 92.56 400 LEU A O 1
ATOM 3253 N N . ASP A 1 401 ? 5.216 -4.688 -17.135 1.00 93.88 401 ASP A N 1
ATOM 3254 C CA . ASP A 1 401 ? 5.048 -5.614 -16.003 1.00 93.88 401 ASP A CA 1
ATOM 3255 C C . ASP A 1 401 ? 3.747 -5.415 -15.218 1.00 93.88 401 ASP A C 1
ATOM 3257 O O . ASP A 1 401 ? 3.478 -6.150 -14.266 1.00 93.88 401 ASP A O 1
ATOM 3261 N N . TYR A 1 402 ? 2.936 -4.429 -15.598 1.00 95.81 402 TYR A N 1
ATOM 3262 C CA . TYR A 1 402 ? 1.658 -4.134 -14.962 1.00 95.81 402 TYR A CA 1
ATOM 3263 C C . TYR A 1 402 ? 0.614 -3.713 -15.997 1.00 95.81 402 TYR A C 1
ATOM 3265 O O . TYR A 1 402 ? 0.854 -2.856 -16.849 1.00 95.81 402 TYR A O 1
ATOM 3273 N N . PHE A 1 403 ? -0.564 -4.321 -15.893 1.00 97.94 403 PHE A N 1
ATOM 3274 C CA . PHE A 1 403 ? -1.654 -4.209 -16.855 1.00 97.94 403 PHE A CA 1
ATOM 3275 C C . PHE A 1 403 ? -2.977 -4.116 -16.105 1.00 97.94 403 PHE A C 1
ATOM 3277 O O . PHE A 1 403 ? -3.233 -4.928 -15.220 1.00 97.94 403 PHE A O 1
ATOM 3284 N N . PHE A 1 404 ? -3.838 -3.170 -16.464 1.00 97.56 404 PHE A N 1
ATOM 3285 C CA . PHE A 1 404 ? -5.157 -2.991 -15.863 1.00 97.56 404 PHE A CA 1
ATOM 3286 C C . PHE A 1 404 ? -6.212 -2.753 -16.938 1.00 97.56 404 PHE A C 1
ATOM 3288 O O . PHE A 1 404 ? -5.999 -1.960 -17.852 1.00 97.56 404 PHE A O 1
ATOM 3295 N N . PHE A 1 405 ? -7.353 -3.428 -16.851 1.00 97.25 405 PHE A N 1
ATOM 3296 C CA . PHE A 1 405 ? -8.315 -3.461 -17.950 1.00 97.25 405 PHE A CA 1
ATOM 3297 C C . PHE A 1 405 ? -9.740 -3.788 -17.502 1.00 97.25 405 PHE A C 1
ATOM 3299 O O . PHE A 1 405 ? -9.968 -4.342 -16.429 1.00 97.25 405 PHE A O 1
ATOM 3306 N N . ASP A 1 406 ? -10.712 -3.455 -18.348 1.00 93.75 406 ASP A N 1
ATOM 3307 C CA . ASP A 1 406 ? -12.109 -3.880 -18.202 1.00 93.75 406 ASP A CA 1
ATOM 3308 C C . ASP A 1 406 ? -12.254 -5.388 -18.451 1.00 93.75 406 ASP A C 1
ATOM 3310 O O . ASP A 1 406 ? -11.744 -5.911 -19.446 1.00 93.75 406 ASP A O 1
ATOM 3314 N N . LYS A 1 407 ? -12.996 -6.096 -17.591 1.00 91.75 407 LYS A N 1
ATOM 3315 C CA . LYS A 1 407 ? -13.172 -7.557 -17.666 1.00 91.75 407 LYS A CA 1
ATOM 3316 C C . LYS A 1 407 ? -13.630 -8.066 -19.032 1.00 91.75 407 LYS A C 1
ATOM 3318 O O . LYS A 1 407 ? -13.329 -9.202 -19.392 1.00 91.75 407 LYS A O 1
ATOM 3323 N N . LYS A 1 408 ? -14.356 -7.253 -19.813 1.00 91.69 408 LYS A N 1
ATOM 3324 C CA . LYS A 1 408 ? -14.832 -7.626 -21.159 1.00 91.69 408 LYS A CA 1
ATOM 3325 C C . LYS A 1 408 ? -13.678 -7.936 -22.112 1.00 91.69 408 LYS A C 1
ATOM 3327 O O . LYS A 1 408 ? -13.856 -8.684 -23.068 1.00 91.69 408 LYS A O 1
ATOM 3332 N N . ILE A 1 409 ? -12.499 -7.385 -21.835 1.00 93.81 409 ILE A N 1
ATOM 3333 C CA . ILE A 1 409 ? -11.281 -7.612 -22.606 1.00 93.81 409 ILE A CA 1
ATOM 3334 C C . ILE A 1 409 ? -10.755 -9.036 -22.357 1.00 93.81 409 ILE A C 1
ATOM 3336 O O . ILE A 1 409 ? -10.241 -9.660 -23.280 1.00 93.81 409 ILE A O 1
ATOM 3340 N N . ALA A 1 410 ? -10.967 -9.610 -21.164 1.00 91.38 410 ALA A N 1
ATOM 3341 C CA . ALA A 1 410 ? -10.477 -10.946 -20.807 1.00 91.38 410 ALA A CA 1
ATOM 3342 C C . ALA A 1 410 ? -11.034 -12.069 -21.701 1.00 91.38 410 ALA A C 1
ATOM 3344 O O . ALA A 1 410 ? -10.339 -13.047 -21.960 1.00 91.38 410 ALA A O 1
ATOM 3345 N N . SER A 1 411 ? -12.262 -11.926 -22.213 1.00 88.44 411 SER A N 1
ATOM 3346 C CA . SER A 1 411 ? -12.897 -12.926 -23.088 1.00 88.44 411 SER A CA 1
ATOM 3347 C C . SER A 1 411 ? -12.408 -12.924 -24.539 1.00 88.44 411 SER A C 1
ATOM 3349 O O . SER A 1 411 ? -12.843 -13.769 -25.315 1.00 88.44 411 SER A O 1
ATOM 3351 N N . LEU A 1 412 ? -11.549 -11.979 -24.927 1.00 92.50 412 LEU A N 1
ATOM 3352 C CA . LEU A 1 412 ? -11.084 -11.847 -26.312 1.00 92.50 412 LEU A CA 1
ATOM 3353 C C . LEU A 1 412 ? -9.882 -12.745 -26.631 1.00 92.50 412 LEU A C 1
ATOM 3355 O O . LEU A 1 412 ? -9.553 -12.936 -27.797 1.00 92.50 412 LEU A O 1
ATOM 3359 N N . TYR A 1 413 ? -9.218 -13.288 -25.610 1.00 93.81 413 TYR A N 1
ATOM 3360 C CA . TYR A 1 413 ? -7.954 -13.997 -25.785 1.00 93.81 413 TYR A CA 1
ATOM 3361 C C . TYR A 1 413 ? -8.159 -15.487 -26.081 1.00 93.81 413 TYR A C 1
ATOM 3363 O O . TYR A 1 413 ? -8.779 -16.186 -25.271 1.00 93.81 413 TYR A O 1
ATOM 3371 N N . PRO A 1 414 ? -7.577 -16.014 -27.173 1.00 92.19 414 PRO A N 1
ATOM 3372 C CA . PRO A 1 414 ? -7.487 -17.453 -27.377 1.00 92.19 414 PRO A CA 1
ATOM 3373 C C . PRO A 1 414 ? -6.480 -18.097 -26.407 1.00 92.19 414 PRO A C 1
ATOM 3375 O O . PRO A 1 414 ? -5.557 -17.448 -25.904 1.00 92.19 414 PRO A O 1
ATOM 3378 N N . ASP A 1 415 ? -6.660 -19.392 -26.140 1.00 94.44 415 ASP A N 1
ATOM 3379 C CA . ASP A 1 415 ? -5.721 -20.189 -25.344 1.00 94.44 415 ASP A CA 1
ATOM 3380 C C . ASP A 1 415 ? -4.525 -20.635 -26.200 1.00 94.44 415 ASP A C 1
ATOM 3382 O O . ASP A 1 415 ? -4.526 -21.714 -26.787 1.00 94.44 415 ASP A O 1
ATOM 3386 N N . GLU A 1 416 ? -3.515 -19.771 -26.298 1.00 94.50 416 GLU A N 1
ATOM 3387 C CA . GLU A 1 416 ? -2.299 -19.993 -27.101 1.00 94.50 416 GLU A CA 1
ATOM 3388 C C . GLU A 1 416 ? -1.086 -20.439 -26.260 1.00 94.50 416 GLU A C 1
ATOM 3390 O O . GLU A 1 416 ? 0.042 -20.505 -26.747 1.00 94.50 416 GLU A O 1
ATOM 3395 N N . GLY A 1 417 ? -1.291 -20.741 -24.973 1.00 94.12 417 GLY A N 1
ATOM 3396 C CA . GLY A 1 417 ? -0.239 -21.276 -24.104 1.00 94.12 417 GLY A CA 1
ATOM 3397 C C . GLY A 1 417 ? 0.786 -20.259 -23.580 1.00 94.12 417 GLY A C 1
ATOM 3398 O O . GLY A 1 417 ? 1.827 -20.672 -23.072 1.00 94.12 417 GLY A O 1
ATOM 3399 N N . PHE A 1 418 ? 0.523 -18.950 -23.677 1.00 96.25 418 PHE A N 1
ATOM 3400 C CA . PHE A 1 418 ? 1.337 -17.927 -23.005 1.00 96.25 418 PHE A CA 1
ATOM 3401 C C . PHE A 1 418 ? 1.248 -18.072 -21.484 1.00 96.25 418 PHE A C 1
ATOM 3403 O O . PHE A 1 418 ? 0.158 -18.275 -20.944 1.00 96.25 418 PHE A O 1
ATOM 3410 N N . CYS A 1 419 ? 2.375 -17.905 -20.792 1.00 96.00 419 CYS A N 1
ATOM 3411 C CA . CYS A 1 419 ? 2.451 -18.017 -19.337 1.00 96.00 419 CYS A CA 1
ATOM 3412 C C . CYS A 1 419 ? 3.147 -16.814 -18.703 1.00 96.00 419 CYS A C 1
ATOM 3414 O O . CYS A 1 419 ? 4.091 -16.266 -19.278 1.00 96.00 419 CYS A O 1
ATOM 3416 N N . LEU A 1 420 ? 2.749 -16.476 -17.475 1.00 94.06 420 LEU A N 1
ATOM 3417 C CA . LEU A 1 420 ? 3.484 -15.517 -16.650 1.00 94.06 420 LEU A CA 1
ATOM 3418 C C . LEU A 1 420 ? 4.896 -16.054 -16.387 1.00 94.06 420 LEU A C 1
ATOM 3420 O O . LEU A 1 420 ? 5.076 -17.220 -16.037 1.00 94.06 420 LEU A O 1
ATOM 3424 N N . GLY A 1 421 ? 5.904 -15.199 -16.562 1.00 88.38 421 GLY A N 1
ATOM 3425 C CA . GLY A 1 421 ? 7.314 -15.560 -16.373 1.00 88.38 421 GLY A CA 1
ATOM 3426 C C . GLY A 1 421 ? 7.970 -16.296 -17.550 1.00 88.38 421 GLY A C 1
ATOM 3427 O O . GLY A 1 421 ? 9.120 -16.725 -17.418 1.00 88.38 421 GLY A O 1
ATOM 3428 N N . LEU A 1 422 ? 7.278 -16.433 -18.688 1.00 92.00 422 LEU A N 1
ATOM 3429 C CA . LEU A 1 422 ? 7.867 -16.779 -19.989 1.00 92.00 422 LEU A CA 1
ATOM 3430 C C . LEU A 1 422 ? 7.969 -15.530 -20.888 1.00 92.00 422 LEU A C 1
ATOM 3432 O O . LEU A 1 422 ? 7.447 -14.484 -20.526 1.00 92.00 422 LEU A O 1
ATOM 3436 N N . PRO A 1 423 ? 8.678 -15.573 -22.026 1.00 91.25 423 PRO A N 1
ATOM 3437 C CA . PRO A 1 423 ? 8.738 -14.432 -22.941 1.00 91.25 423 PRO A CA 1
ATOM 3438 C C . PRO A 1 423 ? 7.383 -14.114 -23.600 1.00 91.25 423 PRO A C 1
ATOM 3440 O O . PRO A 1 423 ? 6.555 -15.008 -23.771 1.00 91.25 423 PRO A O 1
ATOM 3443 N N . TRP A 1 424 ? 7.210 -12.868 -24.053 1.00 92.75 424 TRP A N 1
ATOM 3444 C CA . TRP A 1 424 ? 6.155 -12.388 -24.963 1.00 92.75 424 TRP A CA 1
ATOM 3445 C C . TRP A 1 424 ? 4.717 -12.278 -24.439 1.00 92.75 424 TRP A C 1
ATOM 3447 O O . TRP A 1 424 ? 3.889 -11.691 -25.139 1.00 92.75 424 TRP A O 1
ATOM 3457 N N . TRP A 1 425 ? 4.372 -12.796 -23.257 1.00 94.50 425 TRP A N 1
ATOM 3458 C CA . TRP A 1 425 ? 2.995 -12.674 -22.739 1.00 94.50 425 TRP A CA 1
ATOM 3459 C C . TRP A 1 425 ? 2.593 -11.211 -22.471 1.00 94.50 425 TRP A C 1
ATOM 3461 O O . TRP A 1 425 ? 1.435 -10.840 -22.655 1.00 94.50 425 TRP A O 1
ATOM 3471 N N . ASP A 1 426 ? 3.566 -10.391 -22.084 1.00 94.38 426 ASP A N 1
ATOM 3472 C CA . ASP A 1 426 ? 3.515 -8.950 -21.830 1.00 94.38 426 ASP A CA 1
ATOM 3473 C C . ASP A 1 426 ? 3.234 -8.130 -23.100 1.00 94.38 426 ASP A C 1
ATOM 3475 O O . ASP A 1 426 ? 2.571 -7.095 -23.056 1.00 94.38 426 ASP A O 1
ATOM 3479 N N . TYR A 1 427 ? 3.660 -8.632 -24.260 1.00 94.31 427 TYR A N 1
ATOM 3480 C CA . TYR A 1 427 ? 3.307 -8.071 -25.567 1.00 94.31 427 TYR A CA 1
ATOM 3481 C C . TYR A 1 427 ? 1.971 -8.630 -26.062 1.00 94.31 427 TYR A C 1
ATOM 3483 O O . TYR A 1 427 ? 1.128 -7.891 -26.571 1.00 94.31 427 TYR A O 1
ATOM 3491 N N . TRP A 1 428 ? 1.747 -9.933 -25.884 1.00 94.81 428 TRP A N 1
ATOM 3492 C CA . TRP A 1 428 ? 0.520 -10.617 -26.290 1.00 94.81 428 TRP A CA 1
ATOM 3493 C C . TRP A 1 428 ? -0.734 -10.007 -25.650 1.00 94.81 428 TRP A C 1
ATOM 3495 O O . TRP A 1 428 ? -1.724 -9.764 -26.344 1.00 94.81 428 TRP A O 1
ATOM 3505 N N . ILE A 1 429 ? -0.668 -9.677 -24.354 1.00 95.56 429 ILE A N 1
ATOM 3506 C CA . ILE A 1 429 ? -1.764 -9.025 -23.622 1.00 95.56 429 ILE A CA 1
ATOM 3507 C C . ILE A 1 429 ? -2.105 -7.622 -24.165 1.00 95.56 429 ILE A C 1
ATOM 3509 O O . ILE A 1 429 ? -3.190 -7.107 -23.924 1.00 95.56 429 ILE A O 1
ATOM 3513 N N . LEU A 1 430 ? -1.216 -6.988 -24.931 1.00 96.06 430 LEU A N 1
ATOM 3514 C CA . LEU A 1 430 ? -1.461 -5.672 -25.531 1.00 96.06 430 LEU A CA 1
ATOM 3515 C C . LEU A 1 430 ? -1.879 -5.750 -27.002 1.00 96.06 430 LEU A C 1
ATOM 3517 O O . LEU A 1 430 ? -2.606 -4.878 -27.474 1.00 96.06 430 LEU A O 1
ATOM 3521 N N . LEU A 1 431 ? -1.482 -6.802 -27.722 1.00 93.88 431 LEU A N 1
ATOM 3522 C CA . LEU A 1 431 ? -1.804 -6.973 -29.142 1.00 93.88 431 LEU A CA 1
ATOM 3523 C C . LEU A 1 431 ? -3.285 -7.289 -29.396 1.00 93.88 431 LEU A C 1
ATOM 3525 O O . LEU A 1 431 ? -3.873 -6.744 -30.331 1.00 93.88 431 LEU A O 1
ATOM 3529 N N . ILE A 1 432 ? -3.914 -8.119 -28.560 1.00 93.06 432 ILE A N 1
ATOM 3530 C CA . ILE A 1 432 ? -5.336 -8.472 -28.722 1.00 93.06 432 ILE A CA 1
ATOM 3531 C C . ILE A 1 432 ? -6.261 -7.248 -28.579 1.00 93.06 432 ILE A C 1
ATOM 3533 O O . ILE A 1 432 ? -7.111 -7.051 -29.451 1.00 93.06 432 ILE A O 1
ATOM 3537 N N . PRO A 1 433 ? -6.104 -6.369 -27.566 1.00 94.69 433 PRO A N 1
ATOM 3538 C CA . PRO A 1 433 ? -6.872 -5.129 -27.500 1.00 94.69 433 PRO A CA 1
ATOM 3539 C C . PRO A 1 433 ? -6.711 -4.252 -28.752 1.00 94.69 433 PRO A C 1
ATOM 3541 O O . PRO A 1 433 ? -7.712 -3.726 -29.235 1.00 94.69 433 PRO A O 1
ATOM 3544 N N . ILE A 1 434 ? -5.505 -4.157 -29.334 1.00 92.81 434 ILE A N 1
ATOM 3545 C CA . ILE A 1 434 ? -5.270 -3.411 -30.587 1.00 92.81 434 ILE A CA 1
ATOM 3546 C C . ILE A 1 434 ? -6.097 -4.001 -31.738 1.00 92.81 434 ILE A C 1
ATOM 3548 O O . ILE A 1 434 ? -6.794 -3.255 -32.427 1.00 92.81 434 ILE A O 1
ATOM 3552 N N . TYR A 1 435 ? -6.072 -5.327 -31.922 1.00 90.31 435 TYR A N 1
ATOM 3553 C CA . TYR A 1 435 ? -6.838 -6.011 -32.976 1.00 90.31 435 TYR A CA 1
ATOM 3554 C C . TYR A 1 435 ? -8.348 -5.748 -32.860 1.00 90.31 435 TYR A C 1
ATOM 3556 O O . TYR A 1 435 ? -9.037 -5.523 -33.855 1.00 90.31 435 TYR A O 1
ATOM 3564 N N . HIS A 1 436 ? -8.854 -5.688 -31.628 1.00 92.12 436 HIS A N 1
ATOM 3565 C CA . HIS A 1 436 ? -10.255 -5.389 -31.329 1.00 92.12 436 HIS A CA 1
ATOM 3566 C C . HIS A 1 436 ? -10.575 -3.888 -31.205 1.00 92.12 436 HIS A C 1
ATOM 3568 O O . HIS A 1 436 ? -11.685 -3.542 -30.800 1.00 92.12 436 HIS A O 1
ATOM 3574 N N . GLN A 1 437 ? -9.645 -2.997 -31.573 1.00 93.88 437 GLN A N 1
ATOM 3575 C CA . GLN A 1 437 ? -9.809 -1.535 -31.524 1.00 93.88 437 GLN A CA 1
ATOM 3576 C C . GLN A 1 437 ? -10.149 -0.998 -30.121 1.00 93.88 437 GLN A C 1
ATOM 3578 O O . GLN A 1 437 ? -10.822 0.023 -29.969 1.00 93.88 437 GLN A O 1
ATOM 3583 N N . ILE A 1 438 ? -9.678 -1.683 -29.080 1.00 96.19 438 ILE A N 1
ATOM 3584 C CA . ILE A 1 438 ? -9.779 -1.231 -27.694 1.00 96.19 438 ILE A CA 1
ATOM 3585 C C . ILE A 1 438 ? -8.661 -0.212 -27.433 1.00 96.19 438 ILE A C 1
ATOM 3587 O O . ILE A 1 438 ? -7.505 -0.485 -27.762 1.00 96.19 438 ILE A O 1
ATOM 3591 N N . PRO A 1 439 ? -8.956 0.950 -26.821 1.00 97.06 439 PRO A N 1
ATOM 3592 C CA . PRO A 1 439 ? -7.937 1.948 -26.523 1.00 97.06 439 PRO A CA 1
ATOM 3593 C C . PRO A 1 439 ? -6.828 1.406 -25.614 1.00 97.06 439 PRO A C 1
ATOM 3595 O O . PRO A 1 439 ? -7.108 0.816 -24.569 1.00 97.06 439 PRO A O 1
ATOM 3598 N N . LEU A 1 440 ? -5.577 1.685 -25.978 1.00 97.38 440 LEU A N 1
ATOM 3599 C CA . LEU A 1 440 ? -4.411 1.490 -25.120 1.00 97.38 440 LEU A CA 1
ATOM 3600 C C . LEU A 1 440 ? -4.020 2.816 -24.458 1.00 97.38 440 LEU A C 1
ATOM 3602 O O . LEU A 1 440 ? -3.991 3.875 -25.095 1.00 97.38 440 LEU A O 1
ATOM 3606 N N . LYS A 1 441 ? -3.699 2.759 -23.168 1.00 96.00 441 LYS A N 1
ATOM 3607 C CA . LYS A 1 441 ? -3.295 3.909 -22.358 1.00 96.00 441 LYS A CA 1
ATOM 3608 C C . LYS A 1 441 ? -1.978 3.602 -21.657 1.00 96.00 441 LYS A C 1
ATOM 3610 O O . LYS A 1 441 ? -1.941 2.775 -20.749 1.00 96.00 441 LYS A O 1
ATOM 3615 N N . TYR A 1 442 ? -0.914 4.265 -22.087 1.00 90.62 442 TYR A N 1
ATOM 3616 C CA . TYR A 1 442 ? 0.415 4.095 -21.512 1.00 90.62 442 TYR A CA 1
ATOM 3617 C C . TYR A 1 442 ? 0.610 5.062 -20.345 1.00 90.62 442 TYR A C 1
ATOM 3619 O O . TYR A 1 442 ? 0.380 6.261 -20.492 1.00 90.62 442 TYR A O 1
ATOM 3627 N N . ILE A 1 443 ? 1.029 4.561 -19.185 1.00 82.56 443 ILE A N 1
ATOM 3628 C CA . ILE A 1 443 ? 1.356 5.395 -18.030 1.00 82.56 443 ILE A CA 1
ATOM 3629 C C . ILE A 1 443 ? 2.792 5.901 -18.185 1.00 82.56 443 ILE A C 1
ATOM 3631 O O . ILE A 1 443 ? 3.749 5.166 -17.963 1.00 82.56 443 ILE A O 1
ATOM 3635 N N . GLY A 1 444 ? 2.935 7.176 -18.549 1.00 68.50 444 GLY A N 1
ATOM 3636 C CA . GLY A 1 444 ? 4.236 7.821 -18.738 1.00 68.50 444 GLY A CA 1
ATOM 3637 C C . GLY A 1 444 ? 4.937 8.215 -17.436 1.00 68.50 444 GLY A C 1
ATOM 3638 O O . GLY A 1 444 ? 6.151 8.407 -17.432 1.00 68.50 444 GLY A O 1
ATOM 3639 N N . THR A 1 445 ? 4.195 8.327 -16.330 1.00 67.56 445 THR A N 1
ATOM 3640 C CA . THR A 1 445 ? 4.766 8.625 -15.010 1.00 67.56 445 THR A CA 1
ATOM 3641 C C . THR A 1 445 ? 5.242 7.333 -14.338 1.00 67.56 445 THR A C 1
ATOM 3643 O O . THR A 1 445 ? 4.418 6.445 -14.112 1.00 67.56 445 THR A O 1
ATOM 3646 N N . PRO A 1 446 ? 6.526 7.216 -13.959 1.00 66.44 446 PRO A N 1
ATOM 3647 C CA . PRO A 1 446 ? 7.020 6.024 -13.283 1.00 66.44 446 PRO A CA 1
ATOM 3648 C C . PRO A 1 446 ? 6.361 5.804 -11.916 1.00 66.44 446 PRO A C 1
ATOM 3650 O O . PRO A 1 446 ? 6.364 6.695 -11.068 1.00 66.44 446 PRO A O 1
ATOM 3653 N N . PHE A 1 447 ? 5.823 4.604 -11.687 1.00 75.62 447 PHE A N 1
ATOM 3654 C CA . PHE A 1 447 ? 5.287 4.208 -10.377 1.00 75.62 447 PHE A CA 1
ATOM 3655 C C . PHE A 1 447 ? 5.589 2.755 -9.991 1.00 75.62 447 PHE A C 1
ATOM 3657 O O . PHE A 1 447 ? 5.596 2.460 -8.798 1.00 75.62 447 PHE A O 1
ATOM 3664 N N . GLY A 1 448 ? 5.833 1.869 -10.965 1.00 82.94 448 GLY A N 1
ATOM 3665 C CA . GLY A 1 448 ? 6.206 0.469 -10.753 1.00 82.94 448 GLY A CA 1
ATOM 3666 C C . GLY A 1 448 ? 7.714 0.256 -10.875 1.00 82.94 448 GLY A C 1
ATOM 3667 O O . GLY A 1 448 ? 8.305 0.567 -11.908 1.00 82.94 448 GLY A O 1
ATOM 3668 N N . TYR A 1 449 ? 8.329 -0.284 -9.828 1.00 83.50 449 TYR A N 1
ATOM 3669 C CA . TYR A 1 449 ? 9.777 -0.410 -9.686 1.00 83.50 449 TYR A CA 1
ATOM 3670 C C . TYR A 1 449 ? 10.179 -1.858 -9.438 1.00 83.50 449 TYR A C 1
ATOM 3672 O O . TYR A 1 449 ? 9.512 -2.577 -8.701 1.00 83.50 449 TYR A O 1
ATOM 3680 N N . HIS A 1 450 ? 11.297 -2.265 -10.016 1.00 90.44 450 HIS A N 1
ATOM 3681 C CA . HIS A 1 450 ? 11.788 -3.632 -9.996 1.00 90.44 450 HIS A CA 1
ATOM 3682 C C . HIS A 1 450 ? 13.248 -3.641 -9.564 1.00 90.44 450 HIS A C 1
ATOM 3684 O O . HIS A 1 450 ? 14.084 -2.940 -10.136 1.00 90.44 450 HIS A O 1
ATOM 3690 N N . VAL A 1 451 ? 13.563 -4.436 -8.544 1.00 80.31 451 VAL A N 1
ATOM 3691 C CA . VAL A 1 451 ? 14.951 -4.622 -8.117 1.00 80.31 451 VAL A CA 1
ATOM 3692 C C . VAL A 1 451 ? 15.650 -5.486 -9.158 1.00 80.31 451 VAL A C 1
ATOM 3694 O O . VAL A 1 451 ? 15.324 -6.660 -9.307 1.00 80.31 451 VAL A O 1
ATOM 3697 N N . TYR A 1 452 ? 16.600 -4.908 -9.887 1.00 83.44 452 TYR A N 1
ATOM 3698 C CA . TYR A 1 452 ? 17.268 -5.576 -10.992 1.00 83.44 452 TYR A CA 1
ATOM 3699 C C . TYR A 1 452 ? 17.959 -6.864 -10.529 1.00 83.44 452 TYR A C 1
ATOM 3701 O O . TYR A 1 452 ? 18.818 -6.861 -9.644 1.00 83.44 452 TYR A O 1
ATOM 3709 N N . HIS A 1 453 ? 17.634 -7.973 -11.192 1.00 79.50 453 HIS A N 1
ATOM 3710 C CA . HIS A 1 453 ? 18.325 -9.249 -11.046 1.00 79.50 453 HIS A CA 1
ATOM 3711 C C . HIS A 1 453 ? 18.650 -9.853 -12.422 1.00 79.50 453 HIS A C 1
ATOM 3713 O O . HIS A 1 453 ? 17.898 -9.659 -13.381 1.00 79.50 453 HIS A O 1
ATOM 3719 N N . PRO A 1 454 ? 19.776 -10.583 -12.570 1.00 74.50 454 PRO A N 1
ATOM 3720 C CA . PRO A 1 454 ? 20.161 -11.167 -13.850 1.00 74.50 454 PRO A CA 1
ATOM 3721 C C . PRO A 1 454 ? 19.143 -12.204 -14.330 1.00 74.50 454 PRO A C 1
ATOM 3723 O O . PRO A 1 454 ? 18.983 -13.276 -13.736 1.00 74.50 454 PRO A O 1
ATOM 3726 N N . GLN A 1 455 ? 18.501 -11.919 -15.457 1.00 68.44 455 GLN A N 1
ATOM 3727 C CA . GLN A 1 455 ? 17.534 -12.826 -16.057 1.00 68.44 455 GLN A CA 1
ATOM 3728 C C . GLN A 1 455 ? 18.245 -13.913 -16.880 1.00 68.44 455 GLN A C 1
ATOM 3730 O O . GLN A 1 455 ? 19.201 -13.654 -17.611 1.00 68.44 455 GLN A O 1
ATOM 3735 N N . ARG A 1 456 ? 17.779 -15.162 -16.761 1.00 68.38 456 ARG A N 1
ATOM 3736 C CA . ARG A 1 456 ? 18.288 -16.318 -17.521 1.00 68.38 456 ARG A CA 1
ATOM 3737 C C . ARG A 1 456 ? 17.189 -16.867 -18.420 1.00 68.38 456 ARG A C 1
ATOM 3739 O O . ARG A 1 456 ? 16.521 -17.838 -18.067 1.00 68.38 456 ARG A O 1
ATOM 3746 N N . TRP A 1 457 ? 16.986 -16.217 -19.558 1.00 70.12 457 TRP A N 1
ATOM 3747 C CA . TRP A 1 457 ? 15.980 -16.631 -20.530 1.00 70.12 457 TRP A CA 1
ATOM 3748 C C . TRP A 1 457 ? 16.466 -17.785 -21.406 1.00 70.12 457 TRP A C 1
ATOM 3750 O O . TRP A 1 457 ? 17.622 -17.810 -21.825 1.00 70.12 457 TRP A O 1
ATOM 3760 N N . ASN A 1 458 ? 15.562 -18.715 -21.724 1.00 81.19 458 ASN A N 1
ATOM 3761 C CA . ASN A 1 458 ? 15.791 -19.691 -22.785 1.00 81.19 458 ASN A CA 1
ATOM 3762 C C . ASN A 1 458 ? 15.408 -19.060 -24.131 1.00 81.19 458 ASN A C 1
ATOM 3764 O O . ASN A 1 458 ? 14.240 -18.741 -24.349 1.00 81.19 458 ASN A O 1
ATOM 3768 N N . VAL A 1 459 ? 16.388 -18.892 -25.020 1.00 83.44 459 VAL A N 1
ATOM 3769 C CA . VAL A 1 459 ? 16.216 -18.294 -26.353 1.00 83.44 459 VAL A CA 1
ATOM 3770 C C . VAL A 1 459 ? 15.228 -19.085 -27.220 1.00 83.44 459 VAL A C 1
ATOM 3772 O O . VAL A 1 459 ? 14.480 -18.479 -27.979 1.00 83.44 459 VAL A O 1
ATOM 3775 N N . GLU A 1 460 ? 15.152 -20.411 -27.080 1.00 87.00 460 GLU A N 1
ATOM 3776 C CA . GLU A 1 460 ? 14.208 -21.242 -27.846 1.00 87.00 460 GLU A CA 1
ATOM 3777 C C . GLU A 1 460 ? 12.752 -20.863 -27.547 1.00 87.00 460 GLU A C 1
ATOM 3779 O O . GLU A 1 460 ? 11.937 -20.754 -28.464 1.00 87.00 460 GLU A O 1
ATOM 3784 N N . ASN A 1 461 ? 12.442 -20.549 -26.283 1.00 90.25 461 ASN A N 1
ATOM 3785 C CA . ASN A 1 461 ? 11.106 -20.103 -25.884 1.00 90.25 461 ASN A CA 1
ATOM 3786 C C . ASN A 1 461 ? 10.742 -18.761 -26.538 1.00 90.25 461 ASN A C 1
ATOM 3788 O O . ASN A 1 461 ? 9.577 -18.532 -26.854 1.00 90.25 461 ASN A O 1
ATOM 3792 N N . TRP A 1 462 ? 11.720 -17.877 -26.771 1.00 89.31 462 TRP A N 1
ATOM 3793 C CA . TRP A 1 462 ? 11.462 -16.610 -27.456 1.00 89.31 462 TRP A CA 1
ATOM 3794 C C . TRP A 1 462 ? 11.029 -16.825 -28.910 1.00 89.31 462 TRP A C 1
ATOM 3796 O O . TRP A 1 462 ? 10.082 -16.179 -29.348 1.00 89.31 462 TRP A O 1
ATOM 3806 N N . TYR A 1 463 ? 11.682 -17.726 -29.650 1.00 90.00 463 TYR A N 1
ATOM 3807 C CA . TYR A 1 463 ? 11.281 -18.035 -31.029 1.00 90.00 463 TYR A CA 1
ATOM 3808 C C . TYR A 1 463 ? 9.937 -18.767 -31.082 1.00 90.00 463 TYR A C 1
ATOM 3810 O O . TYR A 1 463 ? 9.081 -18.405 -31.884 1.00 90.00 463 TYR A O 1
ATOM 3818 N N . TYR A 1 464 ? 9.710 -19.720 -30.172 1.00 91.31 464 TYR A N 1
ATOM 3819 C CA . TYR A 1 464 ? 8.444 -20.451 -30.085 1.00 91.31 464 TYR A CA 1
ATOM 3820 C C . TYR A 1 464 ? 7.229 -19.515 -29.949 1.00 91.31 464 TYR A C 1
ATOM 3822 O O . TYR A 1 464 ? 6.268 -19.621 -30.709 1.00 91.31 464 TYR A O 1
ATOM 3830 N N . PHE A 1 465 ? 7.274 -18.561 -29.014 1.00 92.06 465 PHE A N 1
ATOM 3831 C CA . PHE A 1 465 ? 6.167 -17.621 -28.804 1.00 92.06 465 PHE A CA 1
ATOM 3832 C C . PHE A 1 465 ? 6.100 -16.511 -29.864 1.00 92.06 465 PHE A C 1
ATOM 3834 O O . PHE A 1 465 ? 5.001 -16.051 -30.177 1.00 92.06 465 PHE A O 1
ATOM 3841 N N . LYS A 1 466 ? 7.230 -16.127 -30.482 1.00 90.38 466 LYS A N 1
ATOM 3842 C CA . LYS A 1 466 ? 7.231 -15.266 -31.679 1.00 90.38 466 LYS A CA 1
ATOM 3843 C C . LYS A 1 466 ? 6.366 -15.883 -32.784 1.00 90.38 466 LYS A C 1
ATOM 3845 O O . LYS A 1 466 ? 5.510 -15.196 -33.338 1.00 90.38 466 LYS A O 1
ATOM 3850 N N . ASP A 1 467 ? 6.560 -17.168 -33.078 1.00 89.12 467 ASP A N 1
ATOM 3851 C CA . ASP A 1 467 ? 5.823 -17.858 -34.145 1.00 89.12 467 ASP A CA 1
ATOM 3852 C C . ASP A 1 467 ? 4.318 -17.929 -33.860 1.00 89.12 467 ASP A C 1
ATOM 3854 O O . ASP A 1 467 ? 3.507 -17.935 -34.784 1.00 89.12 467 ASP A O 1
ATOM 3858 N N . ILE A 1 468 ? 3.926 -17.956 -32.583 1.00 90.88 468 ILE A N 1
ATOM 3859 C CA . ILE A 1 468 ? 2.522 -17.876 -32.170 1.00 90.88 468 ILE A CA 1
ATOM 3860 C C . ILE A 1 468 ? 1.963 -16.474 -32.423 1.00 90.88 468 ILE A C 1
ATOM 3862 O O . ILE A 1 468 ? 0.914 -16.364 -33.054 1.00 90.88 468 ILE A O 1
ATOM 3866 N N . ILE A 1 469 ? 2.663 -15.409 -32.009 1.00 89.31 469 ILE A N 1
ATOM 3867 C CA . ILE A 1 469 ? 2.238 -14.021 -32.270 1.00 89.31 469 ILE A CA 1
ATOM 3868 C C . ILE A 1 469 ? 2.021 -13.792 -33.770 1.00 89.31 469 ILE A C 1
ATOM 3870 O O . ILE A 1 469 ? 1.001 -13.231 -34.166 1.00 89.31 469 ILE A O 1
ATOM 3874 N N . LEU A 1 470 ? 2.941 -14.268 -34.614 1.00 86.25 470 LEU A N 1
ATOM 3875 C CA . LEU A 1 470 ? 2.871 -14.088 -36.067 1.00 86.25 470 LEU A CA 1
ATOM 3876 C C . LEU A 1 470 ? 1.632 -14.725 -36.7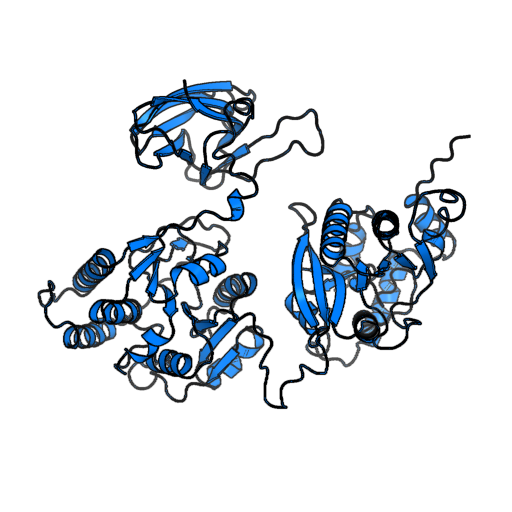19 1.00 86.25 470 LEU A C 1
ATOM 3878 O O . LEU A 1 470 ? 1.229 -14.279 -37.790 1.00 86.25 470 LEU A O 1
ATOM 3882 N N . LYS A 1 471 ? 0.988 -15.717 -36.086 1.00 85.00 471 LYS A N 1
ATOM 3883 C CA . LYS A 1 471 ? -0.279 -16.293 -36.582 1.00 85.00 471 LYS A CA 1
ATOM 3884 C C . LYS A 1 471 ? -1.462 -15.332 -36.457 1.00 85.00 471 LYS A C 1
ATOM 3886 O O . LYS A 1 471 ? -2.439 -15.497 -37.179 1.00 85.00 471 LYS A O 1
ATOM 3891 N N . HIS A 1 472 ? -1.382 -14.366 -35.542 1.00 79.75 472 HIS A N 1
ATOM 3892 C CA . HIS A 1 472 ? -2.490 -13.483 -35.162 1.00 79.75 472 HIS A CA 1
ATOM 3893 C C . HIS A 1 472 ? -2.359 -12.054 -35.707 1.00 79.75 472 HIS A C 1
ATOM 3895 O O . HIS A 1 472 ? -3.266 -11.245 -35.538 1.00 79.75 472 HIS A O 1
ATOM 3901 N N . VAL A 1 473 ? -1.256 -11.723 -36.383 1.00 70.75 473 VAL A N 1
ATOM 3902 C CA . VAL A 1 473 ? -1.021 -10.389 -36.961 1.00 70.75 473 VAL A CA 1
ATOM 3903 C C . VAL A 1 473 ? -1.243 -10.451 -38.479 1.00 70.75 473 VAL A C 1
ATOM 3905 O O . VAL A 1 473 ? -0.359 -10.859 -39.226 1.00 70.75 473 VAL A O 1
ATOM 3908 N N . GLU A 1 474 ? -2.441 -10.064 -38.944 1.00 58.53 474 GLU A N 1
ATOM 3909 C CA . GLU A 1 474 ? -2.903 -10.293 -40.332 1.00 58.53 474 GLU A CA 1
ATOM 3910 C C . GLU A 1 474 ? -2.186 -9.470 -41.420 1.00 58.53 474 GLU A C 1
ATOM 3912 O O . GLU A 1 474 ? -2.212 -9.859 -42.586 1.00 58.53 474 GLU A O 1
ATOM 3917 N N . GLN A 1 475 ? -1.506 -8.373 -41.081 1.00 54.69 475 GLN A N 1
ATOM 3918 C CA . GLN A 1 475 ? -0.576 -7.678 -41.979 1.00 54.69 475 GLN A CA 1
ATOM 3919 C C . GLN A 1 475 ? 0.504 -7.002 -41.147 1.00 54.69 475 GLN A C 1
ATOM 3921 O O . GLN A 1 475 ? 0.217 -6.037 -40.434 1.00 54.69 475 GLN A O 1
ATOM 3926 N N . PRO A 1 476 ? 1.747 -7.476 -41.199 1.00 44.94 476 PRO A N 1
ATOM 3927 C CA . PRO A 1 476 ? 2.768 -6.876 -40.389 1.00 44.94 476 PRO A CA 1
ATOM 3928 C C . PRO A 1 476 ? 3.326 -5.648 -41.142 1.00 44.94 476 PRO A C 1
ATOM 3930 O O . PRO A 1 476 ? 3.589 -5.725 -42.340 1.00 44.94 476 PRO A O 1
ATOM 3933 N N . PRO A 1 477 ? 3.625 -4.522 -40.472 1.00 47.16 477 PRO A N 1
ATOM 3934 C CA . PRO A 1 477 ? 4.791 -3.740 -40.879 1.00 47.16 477 PRO A CA 1
ATOM 3935 C C . PRO A 1 477 ? 6.100 -4.530 -40.643 1.00 47.16 477 PRO A C 1
ATOM 3937 O O . PRO A 1 477 ? 7.178 -4.047 -40.964 1.00 47.16 477 PRO A O 1
ATOM 3940 N N . LEU A 1 478 ? 6.006 -5.723 -40.049 1.00 54.03 478 LEU A N 1
ATOM 3941 C CA . LEU A 1 478 ? 7.088 -6.632 -39.701 1.00 54.03 478 LEU A CA 1
ATOM 3942 C C . LEU A 1 478 ? 7.364 -7.617 -40.848 1.00 54.03 478 LEU A C 1
ATOM 3944 O O . LEU A 1 478 ? 6.659 -8.609 -41.032 1.00 54.03 478 LEU A O 1
ATOM 3948 N N . GLU A 1 479 ? 8.431 -7.390 -41.604 1.00 53.97 479 GLU A N 1
ATOM 3949 C CA . GLU A 1 479 ? 9.078 -8.500 -42.307 1.00 53.97 479 GLU A CA 1
ATOM 39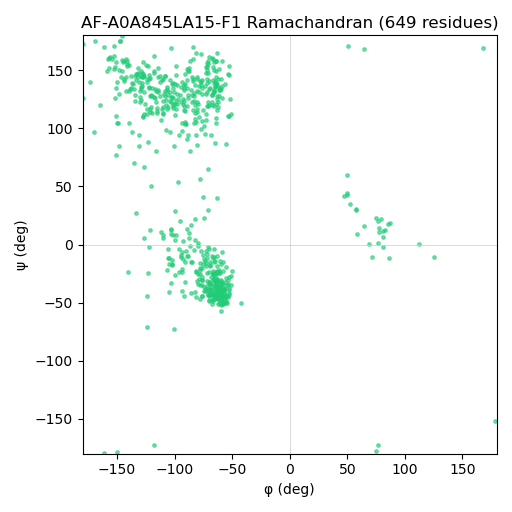50 C C . GLU A 1 479 ? 9.390 -9.621 -41.292 1.00 53.97 479 GLU A C 1
ATOM 3952 O O . GLU A 1 479 ? 9.506 -9.367 -40.088 1.00 53.97 479 GLU A O 1
ATOM 3957 N N . ASN A 1 480 ? 9.470 -10.877 -41.745 1.00 56.78 480 ASN A N 1
ATOM 3958 C CA . ASN A 1 480 ? 9.852 -11.991 -40.876 1.00 56.78 480 ASN A CA 1
ATOM 3959 C C . ASN A 1 480 ? 11.308 -11.787 -40.422 1.00 56.78 480 ASN A C 1
ATOM 3961 O O . ASN A 1 480 ? 12.244 -12.217 -41.084 1.00 56.78 480 ASN A O 1
ATOM 3965 N N . GLU A 1 481 ? 11.481 -11.045 -39.333 1.00 60.59 481 GLU A N 1
ATOM 3966 C CA . GLU A 1 481 ? 12.775 -10.612 -38.831 1.00 60.59 481 GLU A CA 1
ATOM 3967 C C . GLU A 1 481 ? 13.423 -11.750 -38.041 1.00 60.59 481 GLU A C 1
ATOM 3969 O O . GLU A 1 481 ? 12.931 -12.132 -36.973 1.00 60.59 481 GLU A O 1
ATOM 3974 N N . ASP A 1 482 ? 14.536 -12.289 -38.535 1.00 68.25 482 ASP A N 1
ATOM 3975 C CA . ASP A 1 482 ? 15.259 -13.377 -37.865 1.00 68.25 482 ASP A CA 1
ATOM 3976 C C . ASP A 1 482 ? 15.862 -12.936 -36.519 1.00 68.25 482 ASP A C 1
ATOM 3978 O O . ASP A 1 482 ? 16.042 -13.755 -35.618 1.00 68.25 482 ASP A O 1
ATOM 3982 N N . ASN A 1 483 ? 16.132 -11.639 -36.331 1.00 82.19 483 ASN A N 1
ATOM 3983 C CA . ASN A 1 483 ? 16.628 -11.112 -35.066 1.00 82.19 483 ASN A CA 1
ATOM 3984 C C . ASN A 1 483 ? 15.492 -10.881 -34.057 1.00 82.19 483 ASN A C 1
ATOM 3986 O O . ASN A 1 483 ? 14.773 -9.882 -34.104 1.00 82.19 483 ASN A O 1
ATOM 3990 N N . ILE A 1 484 ? 15.404 -11.765 -33.064 1.00 82.38 484 ILE A N 1
ATOM 3991 C CA . ILE A 1 484 ? 14.386 -11.732 -32.007 1.00 82.38 484 ILE A CA 1
ATOM 3992 C C . ILE A 1 484 ? 14.335 -10.413 -31.211 1.00 82.38 484 ILE A C 1
ATOM 3994 O O . ILE A 1 484 ? 13.260 -9.977 -30.800 1.00 82.38 484 ILE A O 1
ATOM 3998 N N . TYR A 1 485 ? 15.473 -9.732 -31.032 1.00 81.75 485 TYR A N 1
ATOM 3999 C CA . TYR A 1 485 ? 15.529 -8.443 -30.336 1.00 81.75 485 TYR A CA 1
ATOM 4000 C C . TYR A 1 485 ? 15.011 -7.297 -31.198 1.00 81.75 485 TYR A C 1
ATOM 4002 O O . TYR A 1 485 ? 14.425 -6.354 -30.663 1.00 81.75 485 TYR A O 1
ATOM 4010 N N . HIS A 1 486 ? 15.250 -7.361 -32.511 1.00 83.31 486 HIS A N 1
ATOM 4011 C CA . HIS A 1 486 ? 14.687 -6.395 -33.446 1.00 83.31 486 HIS A CA 1
ATOM 4012 C C . HIS A 1 486 ? 13.184 -6.616 -33.587 1.00 83.31 486 HIS A C 1
ATOM 4014 O O . HIS A 1 486 ? 12.426 -5.660 -33.474 1.00 83.31 486 HIS A O 1
ATOM 4020 N N . PHE A 1 487 ? 12.743 -7.872 -33.695 1.00 84.62 487 PHE A N 1
ATOM 4021 C CA . PHE A 1 487 ? 11.324 -8.219 -33.669 1.00 84.62 487 PHE A CA 1
ATOM 4022 C C . PHE A 1 487 ? 10.626 -7.641 -32.423 1.00 84.62 487 PHE A C 1
ATOM 4024 O O . PHE A 1 487 ? 9.593 -6.987 -32.548 1.00 84.62 487 PHE A O 1
ATOM 4031 N N . GLY A 1 488 ? 11.238 -7.770 -31.238 1.00 85.81 488 GLY A N 1
ATOM 4032 C CA . GLY A 1 488 ? 10.719 -7.165 -30.003 1.00 85.81 488 GLY A CA 1
ATOM 4033 C C . GLY A 1 488 ? 10.619 -5.643 -30.060 1.00 85.81 488 GLY A C 1
ATOM 4034 O O . GLY A 1 488 ? 9.609 -5.083 -29.645 1.00 85.81 488 GLY A O 1
ATOM 4035 N N . GLU A 1 489 ? 11.619 -4.972 -30.638 1.00 84.81 489 GLU A N 1
ATOM 4036 C CA . GLU A 1 489 ? 11.572 -3.522 -30.849 1.00 84.81 489 GLU A CA 1
ATOM 4037 C C . GLU A 1 489 ? 10.425 -3.120 -31.778 1.00 84.81 489 GLU A C 1
ATOM 4039 O O . GLU A 1 489 ? 9.689 -2.187 -31.478 1.00 84.81 489 GLU A O 1
ATOM 4044 N N . VAL A 1 490 ? 10.235 -3.826 -32.893 1.00 85.50 490 VAL A N 1
ATOM 4045 C CA . VAL A 1 490 ? 9.183 -3.479 -33.853 1.00 85.50 490 VAL A CA 1
ATOM 4046 C C . VAL A 1 490 ? 7.795 -3.675 -33.240 1.00 85.50 490 VAL A C 1
ATOM 4048 O O . VAL A 1 490 ? 6.941 -2.802 -33.409 1.00 85.50 490 VAL A O 1
ATOM 4051 N N . ILE A 1 491 ? 7.566 -4.755 -32.480 1.00 87.56 491 ILE A N 1
ATOM 4052 C CA . ILE A 1 491 ? 6.293 -4.954 -31.770 1.00 87.56 491 ILE A CA 1
ATOM 4053 C C . ILE A 1 491 ? 6.103 -3.877 -30.690 1.00 87.56 491 ILE A C 1
ATOM 4055 O O . ILE A 1 491 ? 5.018 -3.307 -30.599 1.00 87.56 491 ILE A O 1
ATOM 4059 N N . TYR A 1 492 ? 7.139 -3.543 -29.912 1.00 89.12 492 TYR A N 1
ATOM 4060 C CA . TYR A 1 492 ? 7.068 -2.462 -28.921 1.00 89.12 492 TYR A CA 1
ATOM 4061 C C . TYR A 1 492 ? 6.656 -1.134 -29.570 1.00 89.12 492 TYR A C 1
ATOM 4063 O O . TYR A 1 492 ? 5.700 -0.491 -29.142 1.00 89.12 492 TYR A O 1
ATOM 4071 N N . GLN A 1 493 ? 7.328 -0.746 -30.656 1.00 88.06 493 GLN A N 1
ATOM 4072 C CA . GLN A 1 493 ? 7.018 0.480 -31.393 1.00 88.06 493 GLN A CA 1
ATOM 4073 C C . GLN A 1 493 ? 5.605 0.449 -31.984 1.00 88.06 493 GLN A C 1
ATOM 4075 O O . GLN A 1 493 ? 4.926 1.475 -32.014 1.00 88.06 493 GLN A O 1
ATOM 4080 N N . TYR A 1 494 ? 5.146 -0.717 -32.443 1.00 89.19 494 TYR A N 1
ATOM 4081 C CA . TYR A 1 494 ? 3.775 -0.901 -32.903 1.00 89.19 494 TYR A CA 1
ATOM 4082 C C . TYR A 1 494 ? 2.771 -0.653 -31.768 1.00 89.19 494 TYR A C 1
ATOM 4084 O O . TYR A 1 494 ? 1.889 0.188 -31.925 1.00 89.19 494 TYR A O 1
ATOM 4092 N N . ILE A 1 495 ? 2.954 -1.284 -30.603 1.00 91.88 495 ILE A N 1
ATOM 4093 C CA . ILE A 1 495 ? 2.117 -1.073 -29.410 1.00 91.88 495 ILE A CA 1
ATOM 4094 C C . ILE A 1 495 ? 2.085 0.409 -29.020 1.00 91.88 495 ILE A C 1
ATOM 4096 O O . ILE A 1 495 ? 1.008 0.981 -28.858 1.00 91.88 495 ILE A O 1
ATOM 4100 N N . MET A 1 496 ? 3.250 1.055 -28.932 1.00 89.75 496 MET A N 1
ATOM 4101 C CA . MET A 1 496 ? 3.350 2.455 -28.514 1.00 89.75 496 MET A CA 1
ATOM 4102 C C . MET A 1 496 ? 2.686 3.427 -29.496 1.00 89.75 496 MET A C 1
ATOM 4104 O O . MET A 1 496 ? 2.109 4.417 -29.061 1.00 89.75 496 MET A O 1
ATOM 4108 N N . ARG A 1 497 ? 2.682 3.141 -30.806 1.00 89.94 497 ARG A N 1
ATOM 4109 C CA . ARG A 1 497 ? 1.941 3.943 -31.804 1.00 89.94 497 ARG A CA 1
ATOM 4110 C C . ARG A 1 497 ? 0.422 3.857 -31.643 1.00 89.94 497 ARG A C 1
ATOM 4112 O O . ARG A 1 497 ? -0.280 4.761 -32.090 1.00 89.94 497 ARG A O 1
ATOM 4119 N N . HIS A 1 498 ? -0.076 2.774 -31.049 1.00 90.88 498 HIS A N 1
ATOM 4120 C CA . HIS A 1 498 ? -1.496 2.569 -30.759 1.00 90.88 498 HIS A CA 1
ATOM 4121 C C . HIS A 1 498 ? -1.890 3.008 -29.341 1.00 90.88 498 HIS A C 1
ATOM 4123 O O . HIS A 1 498 ? -3.083 3.095 -29.038 1.00 90.88 498 HIS A O 1
ATOM 4129 N N . ALA A 1 499 ? -0.916 3.297 -28.478 1.00 90.31 499 ALA A N 1
ATOM 4130 C CA . ALA A 1 499 ? -1.148 3.773 -27.127 1.00 90.31 499 ALA A CA 1
ATOM 4131 C C . ALA A 1 499 ? -1.290 5.298 -27.083 1.00 90.31 499 ALA A C 1
ATOM 4133 O O . ALA A 1 499 ? -0.684 6.036 -27.856 1.00 90.31 499 ALA A O 1
ATOM 4134 N N . THR A 1 500 ? -2.089 5.779 -26.134 1.00 84.38 500 THR A N 1
ATOM 4135 C CA . THR A 1 500 ? -2.137 7.201 -25.783 1.00 84.38 500 THR A CA 1
ATOM 4136 C C . THR A 1 500 ? -1.494 7.413 -24.424 1.00 84.38 500 THR A C 1
ATOM 4138 O O . THR A 1 500 ? -1.823 6.706 -23.470 1.00 84.38 500 THR A O 1
ATOM 4141 N N . ASP A 1 501 ? -0.608 8.399 -24.322 1.00 68.12 501 ASP A N 1
ATOM 4142 C CA . ASP A 1 501 ? 0.056 8.699 -23.059 1.00 68.12 501 ASP A CA 1
ATOM 4143 C C . ASP A 1 501 ? -0.947 9.199 -22.016 1.00 68.12 501 ASP A C 1
ATOM 4145 O O . ASP A 1 501 ? -1.877 9.973 -22.286 1.00 68.12 501 ASP A O 1
ATOM 4149 N N . ARG A 1 502 ? -0.761 8.733 -20.789 1.00 64.31 502 ARG A N 1
ATOM 4150 C CA . ARG A 1 502 ? -1.427 9.215 -19.592 1.00 64.31 502 ARG A CA 1
ATOM 4151 C C . ARG A 1 502 ? -0.369 9.473 -18.543 1.00 64.31 502 ARG A C 1
ATOM 4153 O O . ARG A 1 502 ? 0.491 8.640 -18.278 1.00 64.31 502 ARG A O 1
ATOM 4160 N N . PHE A 1 503 ? -0.459 10.632 -17.919 1.00 54.75 503 PHE A N 1
ATOM 4161 C CA . PHE A 1 503 ? 0.462 11.025 -16.871 1.00 54.75 503 PHE A CA 1
ATOM 4162 C C . PHE A 1 503 ? -0.286 11.011 -15.553 1.00 54.75 503 PHE A C 1
ATOM 4164 O O . PHE A 1 503 ? -1.383 11.566 -15.443 1.00 54.75 503 PHE A O 1
ATOM 4171 N N . LEU A 1 504 ? 0.303 10.345 -14.565 1.00 46.75 504 LEU A N 1
ATOM 4172 C CA . LEU A 1 504 ? -0.184 10.426 -13.203 1.00 46.75 504 LEU A CA 1
ATOM 4173 C C . LEU A 1 504 ? 0.051 11.843 -12.700 1.00 46.75 504 LEU A C 1
ATOM 4175 O O . LEU A 1 504 ? 1.205 12.281 -12.684 1.00 46.75 504 LEU A O 1
ATOM 4179 N N . PRO A 1 505 ? -0.996 12.562 -12.268 1.00 43.41 505 PRO A N 1
ATOM 4180 C CA . PRO A 1 505 ? -0.780 13.742 -11.458 1.00 43.41 505 PRO A CA 1
ATOM 4181 C C . PRO A 1 505 ? -0.223 13.262 -10.115 1.00 43.41 505 PRO A C 1
ATOM 4183 O O . PRO A 1 505 ? -0.874 12.473 -9.425 1.00 43.41 505 PRO A O 1
ATOM 4186 N N . TYR A 1 506 ? 0.984 13.705 -9.760 1.00 39.66 506 TYR A N 1
ATOM 4187 C CA . TYR A 1 506 ? 1.621 13.378 -8.483 1.00 39.66 506 TYR A CA 1
ATOM 4188 C C . TYR A 1 506 ? 0.662 13.724 -7.333 1.00 39.66 506 TYR A C 1
ATOM 4190 O O . TYR A 1 506 ? 0.350 14.894 -7.096 1.00 39.66 506 TYR A O 1
ATOM 4198 N N . ARG A 1 507 ? 0.127 12.704 -6.644 1.00 34.75 507 ARG A N 1
ATOM 4199 C CA . ARG A 1 507 ? -0.931 12.898 -5.638 1.00 34.75 507 ARG A CA 1
ATOM 4200 C C . ARG A 1 507 ? -0.395 13.466 -4.317 1.00 34.75 507 ARG A C 1
ATOM 4202 O O . ARG A 1 507 ? -1.164 14.122 -3.619 1.00 34.75 507 ARG A O 1
ATOM 4209 N N . ASP A 1 508 ? 0.905 13.331 -4.048 1.00 31.98 508 ASP A N 1
ATOM 4210 C CA . ASP A 1 508 ? 1.564 13.880 -2.849 1.00 31.98 508 ASP A CA 1
ATOM 4211 C C . ASP A 1 508 ? 2.044 15.333 -2.980 1.00 31.98 508 ASP A C 1
ATOM 4213 O O . ASP A 1 508 ? 2.432 15.951 -1.993 1.00 31.98 508 ASP A O 1
ATOM 4217 N N . CYS A 1 509 ? 1.860 15.968 -4.140 1.00 33.56 509 CYS A N 1
ATOM 4218 C CA . CYS A 1 509 ? 1.887 17.432 -4.227 1.00 33.56 509 CYS A CA 1
ATOM 4219 C C . CYS A 1 509 ? 0.520 18.066 -3.915 1.00 33.56 509 CYS A C 1
ATOM 4221 O O . CYS A 1 509 ? 0.306 19.236 -4.208 1.00 33.56 509 CYS A O 1
ATOM 4223 N N . ARG A 1 510 ? -0.422 17.341 -3.290 1.00 31.83 510 ARG A N 1
ATOM 4224 C CA . ARG A 1 510 ? -1.596 17.978 -2.665 1.00 31.83 510 ARG A CA 1
ATOM 4225 C C . ARG A 1 510 ? -1.339 18.507 -1.256 1.00 31.83 510 ARG A C 1
ATOM 4227 O O . ARG A 1 510 ? -2.220 19.175 -0.726 1.00 31.83 510 ARG A O 1
ATOM 4234 N N . GLN A 1 511 ? -0.154 18.282 -0.683 1.00 35.38 511 GLN A N 1
ATOM 4235 C CA . GLN A 1 511 ? 0.302 19.107 0.440 1.00 35.38 511 GLN A CA 1
ATOM 4236 C C . GLN A 1 511 ? 1.161 20.296 0.012 1.00 35.38 511 GLN A C 1
ATOM 4238 O O . GLN A 1 511 ? 1.115 21.305 0.701 1.00 35.38 511 GLN A O 1
ATOM 4243 N N . PHE A 1 512 ? 1.822 20.268 -1.149 1.00 34.38 512 PHE A N 1
ATOM 4244 C CA . PHE A 1 512 ? 2.516 21.444 -1.689 1.00 34.38 512 PHE A CA 1
ATOM 4245 C C . PHE A 1 512 ? 2.489 21.433 -3.217 1.00 34.38 512 PHE A C 1
ATOM 4247 O O . PHE A 1 512 ? 3.398 20.957 -3.890 1.00 34.38 512 PHE A O 1
ATOM 4254 N N . GLY A 1 513 ? 1.395 21.952 -3.756 1.00 30.84 513 GLY A N 1
ATOM 4255 C CA . GLY A 1 513 ? 1.210 22.245 -5.167 1.00 30.84 513 GLY A CA 1
ATOM 4256 C C . GLY A 1 513 ? 0.576 23.619 -5.247 1.00 30.84 513 GLY A C 1
ATOM 4257 O O . GLY A 1 513 ? -0.607 23.740 -5.547 1.00 30.84 513 GLY A O 1
ATOM 4258 N N . TYR A 1 514 ? 1.351 24.651 -4.910 1.00 39.75 514 TYR A N 1
ATOM 4259 C CA . TYR A 1 514 ? 1.002 26.047 -5.165 1.00 39.75 514 TYR A CA 1
ATOM 4260 C C . TYR A 1 514 ? 1.101 26.329 -6.670 1.00 39.75 514 TYR A C 1
ATOM 4262 O O . TYR A 1 514 ? 1.943 27.089 -7.141 1.00 39.75 514 TYR A O 1
ATOM 4270 N N . GLN A 1 515 ? 0.238 25.670 -7.437 1.00 35.84 515 GLN A N 1
ATOM 4271 C CA . GLN A 1 515 ? -0.063 26.027 -8.810 1.00 35.84 515 GLN A CA 1
ATOM 4272 C C . GLN A 1 515 ? -1.418 26.732 -8.809 1.00 35.84 515 GLN A C 1
ATOM 4274 O O . GLN A 1 515 ? -2.404 26.179 -8.326 1.00 35.84 515 GLN A O 1
ATOM 4279 N N . GLY A 1 516 ? -1.454 27.963 -9.319 1.00 37.59 516 GLY A N 1
ATOM 4280 C CA . GLY A 1 516 ? -2.691 28.742 -9.432 1.00 37.59 516 GLY A CA 1
ATOM 4281 C C . GLY A 1 516 ? -3.077 29.562 -8.198 1.00 37.59 516 GLY A C 1
ATOM 4282 O O . GLY A 1 516 ? -4.233 29.965 -8.090 1.00 37.59 516 GLY A O 1
ATOM 4283 N N . LEU A 1 517 ? -2.149 29.841 -7.272 1.00 36.06 517 LEU A N 1
ATOM 4284 C CA . LEU A 1 517 ? -2.391 30.929 -6.323 1.00 36.06 517 LEU A CA 1
ATOM 4285 C C . LEU A 1 517 ? -2.405 32.274 -7.073 1.00 36.06 517 LEU A C 1
ATOM 4287 O O . LEU A 1 517 ? -1.602 32.454 -7.992 1.00 36.06 517 LEU A O 1
ATOM 4291 N N . PRO A 1 518 ? -3.292 33.214 -6.707 1.00 41.12 518 PRO A N 1
ATOM 4292 C CA . PRO A 1 518 ? -3.305 34.539 -7.318 1.00 41.12 518 PRO A CA 1
ATOM 4293 C C . PRO A 1 518 ? -1.961 35.268 -7.126 1.00 41.12 518 PRO A C 1
ATOM 4295 O O . PRO A 1 518 ? -1.219 34.968 -6.190 1.00 41.12 518 PRO A O 1
ATOM 4298 N N . GLU A 1 519 ? -1.662 36.260 -7.980 1.00 51.25 519 GLU A N 1
ATOM 4299 C CA . GLU A 1 519 ? -0.421 37.071 -7.930 1.00 51.25 519 GLU A CA 1
ATOM 4300 C C . GLU A 1 519 ? -0.112 37.644 -6.532 1.00 51.25 519 GLU A C 1
ATOM 4302 O O . GLU A 1 519 ? 1.044 37.901 -6.209 1.00 51.25 519 GLU A O 1
ATOM 4307 N N . GLU A 1 520 ? -1.127 37.780 -5.678 1.00 44.09 520 GLU A N 1
ATOM 4308 C CA . GLU A 1 520 ? -1.027 38.229 -4.286 1.00 44.09 520 GLU A CA 1
ATOM 4309 C C . GLU A 1 520 ? -0.198 37.314 -3.356 1.00 44.09 520 GLU A C 1
ATOM 4311 O O . GLU A 1 520 ? 0.116 37.722 -2.242 1.00 44.09 520 GLU A O 1
ATOM 4316 N N . PHE A 1 521 ? 0.200 36.112 -3.798 1.00 39.31 521 PHE A N 1
ATOM 4317 C CA . PHE A 1 521 ? 1.023 35.166 -3.024 1.00 39.31 521 PHE A CA 1
ATOM 4318 C C . PHE A 1 521 ? 2.449 34.960 -3.566 1.00 39.31 521 PHE A C 1
ATOM 4320 O O . PHE A 1 521 ? 3.165 34.072 -3.096 1.00 39.31 521 PHE A O 1
ATOM 4327 N N . ILE A 1 522 ? 2.891 35.786 -4.522 1.00 56.00 522 ILE A N 1
ATOM 4328 C CA . ILE A 1 522 ? 4.257 35.765 -5.084 1.00 56.00 522 ILE A CA 1
ATOM 4329 C C . ILE A 1 522 ? 5.367 35.911 -4.022 1.00 56.00 522 ILE A C 1
ATOM 4331 O O . ILE A 1 522 ? 6.518 35.546 -4.268 1.00 56.00 522 ILE A O 1
ATOM 4335 N N . ASP A 1 523 ? 5.019 36.430 -2.843 1.00 55.41 523 ASP A N 1
ATOM 4336 C CA . ASP A 1 523 ? 5.931 36.665 -1.723 1.00 55.41 523 ASP A CA 1
ATOM 4337 C C . ASP A 1 523 ? 6.237 35.398 -0.899 1.00 55.41 523 ASP A C 1
ATOM 4339 O O . ASP A 1 523 ? 7.025 35.449 0.047 1.00 55.41 523 ASP A O 1
ATOM 4343 N N . MET A 1 524 ? 5.645 34.245 -1.238 1.00 62.31 524 MET A N 1
ATOM 4344 C CA . MET A 1 524 ? 5.985 32.973 -0.597 1.00 62.31 524 MET A CA 1
ATOM 4345 C C . MET A 1 524 ? 7.369 32.459 -1.034 1.00 62.31 524 MET A C 1
ATOM 4347 O O . MET A 1 524 ? 7.708 32.533 -2.215 1.00 62.31 524 MET A O 1
ATOM 4351 N N . PRO A 1 525 ? 8.156 31.854 -0.121 1.00 66.50 525 PRO A N 1
ATOM 4352 C CA . PRO A 1 525 ? 9.530 31.438 -0.404 1.00 66.50 525 PRO A CA 1
ATOM 4353 C C . PRO A 1 525 ? 9.639 30.305 -1.433 1.00 66.50 525 PRO A C 1
ATOM 4355 O O . PRO A 1 525 ? 10.679 30.173 -2.063 1.00 66.50 525 PRO A O 1
ATOM 4358 N N . PHE A 1 526 ? 8.595 29.498 -1.639 1.00 75.19 526 PHE A N 1
ATOM 4359 C CA . PHE A 1 526 ? 8.593 28.390 -2.599 1.00 75.19 526 PHE A CA 1
ATOM 4360 C C . PHE A 1 526 ? 7.333 28.457 -3.468 1.00 75.19 526 PHE A C 1
ATOM 4362 O O . PHE A 1 526 ? 6.267 28.001 -3.055 1.00 75.19 526 PHE A O 1
ATOM 4369 N N . TYR A 1 527 ? 7.435 29.086 -4.644 1.00 72.62 527 TYR A N 1
ATOM 4370 C CA . TYR A 1 527 ? 6.274 29.472 -5.460 1.00 72.62 527 TYR A CA 1
ATOM 4371 C C . TYR A 1 527 ? 6.507 29.297 -6.969 1.00 72.62 527 TYR A C 1
ATOM 4373 O O . TYR A 1 527 ? 7.591 29.594 -7.470 1.00 72.62 527 TYR A O 1
ATOM 4381 N N . GLY A 1 528 ? 5.460 28.895 -7.702 1.00 68.38 528 GLY A N 1
ATOM 4382 C CA . GLY A 1 528 ? 5.399 28.973 -9.170 1.00 68.38 528 GLY A CA 1
ATOM 4383 C C . GLY A 1 528 ? 6.023 27.806 -9.943 1.00 68.38 528 GLY A C 1
ATOM 4384 O O . GLY A 1 528 ? 6.296 27.925 -11.137 1.00 68.38 528 GLY A O 1
ATOM 4385 N N . TRP A 1 529 ? 6.241 26.671 -9.281 1.00 73.88 529 TRP A N 1
ATOM 4386 C CA . TRP A 1 529 ? 6.793 25.454 -9.875 1.00 73.88 529 TRP A CA 1
ATOM 4387 C C . TRP A 1 529 ? 6.311 24.200 -9.128 1.00 73.88 529 TRP A C 1
ATOM 4389 O O . TRP A 1 529 ? 5.833 24.283 -7.998 1.00 73.88 529 TRP A O 1
ATOM 4399 N N . ILE A 1 530 ? 6.441 23.035 -9.767 1.00 59.47 530 ILE A N 1
ATOM 4400 C CA . ILE A 1 530 ? 6.178 21.708 -9.187 1.00 59.47 530 ILE A CA 1
ATOM 4401 C C . ILE A 1 530 ? 7.500 20.927 -9.126 1.00 59.47 530 ILE A C 1
ATOM 4403 O O . ILE A 1 530 ? 8.198 20.874 -10.140 1.00 59.47 530 ILE A O 1
ATOM 4407 N N . PRO A 1 531 ? 7.875 20.308 -7.994 1.00 59.41 531 PRO A N 1
ATOM 4408 C CA . PRO A 1 531 ? 9.047 19.436 -7.948 1.00 59.41 531 PRO A CA 1
ATOM 4409 C C . PRO A 1 531 ? 8.829 18.183 -8.804 1.00 59.41 531 PRO A C 1
ATOM 4411 O O . PRO A 1 531 ? 7.813 17.506 -8.674 1.00 59.41 531 PRO A O 1
ATOM 4414 N N . LEU A 1 532 ? 9.810 17.840 -9.640 1.00 47.75 532 LEU A N 1
ATOM 4415 C CA . LEU A 1 532 ? 9.848 16.577 -10.388 1.00 47.75 532 LEU A CA 1
ATOM 4416 C C . LEU A 1 532 ? 10.884 15.587 -9.829 1.00 47.75 532 LEU A C 1
ATOM 4418 O O . LEU A 1 532 ? 10.766 14.388 -10.064 1.00 47.75 532 LEU A O 1
ATOM 4422 N N . GLY A 1 533 ? 11.893 16.066 -9.093 1.00 50.78 533 GLY A N 1
ATOM 4423 C CA . GLY A 1 533 ? 12.913 15.222 -8.464 1.00 50.78 533 GLY A CA 1
ATOM 4424 C C . GLY A 1 533 ? 14.112 16.011 -7.929 1.00 50.78 533 GLY A C 1
ATOM 4425 O O . GLY A 1 533 ? 14.259 17.196 -8.218 1.00 50.78 533 GLY A O 1
ATOM 4426 N N . GLY A 1 534 ? 14.975 15.351 -7.149 1.00 59.62 534 GLY A N 1
ATOM 4427 C CA . GLY A 1 534 ? 16.209 15.943 -6.607 1.00 59.62 534 GLY A CA 1
ATOM 4428 C C . GLY A 1 534 ? 16.003 16.924 -5.447 1.00 59.62 534 GLY A C 1
ATOM 4429 O O . GLY A 1 534 ? 16.858 17.773 -5.214 1.00 59.62 534 GLY A O 1
ATOM 4430 N N . PHE A 1 535 ? 14.885 16.824 -4.725 1.00 69.75 535 PHE A N 1
ATOM 4431 C CA . PHE A 1 535 ? 14.598 17.605 -3.519 1.00 69.75 535 PHE A CA 1
ATOM 4432 C C . PHE A 1 535 ? 14.182 16.689 -2.364 1.00 69.75 535 PHE A C 1
ATOM 4434 O O . PHE A 1 535 ? 13.538 15.662 -2.589 1.00 69.75 535 PHE A O 1
ATOM 4441 N N . ARG A 1 536 ? 14.526 17.069 -1.131 1.00 60.81 536 ARG A N 1
ATOM 4442 C CA . ARG A 1 536 ? 13.968 16.473 0.093 1.00 60.81 536 ARG A CA 1
ATOM 4443 C C . ARG A 1 536 ? 12.628 17.130 0.455 1.00 60.81 536 ARG A C 1
ATOM 4445 O O . ARG A 1 536 ? 12.289 18.166 -0.119 1.00 60.81 536 ARG A O 1
ATOM 4452 N N . PRO A 1 537 ? 11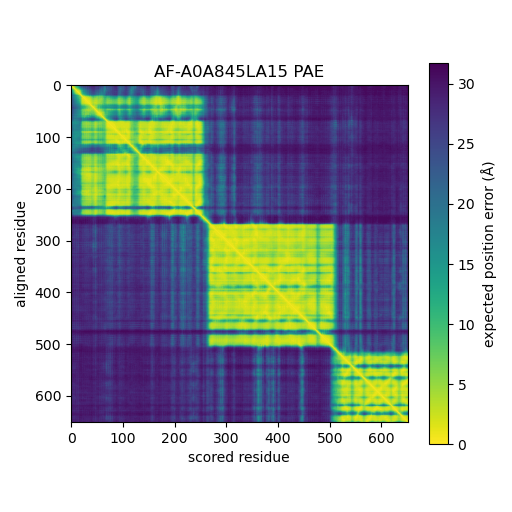.874 16.575 1.422 1.00 59.22 537 PRO A N 1
ATOM 4453 C CA . PRO A 1 537 ? 10.772 17.304 2.041 1.00 59.22 537 PRO A CA 1
ATOM 4454 C C . PRO A 1 537 ? 11.225 18.674 2.574 1.00 59.22 537 PRO A C 1
ATOM 4456 O O . PRO A 1 537 ? 12.362 18.826 3.022 1.00 59.22 537 PRO A O 1
ATOM 4459 N N . MET A 1 538 ? 10.339 19.671 2.513 1.00 63.72 538 MET A N 1
ATOM 4460 C CA . MET A 1 538 ? 10.586 20.984 3.117 1.00 63.72 538 MET A CA 1
ATOM 4461 C C . MET A 1 538 ? 10.701 20.850 4.639 1.00 63.72 538 MET A C 1
ATOM 4463 O O . MET A 1 538 ? 9.899 20.164 5.271 1.00 63.72 538 MET A O 1
ATOM 4467 N N . GLU A 1 539 ? 11.674 21.539 5.226 1.00 67.94 539 GLU A N 1
ATOM 4468 C CA . GLU A 1 539 ? 11.927 21.559 6.662 1.00 67.94 539 GLU A CA 1
ATOM 4469 C C . GLU A 1 539 ? 11.484 22.898 7.257 1.00 67.94 539 GLU A C 1
ATOM 4471 O O . GLU A 1 539 ? 11.834 23.979 6.778 1.00 67.94 539 GLU A O 1
ATOM 4476 N N . GLY A 1 540 ? 10.735 22.824 8.351 1.00 63.62 540 GLY A N 1
ATOM 4477 C CA . GLY A 1 540 ? 10.299 23.995 9.098 1.00 63.62 540 GLY A CA 1
ATOM 4478 C C . GLY A 1 540 ? 9.163 24.818 8.452 1.00 63.62 540 GLY A C 1
ATOM 4479 O O . GLY A 1 540 ? 8.613 24.442 7.421 1.00 63.62 540 GLY A O 1
ATOM 4480 N N . PRO A 1 541 ? 8.757 25.935 9.082 1.00 47.53 541 PRO A N 1
ATOM 4481 C CA . PRO A 1 541 ? 9.304 26.477 10.313 1.00 47.53 541 PRO A CA 1
ATOM 4482 C C . PRO A 1 541 ? 8.565 25.846 11.498 1.00 47.53 541 PRO A C 1
ATOM 4484 O O . PRO A 1 541 ? 7.493 26.287 11.891 1.00 47.53 541 PRO A O 1
ATOM 4487 N N . TYR A 1 542 ? 9.118 24.767 12.048 1.00 40.47 542 TYR A N 1
ATOM 4488 C CA . TYR A 1 542 ? 8.586 24.090 13.225 1.00 40.47 542 TYR A CA 1
ATOM 4489 C C . TYR A 1 542 ? 9.752 23.493 14.019 1.00 40.47 542 TYR A C 1
ATOM 4491 O O . TYR A 1 542 ? 10.588 22.817 13.420 1.00 40.47 542 TYR A O 1
ATOM 4499 N N . PRO A 1 543 ? 9.854 23.726 15.344 1.00 40.97 543 PRO A N 1
ATOM 4500 C CA . PRO A 1 543 ? 8.958 24.490 16.225 1.00 40.97 543 PRO A CA 1
ATOM 4501 C C . PRO A 1 543 ? 9.426 25.935 16.518 1.00 40.97 543 PRO A C 1
ATOM 4503 O O . PRO A 1 543 ? 8.856 26.602 17.380 1.00 40.97 543 PRO A O 1
ATOM 4506 N N . GLN A 1 544 ? 10.470 26.433 15.849 1.00 45.06 544 GLN A N 1
ATOM 4507 C CA . GLN A 1 544 ? 10.961 27.806 16.023 1.00 45.06 544 GLN A CA 1
ATOM 4508 C C . GLN A 1 544 ? 10.357 28.703 14.939 1.00 45.06 544 GLN A C 1
ATOM 4510 O O . GLN A 1 544 ? 10.882 28.782 13.834 1.00 45.06 544 GLN A O 1
ATOM 4515 N N . TRP A 1 545 ? 9.243 29.361 15.263 1.00 48.19 545 TRP A N 1
ATOM 4516 C CA . TRP A 1 545 ? 8.468 30.227 14.358 1.00 48.19 545 TRP A CA 1
ATOM 4517 C C . TRP A 1 545 ? 9.260 31.402 13.759 1.00 48.19 545 TRP A C 1
ATOM 4519 O O . TRP A 1 545 ? 8.822 31.994 12.778 1.00 48.19 545 TRP A O 1
ATOM 4529 N N . ASP A 1 546 ? 10.425 31.711 14.332 1.00 57.22 546 ASP A N 1
ATOM 4530 C CA . ASP A 1 546 ? 11.343 32.752 13.864 1.00 57.22 546 ASP A CA 1
ATOM 4531 C C . ASP A 1 546 ? 12.384 32.236 12.847 1.00 57.22 546 ASP A C 1
ATOM 4533 O O . ASP A 1 546 ? 13.169 33.023 12.315 1.00 57.22 546 ASP A O 1
ATOM 4537 N N . LEU A 1 547 ? 12.433 30.922 12.585 1.00 56.06 547 LEU A N 1
ATOM 4538 C CA . LEU A 1 547 ? 13.329 30.331 11.589 1.00 56.06 547 LEU A CA 1
ATOM 4539 C C . LEU A 1 547 ? 12.655 30.249 10.212 1.00 56.06 547 LEU A C 1
ATOM 4541 O O . LEU A 1 547 ? 11.448 30.038 10.133 1.00 56.06 547 LEU A O 1
ATOM 4545 N N . PRO A 1 548 ? 13.414 30.388 9.111 1.00 64.81 548 PRO A N 1
ATOM 4546 C CA . PRO A 1 548 ? 12.871 30.246 7.767 1.00 64.81 548 PRO A CA 1
ATOM 4547 C C . PRO A 1 548 ? 12.514 28.786 7.460 1.00 64.81 548 PRO A C 1
ATOM 4549 O O . PRO A 1 548 ? 13.199 27.864 7.902 1.00 64.81 548 PRO A O 1
ATOM 4552 N N . THR A 1 549 ? 11.478 28.579 6.646 1.00 72.50 549 THR A N 1
ATOM 4553 C CA . THR A 1 549 ? 11.271 27.302 5.953 1.00 72.50 549 THR A CA 1
ATOM 4554 C C . THR A 1 549 ? 12.412 27.073 4.978 1.00 72.50 549 THR A C 1
ATOM 4556 O O . THR A 1 549 ? 12.789 27.986 4.240 1.00 72.50 549 THR A O 1
ATOM 4559 N N . VAL A 1 550 ? 12.942 25.856 4.949 1.00 81.19 550 VAL A N 1
ATOM 4560 C CA . VAL A 1 550 ? 14.054 25.500 4.075 1.00 81.19 550 VAL A CA 1
ATOM 4561 C C . VAL A 1 550 ? 13.753 24.257 3.244 1.00 81.19 550 VAL A C 1
ATOM 4563 O O . VAL A 1 550 ? 12.898 23.448 3.589 1.00 81.19 550 VAL A O 1
ATOM 4566 N N . LEU A 1 551 ? 14.441 24.112 2.117 1.00 82.88 551 LEU A N 1
ATOM 4567 C CA . LEU A 1 551 ? 14.301 22.992 1.192 1.00 82.88 551 LEU A CA 1
ATOM 4568 C C . LEU A 1 551 ? 15.689 22.502 0.794 1.00 82.88 551 LEU A C 1
ATOM 4570 O O . LEU A 1 551 ? 16.484 23.278 0.267 1.00 82.88 551 LEU A O 1
ATOM 4574 N N . TRP A 1 552 ? 15.988 21.225 1.009 1.00 83.25 552 TRP A N 1
ATOM 4575 C CA . TRP A 1 552 ? 17.230 20.637 0.512 1.00 83.25 552 TRP A CA 1
ATOM 4576 C C . TRP A 1 552 ? 17.069 20.157 -0.927 1.00 83.25 552 TRP A C 1
ATOM 4578 O O . TRP A 1 552 ? 16.122 19.439 -1.249 1.00 83.25 552 TRP A O 1
ATOM 4588 N N . SER A 1 553 ? 18.032 20.504 -1.777 1.00 78.69 553 SER A N 1
ATOM 4589 C CA . SER A 1 553 ? 18.316 19.740 -2.995 1.00 78.69 553 SER A CA 1
ATOM 4590 C C . SER A 1 553 ? 19.304 18.629 -2.704 1.00 78.69 553 SER A C 1
ATOM 4592 O O . SER A 1 553 ? 20.139 18.726 -1.803 1.00 78.69 553 SER A O 1
ATOM 4594 N N . TYR A 1 554 ? 19.204 17.572 -3.492 1.00 73.69 554 TYR A N 1
ATOM 4595 C CA . TYR A 1 554 ? 19.913 16.337 -3.250 1.00 73.69 554 TYR A CA 1
ATOM 4596 C C . TYR A 1 554 ? 20.350 15.688 -4.556 1.00 73.69 554 TYR A C 1
ATOM 4598 O O . TYR A 1 554 ? 19.599 15.672 -5.534 1.00 73.69 554 TYR A O 1
ATOM 4606 N N . GLY A 1 555 ? 21.543 15.097 -4.544 1.00 69.44 555 GLY A N 1
ATOM 4607 C CA . GLY A 1 555 ? 22.126 14.487 -5.731 1.00 69.44 555 GLY A CA 1
ATOM 4608 C C . GLY A 1 555 ? 22.696 15.522 -6.713 1.00 69.44 555 GLY A C 1
ATOM 4609 O O . GLY A 1 555 ? 22.775 16.711 -6.409 1.00 69.44 555 GLY A O 1
ATOM 4610 N N . PRO A 1 556 ? 23.116 15.086 -7.914 1.00 73.44 556 PRO A N 1
ATOM 4611 C CA . PRO A 1 556 ? 23.812 15.948 -8.869 1.00 73.44 556 PRO A CA 1
ATOM 4612 C C . PRO A 1 556 ? 22.902 16.982 -9.544 1.00 73.44 556 PRO A C 1
ATOM 4614 O O . PRO A 1 556 ? 23.408 17.907 -10.188 1.00 73.44 556 PRO A O 1
ATOM 4617 N N . SER A 1 557 ? 21.575 16.820 -9.479 1.00 76.50 557 SER A N 1
ATOM 4618 C CA . SER A 1 557 ? 20.622 17.737 -10.110 1.00 76.50 557 SER A CA 1
ATOM 4619 C C . SER A 1 557 ? 19.234 17.700 -9.474 1.00 76.50 557 SER A C 1
ATOM 4621 O O . SER A 1 557 ? 18.796 16.651 -9.002 1.00 76.50 557 SER A O 1
ATOM 4623 N N . SER A 1 558 ? 18.517 18.821 -9.558 1.00 79.88 558 SER A N 1
ATOM 4624 C CA . SER A 1 558 ? 17.115 18.951 -9.148 1.00 79.88 558 SER A CA 1
ATOM 4625 C C . SER A 1 558 ? 16.235 19.419 -10.299 1.00 79.88 558 SER A C 1
ATOM 4627 O O . SER A 1 558 ? 16.643 20.263 -11.094 1.00 79.88 558 SER A O 1
ATOM 4629 N N . PHE A 1 559 ? 15.016 18.888 -10.379 1.00 66.75 559 PHE A N 1
ATOM 4630 C CA . PHE A 1 559 ? 14.105 19.093 -11.503 1.00 66.75 559 PHE A CA 1
ATOM 4631 C C . PHE A 1 559 ? 12.806 19.753 -11.053 1.00 66.75 559 PHE A C 1
ATOM 4633 O O . PHE A 1 559 ? 12.189 19.333 -10.071 1.00 66.75 559 PHE A O 1
ATOM 4640 N N . LEU A 1 560 ? 12.372 20.761 -11.804 1.00 80.06 560 LEU A N 1
ATOM 4641 C CA . LEU A 1 560 ? 11.160 21.532 -11.562 1.00 80.06 560 LEU A CA 1
ATOM 4642 C C . LEU A 1 560 ? 10.313 21.575 -12.836 1.00 80.06 560 LEU A C 1
ATOM 4644 O O . LEU A 1 560 ? 10.847 21.694 -13.935 1.00 80.06 560 LEU A O 1
ATOM 4648 N N . GLN A 1 561 ? 8.995 21.536 -12.695 1.00 73.12 561 GLN A N 1
ATOM 4649 C CA . GLN A 1 561 ? 8.040 21.770 -13.772 1.00 73.12 561 GLN A CA 1
ATOM 4650 C C . GLN A 1 561 ? 7.391 23.139 -13.597 1.00 73.12 561 GLN A C 1
ATOM 4652 O O . GLN A 1 561 ? 6.913 23.473 -12.514 1.00 73.12 561 GLN A O 1
ATOM 4657 N N . ILE A 1 562 ? 7.304 23.907 -14.677 1.00 73.94 562 ILE A N 1
ATOM 4658 C CA . ILE A 1 562 ? 6.538 25.151 -14.734 1.00 73.94 562 ILE A CA 1
ATOM 4659 C C . ILE A 1 562 ? 5.397 24.950 -15.722 1.00 73.94 562 ILE A C 1
ATOM 4661 O O . ILE A 1 562 ? 5.617 24.473 -16.836 1.00 73.94 562 ILE A O 1
ATOM 4665 N N . THR A 1 563 ? 4.182 25.333 -15.342 1.00 61.19 563 THR A N 1
ATOM 4666 C CA . THR A 1 563 ? 3.063 25.458 -16.281 1.00 61.19 563 THR A CA 1
ATOM 4667 C C . THR A 1 563 ? 2.727 26.930 -16.449 1.00 61.19 563 THR A C 1
ATOM 4669 O O . THR A 1 563 ? 2.802 27.714 -15.503 1.00 61.19 563 THR A O 1
ATOM 4672 N N . THR A 1 564 ? 2.383 27.321 -17.671 1.00 58.50 564 THR A N 1
ATOM 4673 C CA . THR A 1 564 ? 1.909 28.672 -17.962 1.00 58.50 564 THR A CA 1
ATOM 4674 C C . THR A 1 564 ? 0.529 28.563 -18.598 1.00 58.50 564 THR A C 1
ATOM 4676 O O . THR A 1 564 ? 0.298 27.730 -19.470 1.00 58.50 564 THR A O 1
ATOM 4679 N N . GLU A 1 565 ? -0.409 29.394 -18.146 1.00 51.28 565 GLU A N 1
ATOM 4680 C CA . GLU A 1 565 ? -1.754 29.494 -18.740 1.00 51.28 565 GLU A CA 1
ATOM 4681 C C . GLU A 1 565 ? -1.795 30.496 -19.910 1.00 51.28 565 GLU A C 1
ATOM 4683 O O . GLU A 1 565 ? -2.853 30.826 -20.437 1.00 51.28 565 GLU A O 1
ATOM 4688 N N . CYS A 1 566 ? -0.641 31.044 -20.300 1.00 51.44 566 CYS A N 1
ATOM 4689 C CA . CYS A 1 566 ? -0.561 32.122 -21.276 1.00 51.44 566 CYS A CA 1
ATOM 4690 C C . CYS A 1 566 ? -0.391 31.596 -22.701 1.00 51.44 566 CYS A C 1
ATOM 4692 O O . CYS A 1 566 ? 0.470 30.768 -22.975 1.00 51.44 566 CYS A O 1
ATOM 4694 N N . MET A 1 567 ? -1.174 32.175 -23.614 1.00 51.59 567 MET A N 1
ATOM 4695 C CA . MET A 1 567 ? -1.164 31.895 -25.057 1.00 51.59 567 MET A CA 1
ATOM 4696 C C . MET A 1 567 ? -0.018 32.608 -25.807 1.00 51.59 567 MET A C 1
ATOM 4698 O O . MET A 1 567 ? 0.088 32.497 -27.024 1.00 51.59 567 MET A O 1
ATOM 4702 N N . GLU A 1 568 ? 0.837 33.353 -25.098 1.00 58.56 568 GLU A N 1
ATOM 4703 C CA . GLU A 1 568 ? 1.935 34.157 -25.650 1.00 58.56 568 GLU A CA 1
ATOM 4704 C C . GLU A 1 568 ? 3.239 33.893 -24.883 1.00 58.56 568 GLU A C 1
ATOM 4706 O O . GLU A 1 568 ? 3.209 33.561 -23.694 1.00 58.56 568 GLU A O 1
ATOM 4711 N N . GLU A 1 569 ? 4.387 34.055 -25.554 1.00 71.81 569 GLU A N 1
ATOM 4712 C CA . GLU A 1 569 ? 5.703 33.936 -24.917 1.00 71.81 569 GLU A CA 1
ATOM 4713 C C . GLU A 1 569 ? 5.856 35.012 -23.835 1.00 71.81 569 GLU A C 1
ATOM 4715 O O . GLU A 1 569 ? 5.758 36.210 -24.112 1.00 71.81 569 GLU A O 1
ATOM 4720 N N . LYS A 1 570 ? 6.117 34.590 -22.596 1.00 71.88 570 LYS A N 1
ATOM 4721 C CA . LYS A 1 570 ? 6.335 35.498 -21.465 1.00 71.88 570 LYS A CA 1
ATOM 4722 C C . LYS A 1 570 ? 7.696 35.268 -20.831 1.00 71.88 570 LYS A C 1
ATOM 4724 O O . LYS A 1 570 ? 8.197 34.143 -20.757 1.00 71.88 570 LYS A O 1
ATOM 4729 N N . SER A 1 571 ? 8.280 36.360 -20.351 1.00 82.62 571 SER A N 1
ATOM 4730 C CA . SER A 1 571 ? 9.488 36.316 -19.539 1.00 82.62 571 SER A CA 1
ATOM 4731 C C . SER A 1 571 ? 9.122 36.033 -18.087 1.00 82.62 571 SER A C 1
ATOM 4733 O O . SER A 1 571 ? 8.264 36.695 -17.505 1.00 82.62 571 SER A O 1
ATOM 4735 N N . TYR A 1 572 ? 9.812 35.063 -17.512 1.00 85.75 572 TYR A N 1
ATOM 4736 C CA . TYR A 1 572 ? 9.744 34.690 -16.112 1.00 85.75 572 TYR A CA 1
ATOM 4737 C C . TYR A 1 572 ? 11.112 34.895 -15.465 1.00 85.75 572 TYR A C 1
ATOM 4739 O O . TYR A 1 572 ? 12.155 35.013 -16.121 1.00 85.75 572 TYR A O 1
ATOM 4747 N N . ARG A 1 573 ? 11.097 34.941 -14.144 1.00 87.94 573 ARG A N 1
ATOM 4748 C CA . ARG A 1 573 ? 12.254 35.112 -13.290 1.00 87.94 573 ARG A CA 1
ATOM 4749 C C . ARG A 1 573 ? 12.276 33.971 -12.292 1.00 87.94 573 ARG A C 1
ATOM 4751 O O . ARG A 1 573 ? 11.328 33.812 -11.525 1.00 87.94 573 ARG A O 1
ATOM 4758 N N . LEU A 1 574 ? 13.355 33.196 -12.311 1.00 91.62 574 LEU A N 1
ATOM 4759 C CA . LEU A 1 574 ? 13.664 32.267 -11.236 1.00 91.62 574 LEU A CA 1
ATOM 4760 C C . LEU A 1 574 ? 14.545 32.999 -10.226 1.00 91.62 574 LEU A C 1
ATOM 4762 O O . LEU A 1 574 ? 15.662 33.386 -10.560 1.00 91.62 574 LEU A O 1
ATOM 4766 N N . ARG A 1 575 ? 14.042 33.195 -9.010 1.00 92.06 575 ARG A N 1
ATOM 4767 C CA . ARG A 1 575 ? 14.774 33.746 -7.865 1.00 92.06 575 ARG A CA 1
ATOM 4768 C C . ARG A 1 575 ? 15.061 32.621 -6.887 1.00 92.06 575 ARG A C 1
ATOM 4770 O O . ARG A 1 575 ? 14.176 31.824 -6.599 1.00 92.06 575 ARG A O 1
ATOM 4777 N N . MET A 1 576 ? 16.274 32.559 -6.362 1.00 93.12 576 MET A N 1
ATOM 4778 C CA . MET A 1 576 ? 16.610 31.642 -5.282 1.00 93.12 576 MET A CA 1
ATOM 4779 C C . MET A 1 576 ? 17.479 32.334 -4.237 1.00 93.12 576 MET A C 1
ATOM 4781 O O . MET A 1 576 ? 18.336 33.150 -4.573 1.00 93.12 576 MET A O 1
ATOM 4785 N N . THR A 1 577 ? 17.276 31.961 -2.979 1.00 94.12 577 THR A N 1
ATOM 4786 C CA . THR A 1 577 ? 18.193 32.241 -1.876 1.00 94.12 577 THR A CA 1
ATOM 4787 C C . THR A 1 577 ? 18.629 30.891 -1.322 1.00 94.12 577 THR A C 1
ATOM 4789 O O . THR A 1 577 ? 17.799 30.147 -0.797 1.00 94.12 577 THR A O 1
ATOM 4792 N N . ALA A 1 578 ? 19.906 30.547 -1.477 1.00 94.31 578 ALA A N 1
ATOM 4793 C CA . ALA A 1 578 ? 20.422 29.230 -1.121 1.00 94.31 578 ALA A CA 1
ATOM 4794 C C . ALA A 1 578 ? 21.855 29.288 -0.590 1.00 94.31 578 ALA A C 1
ATOM 4796 O O . ALA A 1 578 ? 22.588 30.232 -0.871 1.00 94.31 578 ALA A O 1
ATOM 4797 N N . ARG A 1 579 ? 22.263 28.265 0.160 1.00 92.06 579 ARG A N 1
ATOM 4798 C CA . ARG A 1 579 ? 23.672 28.005 0.488 1.00 92.06 579 ARG A CA 1
ATOM 4799 C C . ARG A 1 579 ? 24.100 26.659 -0.071 1.00 92.06 579 ARG A C 1
ATOM 4801 O O . ARG A 1 579 ? 23.292 25.729 -0.104 1.00 92.06 579 ARG A O 1
ATOM 4808 N N . SER A 1 580 ? 25.359 26.547 -0.464 1.00 90.62 580 SER A N 1
ATOM 4809 C CA . SER A 1 580 ? 25.956 25.285 -0.893 1.00 90.62 580 SER A CA 1
ATOM 4810 C C . SER A 1 580 ? 26.396 24.417 0.285 1.00 90.62 580 SER A C 1
ATOM 4812 O O . SER A 1 580 ? 26.524 24.886 1.415 1.00 90.62 580 SER A O 1
ATOM 4814 N N . THR A 1 581 ? 26.662 23.138 0.025 1.00 85.88 581 THR A N 1
ATOM 4815 C CA . THR A 1 581 ? 27.355 22.252 0.979 1.00 85.88 581 THR A CA 1
ATOM 4816 C C . THR A 1 581 ? 28.875 22.281 0.824 1.00 85.88 581 THR A C 1
ATOM 4818 O O . THR A 1 581 ? 29.593 21.758 1.676 1.00 85.88 581 THR A O 1
ATOM 4821 N N . LYS A 1 582 ? 29.379 22.909 -0.246 1.00 84.50 582 LYS A N 1
ATOM 4822 C CA . LYS A 1 582 ? 30.805 23.026 -0.579 1.00 84.50 582 LYS A CA 1
ATOM 4823 C C . LYS A 1 582 ? 31.142 24.457 -0.994 1.00 84.50 582 LYS A C 1
ATOM 4825 O O . LYS A 1 582 ? 30.327 25.122 -1.633 1.00 84.50 582 LYS A O 1
ATOM 4830 N N . ASP A 1 583 ? 32.340 24.919 -0.652 1.00 88.81 583 ASP A N 1
ATOM 4831 C CA . ASP A 1 583 ? 32.851 26.193 -1.169 1.00 88.81 583 ASP A CA 1
ATOM 4832 C C . ASP A 1 583 ? 33.032 26.108 -2.693 1.00 88.81 583 ASP A C 1
ATOM 4834 O O . ASP A 1 583 ? 33.395 25.053 -3.222 1.00 88.81 583 ASP A O 1
ATOM 4838 N N . GLU A 1 584 ? 32.768 27.216 -3.387 1.00 90.69 584 GLU A N 1
ATOM 4839 C CA . GLU A 1 584 ? 32.865 27.338 -4.851 1.00 90.69 584 GLU A CA 1
ATOM 4840 C C . GLU A 1 584 ? 31.995 26.326 -5.637 1.00 90.69 584 GLU A C 1
ATOM 4842 O O . GLU A 1 584 ? 32.333 25.911 -6.752 1.00 90.69 584 GLU A O 1
ATOM 4847 N N . GLN A 1 585 ? 30.853 25.909 -5.075 1.00 90.25 585 GLN A N 1
ATOM 4848 C CA . GLN A 1 585 ? 29.891 25.051 -5.771 1.00 90.25 585 GLN A CA 1
ATOM 4849 C C . GLN A 1 585 ? 29.040 25.873 -6.742 1.00 90.25 585 GLN A C 1
ATOM 4851 O O . GLN A 1 585 ? 28.456 26.892 -6.402 1.00 90.25 585 GLN A O 1
ATOM 4856 N N . THR A 1 586 ? 28.928 25.404 -7.970 1.00 92.75 586 THR A N 1
ATOM 4857 C CA . THR A 1 586 ? 28.133 25.995 -9.043 1.00 92.75 586 THR A CA 1
ATOM 4858 C C . THR A 1 586 ? 26.789 25.296 -9.196 1.00 92.75 586 THR A C 1
ATOM 4860 O O . THR A 1 586 ? 26.697 24.081 -9.017 1.00 92.75 586 THR A O 1
ATOM 4863 N N . ALA A 1 587 ? 25.764 26.062 -9.563 1.00 93.88 587 ALA A N 1
ATOM 4864 C CA . ALA A 1 587 ? 24.473 25.583 -10.030 1.00 93.88 587 ALA A CA 1
ATOM 4865 C C . ALA A 1 587 ? 24.209 26.127 -11.439 1.00 93.88 587 ALA A C 1
ATOM 4867 O O . ALA A 1 587 ? 24.098 27.339 -11.644 1.00 93.88 587 ALA A O 1
ATOM 4868 N N . ASP A 1 588 ? 24.115 25.223 -12.407 1.00 93.12 588 ASP A N 1
ATOM 4869 C CA . ASP A 1 588 ? 23.721 25.519 -13.779 1.00 93.12 588 ASP A CA 1
ATOM 4870 C C . ASP A 1 588 ? 22.211 25.332 -13.924 1.00 93.12 588 ASP A C 1
ATOM 4872 O O . ASP A 1 588 ? 21.692 24.254 -13.634 1.00 93.12 588 ASP A O 1
ATOM 4876 N N . LEU A 1 589 ? 21.507 26.354 -14.402 1.00 94.62 589 LEU A N 1
ATOM 4877 C CA . LEU A 1 589 ? 20.085 26.280 -14.710 1.00 94.62 589 LEU A CA 1
ATOM 4878 C C . LEU A 1 589 ? 19.893 25.915 -16.182 1.00 94.62 589 LEU A C 1
ATOM 4880 O O . LEU A 1 589 ? 20.303 26.672 -17.061 1.00 94.62 589 LEU A O 1
ATOM 4884 N N . PHE A 1 590 ? 19.208 24.811 -16.456 1.00 86.31 590 PHE A N 1
ATOM 4885 C CA . PHE A 1 590 ? 18.757 24.431 -17.791 1.00 86.31 590 PHE A CA 1
ATOM 4886 C C . PHE A 1 590 ? 17.242 24.582 -17.907 1.00 86.31 590 PHE A C 1
ATOM 4888 O O . PHE A 1 590 ? 16.520 24.293 -16.959 1.00 86.31 590 PHE A O 1
ATOM 4895 N N . LEU A 1 591 ? 16.764 24.986 -19.083 1.00 87.25 591 LEU A N 1
ATOM 4896 C CA . LEU A 1 591 ? 15.355 25.000 -19.463 1.00 87.25 591 LEU A CA 1
ATOM 4897 C C . LEU A 1 591 ? 15.163 24.119 -20.697 1.00 87.25 591 LEU A C 1
ATOM 4899 O O . LEU A 1 591 ? 15.760 24.377 -21.745 1.00 87.25 591 LEU A O 1
ATOM 4903 N N . ASP A 1 592 ? 14.357 23.066 -20.560 1.00 77.81 592 ASP A N 1
ATOM 4904 C CA . ASP A 1 592 ? 14.158 22.022 -21.572 1.00 77.81 592 ASP A CA 1
ATOM 4905 C C . ASP A 1 592 ? 15.501 21.515 -22.150 1.00 77.81 592 ASP A C 1
ATOM 4907 O O . ASP A 1 592 ? 15.672 21.35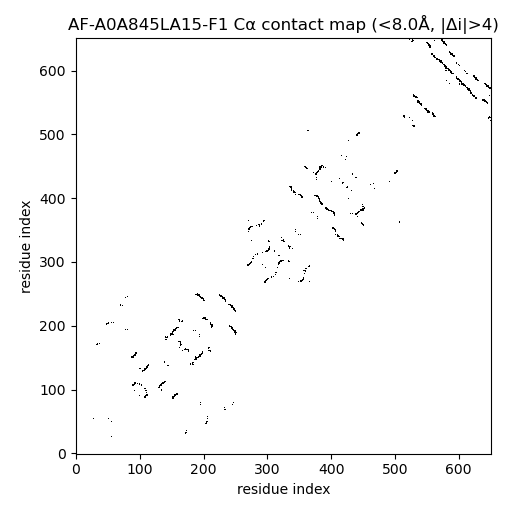3 -23.358 1.00 77.81 592 ASP A O 1
ATOM 4911 N N . GLY A 1 593 ? 16.499 21.333 -21.274 1.00 73.12 593 GLY A N 1
ATOM 4912 C CA . GLY A 1 593 ? 17.849 20.880 -21.630 1.00 73.12 593 GLY A CA 1
ATOM 4913 C C . GLY A 1 593 ? 18.804 21.956 -22.169 1.00 73.12 593 GLY A C 1
ATOM 4914 O O . GLY A 1 593 ? 19.971 21.651 -22.412 1.00 73.12 593 GLY A O 1
ATOM 4915 N N . ASN A 1 594 ? 18.370 23.211 -22.322 1.00 83.12 594 ASN A N 1
ATOM 4916 C CA . ASN A 1 594 ? 19.221 24.319 -22.776 1.00 83.12 594 ASN A CA 1
ATOM 4917 C C . ASN A 1 594 ? 19.737 25.141 -21.594 1.00 83.12 594 ASN A C 1
ATOM 4919 O O . ASN A 1 594 ? 18.944 25.577 -20.766 1.00 83.12 594 ASN A O 1
ATOM 4923 N N . LEU A 1 595 ? 21.048 25.393 -21.527 1.00 90.00 595 LEU A N 1
ATOM 4924 C CA . LEU A 1 595 ? 21.644 26.194 -20.453 1.00 90.00 595 LEU A CA 1
ATOM 4925 C C . LEU A 1 595 ? 21.133 27.641 -20.512 1.00 90.00 595 LEU A C 1
ATOM 4927 O O . LEU A 1 595 ? 21.329 28.340 -21.506 1.00 90.00 595 LEU A O 1
ATOM 4931 N N . VAL A 1 596 ? 20.512 28.084 -19.425 1.00 92.12 596 VAL A N 1
ATOM 4932 C CA . VAL A 1 596 ? 19.990 29.442 -19.226 1.00 92.12 596 VAL A CA 1
ATOM 4933 C C . VAL A 1 596 ? 21.019 30.320 -18.521 1.00 92.12 596 VAL A C 1
ATOM 4935 O O . VAL A 1 596 ? 21.184 31.488 -18.866 1.00 92.12 596 VAL A O 1
ATOM 4938 N N . GLY A 1 597 ? 21.722 29.767 -17.535 1.00 93.69 597 GLY A N 1
ATOM 4939 C CA . GLY A 1 597 ? 22.744 30.492 -16.793 1.00 93.69 597 GLY A CA 1
ATOM 4940 C C . GLY A 1 597 ? 23.407 29.634 -15.728 1.00 93.69 597 GLY A C 1
ATOM 4941 O O . GLY A 1 597 ? 22.963 28.528 -15.440 1.00 93.69 597 GLY A O 1
ATOM 4942 N N . THR A 1 598 ? 24.454 30.183 -15.124 1.00 95.62 598 THR A N 1
ATOM 4943 C CA . THR A 1 598 ? 25.224 29.541 -14.056 1.00 95.62 598 THR A CA 1
ATOM 4944 C C . THR A 1 598 ? 25.391 30.518 -12.905 1.00 95.62 598 THR A C 1
ATOM 4946 O O . THR A 1 598 ? 25.655 31.700 -13.130 1.00 95.62 598 THR A O 1
ATOM 4949 N N . HIS A 1 599 ? 25.277 30.020 -11.681 1.00 95.94 599 HIS A N 1
ATOM 4950 C CA . HIS A 1 599 ? 25.636 30.756 -10.476 1.00 95.94 599 HIS A CA 1
ATOM 4951 C C . HIS A 1 599 ? 26.661 29.966 -9.663 1.00 95.94 599 HIS A C 1
ATOM 4953 O O . HIS A 1 599 ? 26.545 28.748 -9.561 1.00 95.94 599 HIS A O 1
ATOM 4959 N N . THR A 1 600 ? 27.648 30.653 -9.089 1.00 95.50 600 THR A N 1
ATOM 4960 C CA . THR A 1 600 ? 28.665 30.059 -8.211 1.00 95.50 600 THR A CA 1
ATOM 4961 C C . THR A 1 600 ? 28.425 30.532 -6.786 1.00 95.50 600 THR A C 1
ATOM 4963 O O . THR A 1 600 ? 28.518 31.727 -6.529 1.00 95.50 600 THR A O 1
ATOM 4966 N N . PHE A 1 601 ? 28.154 29.594 -5.883 1.00 93.00 601 PHE A N 1
ATOM 4967 C CA . PHE A 1 601 ? 28.090 29.816 -4.445 1.00 93.00 601 PHE A CA 1
ATOM 4968 C C . PHE A 1 601 ? 29.512 29.820 -3.886 1.00 93.00 601 PHE A C 1
ATOM 4970 O O . PHE A 1 601 ? 30.229 28.820 -3.963 1.00 93.00 601 PHE A O 1
ATOM 4977 N N . THR A 1 602 ? 29.924 30.960 -3.347 1.00 88.94 602 THR A N 1
ATOM 4978 C CA . THR A 1 602 ? 31.283 31.210 -2.860 1.00 88.94 602 THR A CA 1
ATOM 4979 C C . THR A 1 602 ? 31.589 30.417 -1.597 1.00 88.94 602 THR A C 1
ATOM 4981 O O . THR A 1 602 ? 32.692 29.889 -1.458 1.00 88.94 602 THR A O 1
ATOM 4984 N N . SER A 1 603 ? 30.616 30.273 -0.688 1.00 85.62 603 SER A N 1
ATOM 4985 C CA . SER A 1 603 ? 30.844 29.550 0.561 1.00 85.62 603 SER A CA 1
ATOM 4986 C C . SER A 1 603 ? 29.638 28.789 1.100 1.00 85.62 603 SER A C 1
ATOM 4988 O O . SER A 1 603 ? 28.512 29.279 1.103 1.00 85.62 603 SER A O 1
ATOM 4990 N N . HIS A 1 604 ? 29.913 27.624 1.693 1.00 85.38 604 HIS A N 1
ATOM 4991 C CA . HIS A 1 604 ? 28.919 26.808 2.400 1.00 85.38 604 HIS A CA 1
ATOM 4992 C C . HIS A 1 604 ? 28.378 27.448 3.697 1.00 85.38 604 HIS A C 1
ATOM 4994 O O . HIS A 1 604 ? 27.432 26.943 4.308 1.00 85.38 604 HIS A O 1
ATOM 5000 N N . GLN A 1 605 ? 28.979 28.552 4.160 1.00 85.75 605 GLN A N 1
ATOM 5001 C CA . GLN A 1 605 ? 28.615 29.206 5.423 1.00 85.75 605 GLN A CA 1
ATOM 5002 C C . GLN A 1 605 ? 27.548 30.294 5.283 1.00 85.75 605 GLN A C 1
ATOM 5004 O O . GLN A 1 605 ? 26.976 30.713 6.292 1.00 85.75 605 GLN A O 1
ATOM 5009 N N . VAL A 1 606 ? 27.270 30.765 4.067 1.00 89.38 606 VAL A N 1
ATOM 5010 C CA . VAL A 1 606 ? 26.385 31.910 3.824 1.00 89.38 606 VAL A CA 1
ATOM 5011 C C . VAL A 1 606 ? 25.301 31.567 2.812 1.00 89.38 606 VAL A C 1
ATOM 5013 O O . VAL A 1 606 ? 25.516 30.787 1.892 1.00 89.38 606 VAL A O 1
ATOM 5016 N N . PHE A 1 607 ? 24.121 32.157 2.993 1.00 91.56 607 PHE A N 1
ATOM 5017 C CA . PHE A 1 607 ? 23.077 32.133 1.976 1.00 91.56 607 PHE A CA 1
ATOM 5018 C C . PHE A 1 607 ? 23.336 33.241 0.960 1.00 91.56 607 PHE A C 1
ATOM 5020 O O . PHE A 1 607 ? 23.477 34.410 1.326 1.00 91.56 607 PHE A O 1
ATOM 5027 N N . GLU A 1 608 ? 23.351 32.876 -0.313 1.00 94.75 608 GLU A N 1
ATOM 5028 C CA . GLU A 1 608 ? 23.533 33.778 -1.441 1.00 94.75 608 GLU A CA 1
ATOM 5029 C C . GLU A 1 608 ? 22.261 33.830 -2.287 1.00 94.75 608 GLU A C 1
ATOM 5031 O O . GLU A 1 608 ? 21.468 32.885 -2.325 1.00 94.75 608 GLU A O 1
ATOM 5036 N N . LYS A 1 609 ? 22.051 34.969 -2.950 1.00 94.25 609 LYS A N 1
ATOM 5037 C CA . LYS A 1 609 ? 20.909 35.182 -3.838 1.00 94.25 609 LYS A CA 1
ATOM 5038 C C . LYS A 1 609 ? 21.338 35.002 -5.285 1.00 94.25 609 LYS A C 1
ATOM 5040 O O . LYS A 1 609 ? 22.296 35.637 -5.722 1.00 94.25 609 LYS A O 1
ATOM 5045 N N . ALA A 1 610 ? 20.572 34.219 -6.033 1.00 93.44 610 ALA A N 1
ATOM 5046 C CA . ALA A 1 610 ? 20.743 34.056 -7.467 1.00 93.44 610 ALA A CA 1
ATOM 5047 C C . ALA A 1 610 ? 19.425 34.303 -8.199 1.00 93.44 610 ALA A C 1
ATOM 5049 O O . ALA A 1 610 ? 18.341 33.970 -7.715 1.00 93.44 610 ALA A O 1
ATOM 5050 N N . GLU A 1 611 ? 19.526 34.896 -9.383 1.00 94.19 611 GLU A N 1
ATOM 5051 C CA . GLU A 1 611 ? 18.374 35.231 -10.206 1.00 94.19 611 GLU A CA 1
ATOM 5052 C C . GLU A 1 611 ? 18.659 34.914 -11.673 1.00 94.19 611 GLU A C 1
ATOM 5054 O O . GLU A 1 611 ? 19.712 35.267 -12.205 1.00 94.19 611 GLU A O 1
ATOM 5059 N N . PHE A 1 612 ? 17.701 34.263 -12.330 1.00 92.50 612 PHE A N 1
ATOM 5060 C CA . PHE A 1 612 ? 17.792 33.854 -13.724 1.00 92.50 612 PHE A CA 1
ATOM 5061 C C . PHE A 1 612 ? 16.567 34.330 -14.497 1.00 92.50 612 PHE A C 1
ATOM 5063 O O . PHE A 1 612 ? 15.430 34.198 -14.043 1.00 92.50 612 PHE A O 1
ATOM 5070 N N . SER A 1 613 ? 16.800 34.859 -15.695 1.00 90.44 613 SER A N 1
ATOM 5071 C CA . SER A 1 613 ? 15.734 35.211 -16.634 1.00 90.44 613 SER A CA 1
ATOM 5072 C C . SER A 1 613 ? 15.454 34.032 -17.558 1.00 90.44 613 SER A C 1
ATOM 5074 O O . SER A 1 613 ? 16.357 33.572 -18.253 1.00 90.44 613 SER A O 1
ATOM 5076 N N . ILE A 1 614 ? 14.208 33.566 -17.593 1.00 87.94 614 ILE A N 1
ATOM 5077 C CA . ILE A 1 614 ? 13.761 32.443 -18.426 1.00 87.94 614 ILE A CA 1
ATOM 5078 C C . ILE A 1 614 ? 12.634 32.900 -19.350 1.00 87.94 614 ILE A C 1
ATOM 5080 O O . ILE A 1 614 ? 11.718 33.600 -18.928 1.00 87.94 614 ILE A O 1
ATOM 5084 N N . LYS A 1 615 ? 12.688 32.508 -20.623 1.00 84.38 615 LYS A N 1
ATOM 5085 C CA . LYS A 1 615 ? 11.604 32.758 -21.581 1.00 84.38 615 LYS A CA 1
ATOM 5086 C C . LYS A 1 615 ? 10.807 31.485 -21.787 1.00 84.38 615 LYS A C 1
ATOM 5088 O O . LYS A 1 615 ? 11.391 30.448 -22.097 1.00 84.38 615 LYS A O 1
ATOM 5093 N N . ILE A 1 616 ? 9.493 31.562 -21.610 1.00 76.44 616 ILE A N 1
ATOM 5094 C CA . ILE A 1 616 ? 8.612 30.401 -21.721 1.00 76.44 616 ILE A CA 1
ATOM 5095 C C . ILE A 1 616 ? 7.671 30.592 -22.907 1.00 76.44 616 ILE A C 1
ATOM 5097 O O . ILE A 1 616 ? 6.833 31.491 -22.904 1.00 76.44 616 ILE A O 1
ATOM 5101 N N . ALA A 1 617 ? 7.821 29.724 -23.908 1.00 69.81 617 ALA A N 1
ATOM 5102 C CA . ALA A 1 617 ? 6.901 29.615 -25.036 1.00 69.81 617 ALA A CA 1
ATOM 5103 C C . ALA A 1 617 ? 5.562 28.969 -24.609 1.00 69.81 617 ALA A C 1
ATOM 5105 O O . ALA A 1 617 ? 5.570 28.135 -23.697 1.00 69.81 617 ALA A O 1
ATOM 5106 N N . PRO A 1 618 ? 4.437 29.320 -25.262 1.00 58.75 618 PRO A N 1
ATOM 5107 C CA . PRO A 1 618 ? 3.110 28.808 -24.919 1.00 58.75 618 PRO A CA 1
ATOM 5108 C C . PRO A 1 618 ? 2.937 27.297 -25.187 1.00 58.75 618 PRO A C 1
ATOM 5110 O O . PRO A 1 618 ? 3.657 26.701 -25.987 1.00 58.75 618 PRO A O 1
ATOM 5113 N N . GLU A 1 619 ? 1.940 26.712 -24.514 1.00 52.34 619 GLU A N 1
ATOM 5114 C CA . GLU A 1 619 ? 1.329 25.382 -24.739 1.00 52.34 619 GLU A CA 1
ATOM 5115 C C . GLU A 1 619 ? 2.027 24.093 -24.265 1.00 52.34 619 GLU A C 1
ATOM 5117 O O . GLU A 1 619 ? 1.511 23.016 -24.542 1.00 52.34 619 GLU A O 1
ATOM 5122 N N . MET A 1 620 ? 3.094 24.119 -23.463 1.00 52.12 620 MET A N 1
ATOM 5123 C CA . MET A 1 620 ? 3.593 22.883 -22.826 1.00 52.12 620 MET A CA 1
ATOM 5124 C C . MET A 1 620 ? 4.162 23.150 -21.432 1.00 52.12 620 MET A C 1
ATOM 5126 O O . MET A 1 620 ? 4.739 24.219 -21.213 1.00 52.12 620 MET A O 1
ATOM 5130 N N . PRO A 1 621 ? 4.073 22.187 -20.492 1.00 62.34 621 PRO A N 1
ATOM 5131 C CA . PRO A 1 621 ? 4.860 22.270 -19.275 1.00 62.34 621 PRO A CA 1
ATOM 5132 C C . PRO A 1 621 ? 6.348 22.329 -19.623 1.00 62.34 621 PRO A C 1
ATOM 5134 O O . PRO A 1 621 ? 6.832 21.591 -20.481 1.00 62.34 621 PRO A O 1
ATOM 5137 N N . LYS A 1 622 ? 7.062 23.212 -18.938 1.00 75.62 622 LYS A N 1
ATOM 5138 C CA . LYS A 1 622 ? 8.496 23.431 -19.092 1.00 75.62 622 LYS A CA 1
ATOM 5139 C C . LYS A 1 622 ? 9.258 22.761 -17.973 1.00 75.62 622 LYS A C 1
ATOM 5141 O O . LYS A 1 622 ? 8.819 22.827 -16.827 1.00 75.62 622 LYS A O 1
ATOM 5146 N N . ILE A 1 623 ? 10.389 22.141 -18.297 1.00 75.00 623 ILE A N 1
ATOM 5147 C CA . ILE A 1 623 ? 11.243 21.488 -17.306 1.00 75.00 623 ILE A CA 1
ATOM 5148 C C . ILE A 1 623 ? 12.459 22.368 -17.055 1.00 75.00 623 ILE A C 1
ATOM 5150 O O . ILE A 1 623 ? 13.216 22.677 -17.976 1.00 75.00 623 ILE A O 1
ATOM 5154 N N . LEU A 1 624 ? 12.660 22.741 -15.796 1.00 82.88 624 LEU A N 1
ATOM 5155 C CA . LEU A 1 624 ? 13.910 23.310 -15.323 1.00 82.88 624 LEU A CA 1
ATOM 5156 C C . LEU A 1 624 ? 14.747 22.245 -14.627 1.00 82.88 624 LEU A C 1
ATOM 5158 O O . LEU A 1 624 ? 14.232 21.474 -13.821 1.00 82.88 624 LEU A O 1
ATOM 5162 N N . GLU A 1 625 ? 16.044 22.249 -14.897 1.00 85.31 625 GLU A N 1
ATOM 5163 C CA . GLU A 1 625 ? 17.039 21.445 -14.189 1.00 85.31 625 GLU A CA 1
ATOM 5164 C C . GLU A 1 625 ? 18.058 22.386 -13.542 1.00 85.31 625 GLU A C 1
ATOM 5166 O O . GLU A 1 625 ? 18.628 23.243 -14.213 1.00 85.31 625 GLU A O 1
ATOM 5171 N N . LEU A 1 626 ? 18.299 22.222 -12.244 1.00 90.62 626 LEU A N 1
ATOM 5172 C CA . LEU A 1 626 ? 19.426 22.809 -11.528 1.00 90.62 626 LEU A CA 1
ATOM 5173 C C . LEU A 1 626 ? 20.500 21.739 -11.385 1.00 90.62 626 LEU A C 1
ATOM 5175 O O . LEU A 1 626 ? 20.293 20.776 -10.656 1.00 90.62 626 LEU A O 1
ATOM 5179 N N . ARG A 1 627 ? 21.634 21.894 -12.065 1.00 85.06 627 ARG A N 1
ATOM 5180 C CA . ARG A 1 627 ? 22.743 20.933 -12.032 1.00 85.06 627 ARG A CA 1
ATOM 5181 C C . ARG A 1 627 ? 23.904 21.468 -11.210 1.00 85.06 627 ARG A C 1
ATOM 5183 O O . ARG A 1 627 ? 24.387 22.565 -11.475 1.00 85.06 627 ARG A O 1
ATOM 5190 N N . TYR A 1 628 ? 24.394 20.675 -10.263 1.00 88.94 628 TYR A N 1
ATOM 5191 C CA . TYR A 1 628 ? 25.391 21.111 -9.284 1.00 88.94 628 TYR A CA 1
ATOM 5192 C C . TYR A 1 628 ? 26.804 20.625 -9.638 1.00 88.94 628 TYR A C 1
ATOM 5194 O O . TYR A 1 628 ? 26.991 19.456 -9.977 1.00 88.94 628 TYR A O 1
ATOM 5202 N N . ARG A 1 629 ? 27.825 21.495 -9.562 1.00 82.12 629 ARG A N 1
ATOM 5203 C CA . ARG A 1 629 ? 29.240 21.130 -9.813 1.00 82.12 629 ARG A CA 1
ATOM 5204 C C . ARG A 1 629 ? 30.204 21.897 -8.893 1.00 82.12 629 ARG A C 1
ATOM 5206 O O . ARG A 1 629 ? 30.010 23.090 -8.750 1.00 82.12 629 ARG A O 1
ATOM 5213 N N . PRO A 1 630 ? 31.284 21.308 -8.353 1.00 73.75 630 PRO A N 1
ATOM 5214 C CA . PRO A 1 630 ? 31.657 19.910 -8.490 1.00 73.75 630 PRO A CA 1
ATOM 5215 C C . PRO A 1 630 ? 30.708 19.014 -7.687 1.00 73.75 630 PRO A C 1
ATOM 5217 O O . PRO A 1 630 ? 30.322 19.332 -6.563 1.00 73.75 630 PRO A O 1
ATOM 5220 N N . TRP A 1 631 ? 30.341 17.883 -8.282 1.00 65.38 631 TRP A N 1
ATOM 5221 C CA . TRP A 1 631 ? 29.618 16.808 -7.615 1.00 65.38 631 TRP A CA 1
ATOM 5222 C C . TRP A 1 631 ? 30.510 15.576 -7.616 1.00 65.38 631 TRP A C 1
ATOM 5224 O O . TRP A 1 631 ? 31.007 15.190 -8.676 1.00 65.38 631 TRP A O 1
ATOM 5234 N N . ASP A 1 632 ? 30.752 14.984 -6.449 1.00 58.69 632 ASP A N 1
ATOM 5235 C CA . ASP A 1 632 ? 31.542 13.759 -6.375 1.00 58.69 632 ASP A CA 1
ATOM 5236 C C . ASP A 1 632 ? 30.630 12.569 -6.694 1.00 58.69 632 ASP A C 1
ATOM 5238 O O . ASP A 1 632 ? 29.637 12.326 -6.011 1.00 58.69 632 ASP A O 1
ATOM 5242 N N . LEU A 1 633 ? 30.958 11.820 -7.749 1.00 49.38 633 LEU A N 1
ATOM 5243 C CA . LEU A 1 633 ? 30.228 10.614 -8.148 1.00 49.38 633 LEU A CA 1
ATOM 5244 C C . LEU A 1 633 ? 30.317 9.492 -7.100 1.00 49.38 633 LEU A C 1
ATOM 5246 O O . LEU A 1 633 ? 29.545 8.540 -7.195 1.00 49.38 633 LEU A O 1
ATOM 5250 N N . ALA A 1 634 ? 31.231 9.581 -6.125 1.00 43.38 634 ALA A N 1
ATOM 5251 C CA . ALA A 1 634 ? 31.282 8.695 -4.962 1.00 43.38 634 ALA A CA 1
ATOM 5252 C C . ALA A 1 634 ? 30.299 9.112 -3.845 1.00 43.38 634 ALA A C 1
ATOM 5254 O O . ALA A 1 634 ? 29.863 8.267 -3.066 1.00 43.38 634 ALA A O 1
ATOM 5255 N N . GLU A 1 635 ? 29.885 10.382 -3.804 1.00 44.88 635 GLU A N 1
ATOM 5256 C CA . GLU A 1 635 ? 28.867 10.932 -2.899 1.00 44.88 635 GLU A CA 1
ATOM 5257 C C . GLU A 1 635 ? 27.505 10.997 -3.614 1.00 44.88 635 GLU A C 1
ATOM 5259 O O . GLU A 1 635 ? 26.851 12.039 -3.677 1.00 44.88 635 GLU A O 1
ATOM 5264 N N . GLN A 1 636 ? 27.046 9.869 -4.173 1.00 44.81 636 GLN A N 1
ATOM 5265 C CA . GLN A 1 636 ? 25.779 9.759 -4.932 1.00 44.81 636 GLN A CA 1
ATOM 5266 C C . GLN A 1 636 ? 24.527 10.163 -4.133 1.00 44.81 636 GLN A C 1
ATOM 5268 O O . GLN A 1 636 ? 23.432 10.221 -4.686 1.00 44.81 636 GLN A O 1
ATOM 5273 N N . MET A 1 637 ? 24.702 10.429 -2.838 1.00 47.28 637 MET A N 1
ATOM 5274 C CA . MET A 1 637 ? 23.663 10.624 -1.845 1.00 47.28 637 MET A CA 1
ATOM 5275 C C . MET A 1 637 ? 23.900 11.850 -0.939 1.00 47.28 637 MET A C 1
ATOM 5277 O O . MET A 1 637 ? 23.478 11.855 0.215 1.00 47.28 637 MET A O 1
ATOM 5281 N N . GLY A 1 638 ? 24.619 12.867 -1.426 1.00 58.72 638 GLY A N 1
ATOM 5282 C CA . GLY A 1 638 ? 24.861 14.111 -0.688 1.00 58.72 638 GLY A CA 1
ATOM 5283 C C . GLY A 1 638 ? 23.760 15.159 -0.864 1.00 58.72 638 GLY A C 1
ATOM 5284 O O . GLY A 1 638 ? 23.041 15.168 -1.866 1.00 58.72 638 GLY A O 1
ATOM 5285 N N . ASP A 1 639 ? 23.675 16.087 0.086 1.00 76.19 639 ASP A N 1
ATOM 5286 C CA . ASP A 1 639 ? 22.917 17.326 -0.083 1.00 76.19 639 ASP A CA 1
ATOM 5287 C C . ASP A 1 639 ? 23.716 18.319 -0.943 1.00 76.19 639 ASP A C 1
ATOM 5289 O O . ASP A 1 639 ? 24.942 18.421 -0.822 1.00 76.19 639 ASP A O 1
ATOM 5293 N N . ALA A 1 640 ? 23.031 19.040 -1.831 1.00 83.75 640 ALA A N 1
ATOM 5294 C CA . ALA A 1 640 ? 23.661 19.970 -2.765 1.00 83.75 640 ALA A CA 1
ATOM 5295 C C . ALA A 1 640 ? 23.542 21.417 -2.289 1.00 83.75 640 ALA A C 1
ATOM 5297 O O . ALA A 1 640 ? 24.512 22.003 -1.814 1.00 83.75 640 ALA A O 1
ATOM 5298 N N . LEU A 1 641 ? 22.341 21.977 -2.378 1.00 90.62 641 LEU A N 1
ATOM 5299 C CA . LEU A 1 641 ? 22.012 23.308 -1.886 1.00 90.62 641 LEU A CA 1
ATOM 5300 C C . LEU A 1 641 ? 20.882 23.230 -0.862 1.00 90.62 641 LEU A C 1
ATOM 5302 O O . LEU A 1 641 ? 19.920 22.481 -1.053 1.00 90.62 641 LEU A O 1
ATOM 5306 N N . LEU A 1 642 ? 20.957 24.068 0.168 1.00 91.50 642 LEU A N 1
ATOM 5307 C CA . LEU A 1 642 ? 19.829 24.375 1.040 1.00 91.50 642 LEU A CA 1
ATOM 5308 C C . LEU A 1 642 ? 19.204 25.696 0.612 1.00 91.50 642 LEU A C 1
ATOM 5310 O O . LEU A 1 642 ? 19.849 26.737 0.720 1.00 91.50 642 LEU A O 1
ATOM 5314 N N . PHE A 1 643 ? 17.950 25.664 0.179 1.00 92.00 643 PHE A N 1
ATOM 5315 C CA . PHE A 1 643 ? 17.176 26.844 -0.188 1.00 92.00 643 PHE A CA 1
ATOM 5316 C C . PHE A 1 643 ? 16.396 27.371 1.014 1.00 92.00 643 PHE A C 1
ATOM 5318 O O . PHE A 1 643 ? 15.781 26.594 1.733 1.00 92.00 643 PHE A O 1
ATOM 5325 N N . THR A 1 644 ? 16.359 28.688 1.193 1.00 88.38 644 THR A N 1
ATOM 5326 C CA . THR A 1 644 ? 15.327 29.394 1.983 1.00 88.38 644 THR A CA 1
ATOM 5327 C C . THR A 1 644 ? 14.296 30.066 1.079 1.00 88.38 644 THR A C 1
ATOM 5329 O O . THR A 1 644 ? 13.269 30.536 1.552 1.00 88.38 644 THR A O 1
ATOM 5332 N N . GLU A 1 645 ? 14.601 30.170 -0.215 1.00 88.56 645 GLU A N 1
ATOM 5333 C CA . GLU A 1 645 ? 13.723 30.710 -1.247 1.00 88.56 645 GLU A CA 1
ATOM 5334 C C . GLU A 1 645 ? 14.062 30.037 -2.587 1.00 88.56 645 GLU A C 1
ATOM 5336 O O . GLU A 1 645 ? 15.237 29.922 -2.943 1.00 88.56 645 GLU A O 1
ATOM 5341 N N . LEU A 1 646 ? 13.046 29.618 -3.334 1.00 90.75 646 LEU A N 1
ATOM 5342 C CA . LEU A 1 646 ? 13.110 29.189 -4.726 1.00 90.75 646 LEU A CA 1
ATOM 5343 C C . LEU A 1 646 ? 11.762 29.525 -5.377 1.00 90.75 646 LEU A C 1
ATOM 5345 O O . LEU A 1 646 ? 10.757 28.869 -5.122 1.00 90.75 646 LEU A O 1
ATOM 5349 N N . VAL A 1 647 ? 11.721 30.573 -6.192 1.00 85.69 647 VAL A N 1
ATOM 5350 C CA . VAL A 1 647 ? 10.493 31.162 -6.739 1.00 85.69 647 VAL A CA 1
ATOM 5351 C C . VAL A 1 647 ? 10.619 31.318 -8.244 1.00 85.69 647 VAL A C 1
ATOM 5353 O O . VAL A 1 647 ? 11.610 31.856 -8.727 1.00 85.69 647 VAL A O 1
ATOM 5356 N N . VAL A 1 648 ? 9.592 30.911 -8.983 1.00 84.25 648 VAL A N 1
ATOM 5357 C CA . VAL A 1 648 ? 9.436 31.199 -10.409 1.00 84.25 648 VAL A CA 1
ATOM 5358 C C . VAL A 1 648 ? 8.212 32.083 -10.589 1.00 84.25 648 VAL A C 1
ATOM 5360 O O . VAL A 1 648 ? 7.096 31.675 -10.291 1.00 84.25 648 VAL A O 1
ATOM 5363 N N . ALA A 1 649 ? 8.400 33.297 -11.091 1.00 80.12 649 ALA A N 1
ATOM 5364 C CA . ALA A 1 649 ? 7.294 34.230 -11.280 1.00 80.12 649 ALA A CA 1
ATOM 5365 C C . ALA A 1 649 ? 7.446 35.050 -12.568 1.00 80.12 649 ALA A C 1
ATOM 5367 O O . ALA A 1 649 ? 8.560 35.138 -13.091 1.00 80.12 649 ALA A O 1
ATOM 5368 N N . PRO A 1 650 ? 6.360 35.630 -13.111 1.00 76.69 650 PRO A N 1
ATOM 5369 C CA . PRO A 1 650 ? 6.445 36.571 -14.228 1.00 76.69 650 PRO A CA 1
ATOM 5370 C C . PRO A 1 650 ? 7.411 37.728 -13.923 1.00 76.69 650 PRO A C 1
ATOM 5372 O O . PRO A 1 650 ? 7.570 38.111 -12.762 1.00 76.69 650 PRO A O 1
ATOM 5375 N N . GLN A 1 651 ? 8.096 38.235 -14.953 1.00 74.62 651 GLN A N 1
ATOM 5376 C CA . GLN A 1 651 ? 9.093 39.307 -14.808 1.00 74.62 651 GLN A CA 1
ATOM 5377 C C . GLN A 1 651 ? 8.541 40.675 -14.440 1.00 74.62 651 GLN A C 1
ATOM 5379 O O . GLN A 1 651 ? 7.463 41.037 -14.963 1.00 74.62 651 GLN A O 1
#

Sequence (651 aa):
MEYRINLDDDFYEFFSKIHEISPEEKRSRDLVKFTALQEGLSNEERRFPLPSPQEVVDNIANIKEGYSHNIFEILAWMMLSIQKINPIQHVDISPVITLSSILSTNIPVSFYEYSPACLYGYDSKWQGHPTKELTIGKVDLNRLPFADNSIPSLSCLRLIERIGLGHHGEPLDPDGDRKAIFQLKRVIQEGGYLCLSVPLGKQHIQFNDRRVYSYPHFLRYFPEFELIDYTLVRDTDEAVYGYGCFLLQKTRADALPPTSGPTTAIGRTLPIATSIAPRDITTQQRAIWSWVLQGFHIISFNIPSEIESLKDHFPFVEFVAVSRDASQPFGKPYVYLHDILAYYHRSDHDLCGIVNSDIHFFQDIRWFIEKEAPGSMVFGSRVDIERIDNPIGSIEKRGLDYFFFDKKIASLYPDEGFCLGLPWWDYWILLIPIYHQIPLKYIGTPFGYHVYHPQRWNVENWYYFKDIILKHVEQPPLENEDNIYHFGEVIYQYIMRHATDRFLPYRDCRQFGYQGLPEEFIDMPFYGWIPLGGFRPMEGPYPQWDLPTVLWSYGPSSFLQITTECMEEKSYRLRMTARSTKDEQTADLFLDGNLVGTHTFTSHQVFEKAEFSIKIAPEMPKILELRYRPWDLAEQMGDALLFTELVVAPQ

Secondary structure (DSSP, 8-state):
------TTHHHHHHHHTTSSS-HHHHHHHHHHHHHHTTTT--TTT-SSPPPPHHHHHHHHHT---S--THHHHHHHHHHHHHHHH--SSEEEESS-THHHHHHTTTS-EEEEES-GGGGTTTTTT-TT---S-EEEEE-BTTB--SPTT-EEEEEEES-GGGTTTTTTSPPP-TTHHHHHHHHHHHHEEEEEEEEEEEEEES-EEETTTEEEBPHHHHHTT-TTEEEEEEEEEE-TTT-SEEEEEEEEEEPPGGGPPPSSSS----S---EEEE---SS-HHHHHHHHHHHHHTTPEEEEEE-HHHHHHHTTT-TTEEEEE-S--SHHHHSS-PPBHHHHHHHHHHSS-SEEEEE-TTEEE-S--HHHHHHH-TTSEEEEEEEEEEETTEEEEEEEEEEEEEEEEEGGGGGG------BTTSSSHHHHHHHHHHHTTPPEEEE-S--EEEE-------HHHHHHHHHHHHHH-SS-S----S-HHHHHHHHHHHHHHHEEEE----GGGGSS---S--GGGTTSSEES-EEEESEEEEE-SSS-TTSPPEEEEESSEEEEEE----SS-EEEEEEEEEEESSTTEEEEEEETTEEEEEEEE--TTS-EEEEEEEEE-TTS-EEEEEEEES--TT-TT-EEEEEEEEEEEE-

Organism: Heliomicrobium gestii (NCBI:txid2699)

Foldseek 3Di:
DDDDDPLQPVPVVVVCVPDVADPLRVLVVLLVVLVVVCPPPDPVSQPADRDDPVLLVVLVVPPPSDDFPLVVVLLVVLLVLCVVVVDQEEEEEELDCVSVVVCQLRHHYEYEYADCSSVPPCPPPCPPDRGPHYHYYYDDLLDGPAAFQAGQYYEYEADLFQFQLCLVPPHHDSCRSLSSLVSQNRRHHAQGKYKYKFKAAPFHDSGSHGTHDHPVVVCVSCPQKDWDDWDWRQRPPPDRITMIITMITGHHPVPDDPPDDDDDDDPPAAEEEEADALPPLVLLLQQVVLVVVLRHQYEHEDAPVRCVSCCVSCVRYHYDHDPQACCVVPVDRFAFPLVVLVVLLPDPHFKHKYFYSNKHFPANCVVVLVVPAEQAKEWEFAFEDQDPVDQDGHTPLLHTGMIMHGSVLSVQDDRPRDGPPAPDPSLVSLVSCVVVVGAAEYEPEHTIYGNDDDDDHDVVSLVVVVVVVVVVDPDDPDDPDPDSVVVSVRSSVVSVVRHDYDYDDRPVCVVPDQDDDPPVCLPDQEHQKDWPDQKDPWDDPPPVPPDFTKIWGKFQKTKIKGADPDQAKFKKKKKWWKAFPAAQKKKFKDKQNHTQDMDTHHHNPGTDMDMTIDIDHDDDIIMIMTGMPPDDPVPRTDTTMMTSHTGMGTD

Solvent-accessible surface area (backbone atoms only — not comparable to full-atom values): 36778 Å² total; per-residue (Å²): 136,89,78,84,78,68,82,67,69,59,56,57,61,55,53,56,73,74,42,103,58,54,74,66,57,50,51,54,54,50,47,55,54,54,50,60,76,50,63,92,56,50,79,83,73,40,88,52,61,78,66,51,76,63,55,53,54,54,59,58,79,64,63,70,93,60,88,57,79,46,57,59,56,52,48,50,53,50,50,54,53,51,57,74,67,60,54,87,42,40,36,37,46,33,92,59,64,65,59,49,63,59,49,8,54,80,27,37,24,38,37,28,32,74,59,71,74,82,55,70,73,54,84,82,72,55,81,85,64,86,49,71,38,74,46,82,52,75,46,47,60,70,59,56,95,62,55,71,48,66,34,59,28,39,38,39,44,74,46,55,44,32,41,26,42,36,58,88,72,52,71,72,31,99,58,29,33,58,42,24,50,50,37,57,61,43,26,39,12,68,66,11,37,42,35,38,33,40,43,30,34,74,61,33,48,49,81,49,58,35,40,29,33,34,67,67,69,54,54,68,75,42,82,66,40,46,82,75,47,75,50,75,48,60,49,69,100,81,50,84,44,28,34,36,36,40,33,31,32,28,57,44,80,92,68,63,60,73,101,68,74,98,60,81,82,88,74,82,59,50,38,34,36,34,56,71,62,98,56,68,56,70,57,28,45,55,8,50,48,36,42,48,77,58,56,43,37,39,36,30,43,36,46,64,73,51,44,70,73,37,50,85,78,40,84,76,46,48,75,44,70,50,97,67,59,33,34,86,89,70,75,41,75,33,44,42,48,50,60,56,28,55,48,44,57,75,45,94,49,63,48,41,30,43,35,52,41,52,44,26,47,81,54,90,50,56,71,56,46,71,68,60,13,68,79,23,42,30,34,35,45,28,27,40,15,83,39,86,94,45,80,66,57,49,74,36,82,84,41,52,46,42,39,31,24,22,28,79,60,40,73,72,66,76,85,79,78,44,25,60,93,54,67,62,37,66,54,51,70,53,49,56,40,53,76,70,71,38,52,34,34,33,43,73,49,85,40,40,33,29,62,64,70,93,81,85,79,62,66,68,55,46,54,57,48,48,59,55,53,60,75,74,52,95,75,64,96,60,69,93,56,88,50,65,70,56,44,51,49,55,52,50,53,52,52,56,73,61,34,42,85,40,70,68,75,71,72,78,39,75,83,66,55,58,72,85,69,61,81,91,56,72,84,46,46,73,33,48,55,39,85,74,44,31,60,54,77,72,42,59,51,68,91,51,78,88,46,74,42,32,35,39,28,30,38,59,44,28,31,34,36,34,77,67,97,45,90,54,73,44,56,28,31,40,41,34,30,32,22,30,70,41,64,62,29,29,40,36,35,22,50,77,84,41,81,69,49,73,46,70,36,70,37,45,89,46,76,46,78,49,76,44,77,44,79,46,66,51,88,56,76,41,43,38,36,42,36,44,38,86,61,58,83,88,52,68,80,38,69,38,36,43,26,56,25,47,29,39,42,77,106

Mean predicted aligned error: 19.99 Å